Protein 7EV1 (pdb70)

Solvent-accessible surface area: 21921 Å² total; per-residue (Å²): 92,113,26,119,86,40,73,35,59,20,103,0,42,77,122,46,103,84,94,24,75,64,9,156,34,52,123,96,3,59,22,18,72,28,62,44,55,32,62,118,24,8,53,21,88,142,107,0,53,0,78,22,63,107,30,4,60,41,55,115,82,56,46,4,70,1,60,0,3,1,28,29,87,129,46,104,76,58,42,35,85,15,74,0,33,0,110,10,80,16,46,23,68,34,152,2,67,21,112,87,98,80,16,124,13,60,5,164,58,102,20,182,62,44,132,62,53,23,129,0,67,6,61,21,127,2,34,103,96,35,42,16,7,68,25,32,6,30,28,82,71,2,93,57,58,90,85,20,41,43,11,2,33,6,58,10,159,65,0,7,0,6,0,15,145,57,0,12,106,87,4,35,37,98,158,38,77,43,7,38,0,44,0,25,0,50,0,32,16,3,31,40,94,103,32,56,72,48,77,6,32,0,37,0,81,4,48,167,100,86,19,90,77,48,67,44,62,22,64,1,48,89,130,42,98,141,84,24,77,93,8,171,37,59,123,96,3,74,18,14,79,27,62,44,51,34,49,127,10,6,51,23,61,169,104,0,53,0,57,20,75,107,26,4,57,45,53,115,83,54,46,3,72,1,57,0,5,0,30,28,86,127,45,104,83,59,35,36,81,16,72,0,33,0,70,10,37,3,58,27,65,31,149,0,69,19,111,88,101,80,17,121,20,57,7,160,50,109,31,199,66,42,147,55,58,21,127,0,73,11,75,21,129,2,24,106,63,5,12,16,9,65,33,22,12,25,27,88,75,0,99,51,72,66,136,131,47,34,14,1,74,8,74,24,150,72,0,9,0,7,1,17,160,47,0,15,111,78,4,41,38,99,145,42,76,47,7,42,0,44,0,8,0,61,0,12,20,10,30,86,87,103,31,60,59,46,76,6,33,0,43,0,88,6,54,162

Foldseek 3Di:
DADEEEEDEEEAPDFDDDWGDADAADPQFQFKDKDFQLVQFWDADGGGTIGGGGGDDCLVPQKTWMFMFTAGPVRHTPHDRYTYIYGHDWDQPWAWDWPDQEAEFEDEQLFDAPDFRDATDTFTSTDCVAQSGQKFKFWPDKPPDDPNDAQWGADRRTRGIGGHPVVNVDDDCVVPFKMKTKMKMKGSNPDPPPIHMDIHIYMYGYDD/DADEEEEAEEEFPDADDDFDDFDAADPQFQFKDKDFQCVQFWDADRRGTIGGGGGDDCLVPQKTWMWMFTAGPVRDGPGDRYTYIYGYDWDLPWAKDKPDQEAEEEDEALGDFPDFGDATDIFTSTDCVALSTQKFKFFPDKPPDDPPDAQWGADGRTRGITGDPVVNVDDDCVVPFKMKTKMKMWGSNPDPPSIHMDIHIYMYGYHD

Radius of gyration: 30.28 Å; Cα contacts (8 Å, |Δi|>4): 1070; chains: 2; bounding box: 78×46×78 Å

Secondary structure (DSSP, 8-state):
-----EEEEEESS----S-SEE----TT--EEEEEES-TTTEEE-TTSEEEE-S---TTT-SEEEEEEEEE-TTS-EEEEEEEEEEEEE--S-S--EES-SEEEEEEETTPPTT---EE--EE--S-TTSGGG--EEEEEEEES-STT---EEE-TTT-EEEE-HHHHHH--TTT--EEEEEEEEESGGG-STT--EEEEEEEEEEE-/-----EEEEEESSS---S-SEE----TT--EEEEEES-TTTEEE-TTSEEEE-S---TTT-SEEEEEEEEE-TTS-EEEEEEEEEEEEE--S----EES-SEEEEEEETTPPTT---EE--EE-SS-TTSGGG--EEEEEEEES-BTTB-SEEE-TTT-EEEE-HHHHHH--TTT--EEEEEEEEESGGG-STT--EEEEEEEEEEE-

Structure (mmCIF, N/CA/C/O backbone):
data_7EV1
#
_entry.id   7EV1
#
_cell.length_a   48.900
_cell.length_b   79.680
_cell.length_c   62.490
_cell.angle_alpha   90.000
_cell.angle_beta   99.020
_cell.angle_gamma   90.000
#
_symmetry.space_group_name_H-M   'P 1 21 1'
#
loop_
_entity.id
_entity.type
_entity.pdbx_description
1 polymer Cadherin-17
2 non-polymer 'CALCIUM ION'
3 non-polymer 'ACETATE ION'
4 non-polymer 'SODIUM ION'
5 water water
#
loop_
_atom_site.group_PDB
_atom_site.id
_atom_site.type_symbol
_atom_site.label_atom_id
_atom_site.label_alt_id
_atom_site.label_comp_id
_atom_site.label_asym_id
_atom_site.label_entity_id
_atom_site.label_seq_id
_atom_site.pdbx_PDB_ins_code
_atom_site.Cartn_x
_atom_site.Cartn_y
_atom_site.Cartn_z
_atom_site.occupancy
_atom_site.B_iso_or_equiv
_atom_site.auth_seq_id
_atom_site.auth_comp_id
_atom_site.auth_asym_id
_atom_site.auth_atom_id
_atom_site.pdbx_PDB_model_num
ATOM 1 N N . GLY A 1 1 ? 160.174 4.030 279.408 1.00 35.53 29 GLY A N 1
ATOM 2 C CA . GLY A 1 1 ? 160.964 5.192 278.932 1.00 35.15 29 GLY A CA 1
ATOM 3 C C . GLY A 1 1 ? 160.360 6.490 279.450 1.00 31.86 29 GLY A C 1
ATOM 4 O O . GLY A 1 1 ? 159.443 6.448 280.264 1.00 31.99 29 GLY A O 1
ATOM 5 N N . PRO A 1 2 ? 160.823 7.672 278.981 1.00 32.10 30 PRO A N 1
ATOM 6 C CA . PRO A 1 2 ? 160.285 8.942 279.462 1.00 30.79 30 PRO A CA 1
ATOM 7 C C . PRO A 1 2 ? 158.754 9.018 279.336 1.00 25.36 30 PRO A C 1
ATOM 8 O O . PRO A 1 2 ? 158.167 8.507 278.405 1.00 24.71 30 PRO A O 1
ATOM 12 N N . LEU A 1 3 ? 158.124 9.656 280.314 1.00 21.27 31 LEU A N 1
ATOM 13 C CA . LEU A 1 3 ? 156.675 9.948 280.277 1.00 19.46 31 LEU A CA 1
ATOM 14 C C . LEU A 1 3 ? 156.404 10.875 279.092 1.00 19.17 31 LEU A C 1
ATOM 15 O O . LEU A 1 3 ? 157.096 11.897 278.965 1.00 19.71 31 LEU A O 1
ATOM 20 N N . LYS A 1 4 ? 155.440 10.524 278.244 1.00 19.37 32 LYS A N 1
ATOM 21 C CA . LYS A 1 4 ? 155.120 11.270 277.001 1.00 22.03 32 LYS A CA 1
ATOM 22 C C . LYS A 1 4 ? 153.623 11.184 276.747 1.00 19.67 32 LYS A C 1
ATOM 23 O O . LYS A 1 4 ? 152.952 10.313 277.310 1.00 20.61 32 LYS A O 1
ATOM 29 N N . PRO A 1 5 ? 153.068 12.093 275.915 1.00 20.52 33 PRO A N 1
ATOM 30 C CA . PRO A 1 5 ? 151.668 12.012 275.498 1.00 19.23 33 PRO A CA 1
ATOM 31 C C . PRO A 1 5 ? 151.347 10.635 274.910 1.00 18.58 33 PRO A C 1
ATOM 32 O O . PRO A 1 5 ? 152.150 10.087 274.174 1.00 19.11 33 PRO A O 1
ATOM 36 N N . MET A 1 6 ? 150.172 10.103 275.257 1.00 16.90 34 MET A N 1
ATOM 37 C CA . MET A 1 6 ? 149.692 8.795 274.745 1.00 16.50 34 MET A CA 1
ATOM 38 C C . MET A 1 6 ? 148.199 8.905 274.476 1.00 15.76 34 MET A C 1
ATOM 39 O O . MET A 1 6 ? 147.497 9.716 275.167 1.00 15.72 34 MET A O 1
ATOM 44 N N . THR A 1 7 ? 147.749 8.136 273.487 1.00 15.44 35 THR A N 1
ATOM 45 C CA . THR A 1 7 ? 146.321 7.988 273.152 1.00 15.79 35 THR A CA 1
ATOM 46 C C . THR A 1 7 ? 145.948 6.515 273.255 1.00 14.31 35 THR A C 1
ATOM 47 O O . THR A 1 7 ? 146.708 5.647 272.759 1.00 16.69 35 THR A O 1
ATOM 51 N N . PHE A 1 8 ? 144.833 6.241 273.915 1.00 14.30 36 PHE A N 1
ATOM 52 C CA . PHE A 1 8 ? 144.239 4.889 273.983 1.00 14.07 36 PHE A CA 1
ATOM 53 C C . PHE A 1 8 ? 142.818 4.977 273.441 1.00 14.43 36 PHE A C 1
ATOM 54 O O . PHE A 1 8 ? 142.122 5.947 273.754 1.00 14.91 36 PHE A O 1
ATOM 62 N N . SER A 1 9 ? 142.427 3.993 272.640 1.00 14.93 37 SER A N 1
ATOM 63 C CA . SER A 1 9 ? 141.052 3.867 272.108 1.00 15.23 37 SER A CA 1
ATOM 64 C C . SER A 1 9 ? 140.371 2.686 272.796 1.00 13.22 37 SER A C 1
ATOM 65 O O . SER A 1 9 ? 140.902 1.584 272.781 1.00 16.17 37 SER A O 1
ATOM 68 N N . ILE A 1 10 ? 139.245 2.946 273.433 1.00 11.85 38 ILE A N 1
ATOM 69 C CA . ILE A 1 10 ? 138.511 1.963 274.278 1.00 11.31 38 ILE A CA 1
ATOM 70 C C . ILE A 1 10 ? 137.040 1.959 273.868 1.00 10.63 38 ILE A C 1
ATOM 71 O O . ILE A 1 10 ? 136.416 3.012 273.880 1.00 10.82 38 ILE A O 1
ATOM 76 N N . TYR A 1 11 ? 136.489 0.794 273.543 1.00 10.80 39 TYR A N 1
ATOM 77 C CA . TYR A 1 11 ? 135.047 0.702 273.238 1.00 11.52 39 TYR A CA 1
ATOM 78 C C . TYR A 1 11 ? 134.229 1.083 274.465 1.00 10.36 39 TYR A C 1
ATOM 79 O O . TYR A 1 11 ? 134.507 0.648 275.606 1.00 10.93 39 TYR A O 1
ATOM 88 N N . GLU A 1 12 ? 133.157 1.839 274.236 1.00 9.95 40 GLU A N 1
ATOM 89 C CA . GLU A 1 12 ? 132.095 2.052 275.240 1.00 9.92 40 GLU A CA 1
ATOM 90 C C . GLU A 1 12 ? 131.266 0.770 275.441 1.00 9.77 40 GLU A C 1
ATOM 91 O O . GLU A 1 12 ? 131.374 -0.179 274.604 1.00 11.04 40 GLU A O 1
ATOM 97 N N . GLY A 1 13 ? 130.429 0.769 276.474 1.00 10.96 41 GLY A N 1
ATOM 98 C CA . GLY A 1 13 ? 129.380 -0.227 276.731 1.00 12.61 41 GLY A CA 1
ATOM 99 C C . GLY A 1 13 ? 129.915 -1.572 277.166 1.00 13.67 41 GLY A C 1
ATOM 100 O O . GLY A 1 13 ? 129.138 -2.549 277.126 1.00 16.53 41 GLY A O 1
ATOM 101 N N . GLN A 1 14 ? 131.192 -1.645 277.519 1.00 14.07 42 GLN A N 1
ATOM 102 C CA A GLN A 1 14 ? 131.886 -2.883 277.957 0.50 14.99 42 GLN A CA 1
ATOM 103 C CA B GLN A 1 14 ? 131.841 -2.897 277.979 0.50 14.87 42 GLN A CA 1
ATOM 104 C C . GLN A 1 14 ? 132.428 -2.652 279.367 1.00 14.56 42 GLN A C 1
ATOM 105 O O . GLN A 1 14 ? 133.251 -1.742 279.521 1.00 15.01 42 GLN A O 1
ATOM 116 N N . GLU A 1 15 ? 132.024 -3.468 280.329 1.00 13.50 43 GLU A N 1
ATOM 117 C CA . GLU A 1 15 ? 132.668 -3.404 281.667 1.00 13.71 43 GLU A CA 1
ATOM 118 C C . GLU A 1 15 ? 134.120 -3.835 281.493 1.00 12.05 43 GLU A C 1
ATOM 119 O O . GLU A 1 15 ? 134.433 -4.682 280.675 1.00 13.14 43 GLU A O 1
ATOM 125 N N . PRO A 1 16 ? 135.060 -3.194 282.212 1.00 11.37 44 PRO A N 1
ATOM 126 C CA . PRO A 1 16 ? 136.483 -3.424 281.983 1.00 10.34 44 PRO A CA 1
ATOM 127 C C . PRO A 1 16 ? 136.916 -4.875 282.224 1.00 10.23 44 PRO A C 1
ATOM 128 O O . PRO A 1 16 ? 136.546 -5.461 283.252 1.00 10.81 44 PRO A O 1
ATOM 132 N N . SER A 1 17 ? 137.736 -5.384 281.303 1.00 10.56 45 SER A N 1
ATOM 133 C CA . SER A 1 17 ? 138.286 -6.750 281.378 1.00 11.08 45 SER A CA 1
ATOM 134 C C . SER A 1 17 ? 139.808 -6.738 281.258 1.00 11.18 45 SER A C 1
ATOM 135 O O . SER A 1 17 ? 140.413 -7.806 281.479 1.00 12.84 45 SER A O 1
ATOM 138 N N . GLN A 1 18 ? 140.408 -5.594 280.908 1.00 11.40 46 GLN A N 1
ATOM 139 C CA . GLN A 1 18 ? 141.875 -5.449 280.750 1.00 13.25 46 GLN A CA 1
ATOM 140 C C . GLN A 1 18 ? 142.281 -4.070 281.265 1.00 12.31 46 GLN A C 1
ATOM 141 O O . GLN A 1 18 ? 141.456 -3.147 281.291 1.00 11.92 46 GLN A O 1
ATOM 147 N N . ILE A 1 19 ? 143.525 -3.962 281.691 1.00 12.42 47 ILE A N 1
ATOM 148 C CA . ILE A 1 19 ? 144.074 -2.660 282.137 1.00 12.12 47 ILE A CA 1
ATOM 149 C C . ILE A 1 19 ? 144.228 -1.761 280.904 1.00 12.76 47 ILE A C 1
ATOM 150 O O . ILE A 1 19 ? 144.114 -2.235 279.762 1.00 13.65 47 ILE A O 1
ATOM 155 N N . ILE A 1 20 ? 144.541 -0.501 281.127 1.00 11.99 48 ILE A N 1
ATOM 156 C CA . ILE A 1 20 ? 144.890 0.419 280.020 1.00 12.01 48 ILE A CA 1
ATOM 157 C C . ILE A 1 20 ? 146.393 0.394 279.784 1.00 12.62 48 ILE A C 1
ATOM 158 O O . ILE A 1 20 ? 146.828 0.142 278.661 1.00 14.74 48 ILE A O 1
ATOM 163 N N . PHE A 1 21 ? 147.179 0.709 280.811 1.00 12.95 49 PHE A N 1
ATOM 164 C CA . PHE A 1 21 ? 148.644 0.765 280.644 1.00 13.99 49 PHE A CA 1
ATOM 165 C C . PHE A 1 21 ? 149.335 0.662 281.996 1.00 13.19 49 PHE A C 1
ATOM 166 O O . PHE A 1 21 ? 148.832 1.258 282.926 1.00 14.28 49 PHE A O 1
ATOM 174 N N . GLN A 1 22 ? 150.474 -0.027 282.062 1.00 13.61 50 GLN A N 1
ATOM 175 C CA . GLN A 1 22 ? 151.350 0.016 283.253 1.00 14.02 50 GLN A CA 1
ATOM 176 C C . GLN A 1 22 ? 152.497 1.000 283.001 1.00 15.00 50 GLN A C 1
ATOM 177 O O . GLN A 1 22 ? 153.423 0.683 282.226 1.00 16.93 50 GLN A O 1
ATOM 183 N N . PHE A 1 23 ? 152.414 2.176 283.613 1.00 14.88 51 PHE A N 1
ATOM 184 C CA . PHE A 1 23 ? 153.539 3.139 283.661 1.00 16.14 51 PHE A CA 1
ATOM 185 C C . PHE A 1 23 ? 154.581 2.573 284.631 1.00 16.40 51 PHE A C 1
ATOM 186 O O . PHE A 1 23 ? 154.203 1.928 285.643 1.00 17.39 51 PHE A O 1
ATOM 194 N N . LYS A 1 24 ? 155.857 2.812 284.345 1.00 16.85 52 LYS A N 1
ATOM 195 C CA . LYS A 1 24 ? 156.978 2.366 285.208 1.00 18.24 52 LYS A CA 1
ATOM 196 C C . LYS A 1 24 ? 157.726 3.622 285.645 1.00 17.75 52 LYS A C 1
ATOM 197 O O . LYS A 1 24 ? 158.170 4.366 284.775 1.00 18.35 52 LYS A O 1
ATOM 203 N N . ALA A 1 25 ? 157.802 3.873 286.949 1.00 19.88 53 ALA A N 1
ATOM 204 C CA . ALA A 1 25 ? 158.496 5.058 287.498 1.00 20.39 53 ALA A CA 1
ATOM 205 C C . ALA A 1 25 ? 159.977 5.034 287.088 1.00 22.49 53 ALA A C 1
ATOM 206 O O . ALA A 1 25 ? 160.628 4.021 287.325 1.00 24.27 53 ALA A O 1
ATOM 208 N N . ASN A 1 26 ? 160.463 6.113 286.466 1.00 23.17 54 ASN A N 1
ATOM 209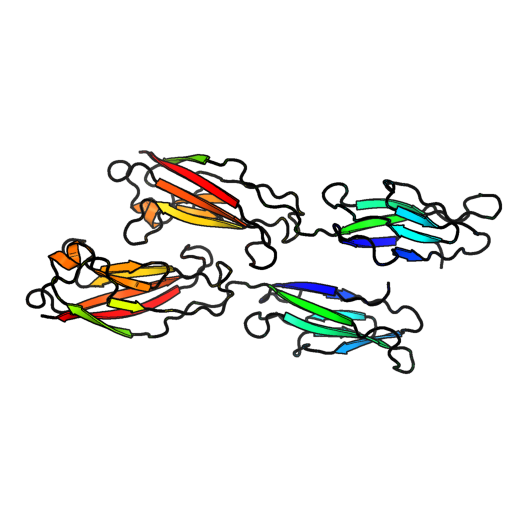 C CA . ASN A 1 26 ? 161.898 6.385 286.165 1.00 24.17 54 ASN A CA 1
ATOM 210 C C . ASN A 1 26 ? 162.531 7.094 287.368 1.00 24.00 54 ASN A C 1
ATOM 211 O O . ASN A 1 26 ? 162.207 8.248 287.626 1.00 22.67 54 ASN A O 1
ATOM 216 N N . PRO A 1 27 ? 163.421 6.457 288.170 1.00 25.40 55 PRO A N 1
ATOM 217 C CA . PRO A 1 27 ? 163.964 7.105 289.365 1.00 24.27 55 PRO A CA 1
ATOM 218 C C . PRO A 1 27 ? 164.533 8.460 288.964 1.00 21.67 55 PRO A C 1
ATOM 219 O O . PRO A 1 27 ? 165.144 8.569 287.915 1.00 25.02 55 PRO A O 1
ATOM 223 N N . PRO A 1 28 ? 164.367 9.547 289.742 1.00 19.08 56 PRO A N 1
ATOM 224 C CA . PRO A 1 28 ? 163.843 9.502 291.109 1.00 18.52 56 PRO A CA 1
ATOM 225 C C . PRO A 1 28 ? 162.314 9.552 291.266 1.00 16.59 56 PRO A C 1
ATOM 226 O O . PRO A 1 28 ? 161.822 9.706 292.360 1.00 15.97 56 PRO A O 1
ATOM 230 N N . ALA A 1 29 ? 161.567 9.378 290.179 1.00 16.68 57 ALA A N 1
ATOM 231 C CA . ALA A 1 29 ? 160.110 9.197 290.295 1.00 17.05 57 ALA A CA 1
ATOM 232 C C . ALA A 1 29 ? 159.832 7.922 291.073 1.00 15.14 57 ALA A C 1
ATOM 233 O O . ALA A 1 29 ? 160.570 6.933 290.854 1.00 18.34 57 ALA A O 1
ATOM 235 N N . VAL A 1 30 ? 158.821 7.945 291.938 1.00 14.96 58 VAL A N 1
ATOM 236 C CA . VAL A 1 30 ? 158.361 6.735 292.684 1.00 15.87 58 VAL A CA 1
ATOM 237 C C . VAL A 1 30 ? 156.859 6.519 292.508 1.00 14.65 58 VAL A C 1
ATOM 238 O O . VAL A 1 30 ? 156.444 5.346 292.591 1.00 16.80 58 VAL A O 1
ATOM 242 N N . THR A 1 31 ? 156.065 7.568 292.286 1.00 12.91 59 THR A N 1
ATOM 243 C CA . THR A 1 31 ? 154.591 7.410 292.182 1.00 12.97 59 THR A CA 1
ATOM 244 C C . THR A 1 31 ? 154.046 8.236 291.021 1.00 12.24 59 THR A C 1
ATOM 245 O O . THR A 1 31 ? 154.797 9.025 290.416 1.00 12.28 59 THR A O 1
ATOM 249 N N . PHE A 1 32 ? 152.775 8.008 290.711 1.00 11.43 60 PHE A N 1
ATOM 250 C CA . PHE A 1 32 ? 152.087 8.725 289.614 1.00 10.67 60 PHE A CA 1
ATOM 251 C C . PHE A 1 32 ? 150.816 9.374 290.142 1.00 11.81 60 PHE A C 1
ATOM 252 O O . PHE A 1 32 ? 150.171 8.879 291.103 1.00 12.23 60 PHE A O 1
ATOM 260 N N . GLU A 1 33 ? 150.435 10.453 289.473 1.00 11.53 61 GLU A N 1
ATOM 261 C CA A GLU A 1 33 ? 149.203 11.231 289.745 0.50 11.74 61 GLU A CA 1
ATOM 262 C CA B GLU A 1 33 ? 149.158 11.150 289.761 0.50 11.21 61 GLU A CA 1
ATOM 263 C C . GLU A 1 33 ? 148.405 11.341 288.445 1.00 11.77 61 GLU A C 1
ATOM 264 O O . GLU A 1 33 ? 149.019 11.777 287.465 1.00 12.08 61 GLU A O 1
ATOM 275 N N . LEU A 1 34 ? 147.131 10.954 288.474 1.00 10.96 62 LEU A N 1
ATOM 276 C CA . LEU A 1 34 ? 146.211 11.077 287.327 1.00 11.35 62 LEU A CA 1
ATOM 277 C C . LEU A 1 34 ? 145.239 12.221 287.622 1.00 10.82 62 LEU A C 1
ATOM 278 O O . LEU A 1 34 ? 144.609 12.218 288.683 1.00 12.79 62 LEU A O 1
ATOM 283 N N . THR A 1 35 ? 145.083 13.157 286.677 1.00 10.88 63 THR A N 1
ATOM 284 C CA . THR A 1 35 ? 144.103 14.269 286.787 1.00 11.54 63 THR A CA 1
ATOM 285 C C . THR A 1 35 ? 143.321 14.375 285.485 1.00 11.44 63 THR A C 1
ATOM 286 O O . THR A 1 35 ? 143.630 13.638 284.531 1.00 12.31 63 THR A O 1
ATOM 290 N N . GLY A 1 36 ? 142.340 15.260 285.491 1.00 12.10 64 GLY A N 1
ATOM 291 C CA . GLY A 1 36 ? 141.558 15.618 284.304 1.00 11.98 64 GLY A CA 1
ATOM 292 C C . GLY A 1 36 ? 140.180 14.993 284.357 1.00 11.84 64 GLY A C 1
ATOM 293 O O . GLY A 1 36 ? 139.594 14.900 285.438 1.00 12.11 64 GLY A O 1
ATOM 294 N N . GLU A 1 37 ? 139.688 14.559 283.189 1.00 11.85 65 GLU A N 1
ATOM 295 C CA . GLU A 1 37 ? 138.286 14.121 283.020 1.00 13.02 65 GLU A CA 1
ATOM 296 C C . GLU A 1 37 ? 138.164 12.666 283.468 1.00 12.22 65 GLU A C 1
ATOM 297 O O . GLU A 1 37 ? 137.735 11.813 282.662 1.00 11.87 65 GLU A O 1
ATOM 303 N N . THR A 1 38 ? 138.546 12.388 284.706 1.00 11.54 66 THR A N 1
ATOM 304 C CA . THR A 1 38 ? 138.622 11.009 285.232 1.00 12.81 66 THR A CA 1
ATOM 305 C C . THR A 1 38 ? 137.209 10.494 285.531 1.00 12.56 66 THR A C 1
ATOM 306 O O . THR A 1 38 ? 137.005 9.266 285.415 1.00 12.96 66 THR A O 1
ATOM 310 N N . ASP A 1 39 ? 136.284 11.374 285.919 1.00 14.11 67 ASP A N 1
ATOM 311 C CA . ASP A 1 39 ? 134.828 11.094 286.033 1.00 13.51 67 ASP A CA 1
ATOM 312 C C . ASP A 1 39 ? 134.514 9.937 287.005 1.00 14.09 67 ASP A C 1
ATOM 313 O O . ASP A 1 39 ? 133.449 9.319 286.863 1.00 15.26 67 ASP A O 1
ATOM 318 N N . ASN A 1 40 ? 135.370 9.678 287.997 1.00 14.02 68 ASN A N 1
ATOM 319 C CA . ASN A 1 40 ? 135.227 8.539 288.945 1.00 15.75 68 ASN A CA 1
ATOM 320 C C . ASN A 1 40 ? 135.312 7.216 288.170 1.00 15.25 68 ASN A C 1
ATOM 321 O O . ASN A 1 40 ? 134.820 6.198 288.687 1.00 16.60 68 ASN A O 1
ATOM 326 N N . ILE A 1 41 ? 135.900 7.231 286.972 1.00 13.17 69 ILE A N 1
ATOM 327 C CA . ILE A 1 41 ? 136.031 6.027 286.095 1.00 11.40 69 ILE A CA 1
ATOM 328 C C . ILE A 1 41 ? 137.510 5.650 285.966 1.00 10.77 69 ILE A C 1
ATOM 329 O O . ILE A 1 41 ? 137.833 4.463 286.120 1.00 10.99 69 ILE A O 1
ATOM 334 N N . PHE A 1 42 ? 138.382 6.608 285.626 1.00 10.17 70 PHE A N 1
ATOM 335 C CA . PHE A 1 42 ? 139.813 6.344 285.351 1.00 9.95 70 PHE A CA 1
ATOM 336 C C . PHE A 1 42 ? 140.596 6.503 286.648 1.00 9.73 70 PHE A C 1
ATOM 337 O O . PHE A 1 42 ? 140.361 7.463 287.406 1.00 10.91 70 PHE A O 1
ATOM 345 N N . VAL A 1 43 ? 141.469 5.530 286.890 1.00 9.54 71 VAL A N 1
ATOM 346 C CA . VAL A 1 43 ? 142.288 5.452 288.127 1.00 10.73 71 VAL A CA 1
ATOM 347 C C . VAL A 1 43 ? 143.711 5.108 287.721 1.00 9.92 71 VAL A C 1
ATOM 348 O O . VAL A 1 43 ? 143.914 4.264 286.836 1.00 10.51 71 VAL A O 1
ATOM 352 N N . ILE A 1 44 ? 144.696 5.750 288.359 1.00 10.09 72 ILE A N 1
ATOM 353 C CA . ILE A 1 44 ? 146.079 5.228 288.305 1.00 10.20 72 ILE A CA 1
ATOM 354 C C . ILE A 1 44 ? 146.477 4.771 289.702 1.00 9.97 72 ILE A C 1
ATOM 355 O O . ILE A 1 44 ? 146.366 5.534 290.658 1.00 10.78 72 ILE A O 1
ATOM 360 N N . GLU A 1 45 ? 146.941 3.545 289.802 1.00 10.82 73 GLU A N 1
ATOM 361 C CA . GLU A 1 45 ? 147.466 3.022 291.081 1.00 11.15 73 GLU A CA 1
ATOM 362 C C . GLU A 1 45 ? 148.773 3.774 291.365 1.00 11.22 73 GLU A C 1
ATOM 363 O O . GLU A 1 45 ? 149.408 4.226 290.410 1.00 11.38 73 GLU A O 1
ATOM 369 N N . ARG A 1 46 ? 149.169 3.872 292.640 1.00 11.86 74 ARG A N 1
ATOM 370 C CA . ARG A 1 46 ? 150.378 4.623 293.112 1.00 13.30 74 ARG A CA 1
ATOM 371 C C . ARG A 1 46 ? 151.571 4.341 292.180 1.00 13.39 74 ARG A C 1
ATOM 372 O O . ARG A 1 46 ? 152.288 5.280 291.839 1.00 14.11 74 ARG A O 1
ATOM 380 N N . GLU A 1 47 ? 151.825 3.081 291.812 1.00 13.40 75 GLU A N 1
ATOM 381 C CA . GLU A 1 47 ? 153.053 2.681 291.071 1.00 13.90 75 GLU A CA 1
ATOM 382 C C . GLU A 1 47 ? 152.798 2.533 289.562 1.00 12.89 75 GLU A C 1
ATOM 383 O O . GLU A 1 47 ? 153.696 2.012 288.869 1.00 15.31 75 GLU A O 1
ATOM 389 N N . GLY A 1 48 ? 151.697 3.095 289.040 1.00 13.15 76 GLY A N 1
ATOM 390 C CA . GLY A 1 48 ? 151.581 3.385 287.598 1.00 12.68 76 GLY A CA 1
ATOM 391 C C . GLY A 1 48 ? 150.558 2.565 286.833 1.00 12.83 76 GLY A C 1
ATOM 392 O O . GLY A 1 48 ? 150.476 2.774 285.604 1.00 13.93 76 GLY A O 1
ATOM 393 N N . LEU A 1 49 ? 149.770 1.713 287.484 1.00 11.22 77 LEU A N 1
ATOM 394 C CA . LEU A 1 49 ? 148.763 0.907 286.750 1.00 11.28 77 LEU A CA 1
ATOM 395 C C . LEU A 1 49 ? 147.545 1.783 286.427 1.00 11.05 77 LEU A C 1
ATOM 396 O O . LEU A 1 49 ? 146.786 2.108 287.370 1.00 10.54 77 LEU A O 1
ATOM 401 N N . LEU A 1 50 ? 147.366 2.130 285.154 1.00 11.47 78 LEU A N 1
ATOM 402 C CA . LEU A 1 50 ? 146.207 2.933 284.680 1.00 12.15 78 LEU A CA 1
ATOM 403 C C . LEU A 1 50 ? 145.100 1.996 284.212 1.00 10.78 78 LEU A C 1
ATOM 404 O O . LEU A 1 50 ? 145.354 1.107 283.375 1.00 11.77 78 LEU A O 1
ATOM 409 N N . TYR A 1 51 ? 143.921 2.187 284.767 1.00 9.69 79 TYR A N 1
ATOM 410 C CA . TYR A 1 51 ? 142.750 1.341 284.455 1.00 10.42 79 TYR A CA 1
ATOM 411 C C . TYR A 1 51 ? 141.463 2.167 284.497 1.00 10.43 79 TYR A C 1
ATOM 412 O O . TYR A 1 51 ? 141.434 3.327 284.977 1.00 10.54 79 TYR A O 1
ATOM 421 N N . TYR A 1 52 ? 140.384 1.550 284.033 1.00 10.24 80 TYR A N 1
ATOM 422 C CA . TYR A 1 52 ? 139.025 2.132 284.122 1.00 10.17 80 TYR A CA 1
ATOM 423 C C . TYR A 1 52 ? 138.168 1.161 284.921 1.00 9.73 80 TYR A C 1
ATOM 424 O O . TYR A 1 52 ? 138.419 -0.064 284.861 1.00 10.22 80 TYR A O 1
ATOM 433 N N . ASN A 1 53 ? 137.202 1.679 285.668 1.00 9.58 81 ASN A N 1
ATOM 434 C CA . ASN A 1 53 ? 136.511 0.870 286.702 1.00 10.56 81 ASN A CA 1
ATOM 435 C C . ASN A 1 53 ? 135.075 0.512 286.300 1.00 10.93 81 ASN A C 1
ATOM 436 O O . ASN A 1 53 ? 134.396 -0.174 287.090 1.00 10.95 81 ASN A O 1
ATOM 441 N N . ARG A 1 54 ? 134.611 0.944 285.126 1.00 10.70 82 ARG A N 1
ATOM 442 C CA . ARG A 1 54 ? 133.209 0.712 284.702 1.00 10.85 82 ARG A CA 1
ATOM 443 C C . ARG A 1 54 ? 133.071 1.070 283.235 1.00 10.66 82 ARG A C 1
ATOM 444 O O . ARG A 1 54 ? 133.946 1.713 282.674 1.00 10.69 82 ARG A O 1
ATOM 452 N N . ALA A 1 55 ? 131.997 0.593 282.625 1.00 11.18 83 ALA A N 1
ATOM 453 C CA . ALA A 1 55 ? 131.748 0.816 281.188 1.00 11.60 83 ALA A CA 1
ATOM 454 C C . ALA A 1 55 ? 131.792 2.308 280.854 1.00 10.72 83 ALA A C 1
ATOM 455 O O . ALA A 1 55 ? 131.229 3.120 281.599 1.00 11.60 83 ALA A O 1
ATOM 457 N N . LEU A 1 56 ? 132.421 2.637 279.746 1.00 10.33 84 LEU A N 1
ATOM 458 C CA . LEU A 1 56 ? 132.405 4.016 279.196 1.00 9.97 84 LEU A CA 1
ATOM 459 C C . LEU A 1 56 ? 131.095 4.240 278.432 1.00 11.21 84 LEU A C 1
ATOM 460 O O . LEU A 1 56 ? 130.375 3.272 278.116 1.00 11.69 84 LEU A O 1
ATOM 465 N N . ASP A 1 57 ? 130.807 5.501 278.143 1.00 11.91 85 ASP A N 1
ATOM 466 C CA . ASP A 1 57 ? 129.607 5.874 277.358 1.00 11.49 85 ASP A CA 1
ATOM 467 C C . ASP A 1 57 ? 129.977 7.015 276.415 1.00 10.88 85 ASP A C 1
ATOM 468 O O . ASP A 1 57 ? 130.131 8.147 276.879 1.00 10.44 85 ASP A O 1
ATOM 473 N N . ARG A 1 58 ? 130.171 6.729 275.126 1.00 10.21 86 ARG A N 1
ATOM 474 C CA . ARG A 1 58 ? 130.550 7.771 274.141 1.00 10.83 86 ARG A CA 1
ATOM 475 C C . ARG A 1 58 ? 129.506 8.891 274.138 1.00 11.04 86 ARG A C 1
ATOM 476 O O . ARG A 1 58 ? 129.875 10.015 273.849 1.00 11.88 86 ARG A O 1
ATOM 484 N N . GLU A 1 59 ? 128.247 8.554 274.384 1.00 11.23 87 GLU A N 1
ATOM 485 C CA . GLU A 1 59 ? 127.133 9.535 274.332 1.00 11.12 87 GLU A CA 1
ATOM 486 C C . GLU A 1 59 ? 127.136 10.421 275.597 1.00 13.03 87 GLU A C 1
ATOM 487 O O . GLU A 1 59 ? 126.440 11.458 275.586 1.00 14.71 87 GLU A O 1
ATOM 493 N N . THR A 1 60 ? 127.916 10.085 276.627 1.00 11.56 88 THR A N 1
ATOM 494 C CA . THR A 1 60 ? 128.117 10.985 277.799 1.00 12.49 88 THR A CA 1
ATOM 495 C C . THR A 1 60 ? 129.399 11.788 277.606 1.00 13.54 88 THR A C 1
ATOM 496 O O . THR A 1 60 ? 129.373 13.011 277.793 1.00 15.64 88 THR A O 1
ATOM 500 N N . ARG A 1 61 ? 130.492 11.101 277.293 1.00 12.36 89 ARG A N 1
ATOM 501 C CA . ARG A 1 61 ? 131.789 11.738 276.992 1.00 12.40 89 ARG A CA 1
ATOM 502 C C . ARG A 1 61 ? 132.502 10.916 275.927 1.00 13.24 89 ARG A C 1
ATOM 503 O O . ARG A 1 61 ? 132.733 9.708 276.149 1.00 14.22 89 ARG A O 1
ATOM 511 N N . SER A 1 62 ? 132.814 11.541 274.785 1.00 12.39 90 SER A N 1
ATOM 512 C CA . SER A 1 62 ? 133.398 10.842 273.621 1.00 13.03 90 SER A CA 1
ATOM 513 C C . SER A 1 62 ? 134.924 10.816 273.679 1.00 12.48 90 SER A C 1
ATOM 514 O O . SER A 1 62 ? 135.517 9.931 273.065 1.00 13.39 90 SER A O 1
ATOM 517 N N . THR A 1 63 ? 135.534 11.742 274.415 1.00 11.57 91 THR A N 1
ATOM 518 C CA . THR A 1 63 ? 136.999 11.752 274.669 1.00 13.33 91 THR A CA 1
ATOM 519 C C . THR A 1 63 ? 137.217 12.138 276.128 1.00 12.81 91 THR A C 1
ATOM 520 O O . THR A 1 63 ? 136.648 13.140 276.542 1.00 13.25 91 THR A O 1
ATOM 524 N N . HIS A 1 64 ? 137.987 11.343 276.881 1.00 12.04 92 HIS A N 1
ATOM 525 C CA . HIS A 1 64 ? 138.452 11.744 278.229 1.00 10.95 92 HIS A CA 1
ATOM 526 C C . HIS A 1 64 ? 139.849 12.319 278.092 1.00 11.16 92 HIS A C 1
ATOM 527 O O . HIS A 1 64 ? 140.784 11.593 277.687 1.00 11.87 92 HIS A O 1
ATOM 534 N N . ASN A 1 65 ? 139.963 13.583 278.445 1.00 11.68 93 ASN A N 1
ATOM 535 C CA . ASN A 1 65 ? 141.265 14.278 278.444 1.00 11.76 93 ASN A CA 1
ATOM 536 C C . ASN A 1 65 ? 141.857 14.188 279.843 1.00 11.37 93 ASN A C 1
ATOM 537 O O . ASN A 1 65 ? 141.355 14.869 280.742 1.00 12.25 93 ASN A O 1
ATOM 542 N N . LEU A 1 66 ? 142.828 13.294 280.004 1.00 10.14 94 LEU A N 1
ATOM 543 C CA . LEU A 1 66 ? 143.506 13.025 281.293 1.00 11.38 94 LEU A CA 1
ATOM 544 C C . LEU A 1 66 ? 144.932 13.580 281.239 1.00 12.00 94 LEU A C 1
ATOM 545 O O . LEU A 1 66 ? 145.465 13.899 280.161 1.00 12.06 94 LEU A O 1
ATOM 550 N N . GLN A 1 67 ? 145.572 13.605 282.405 1.00 11.55 95 GLN A N 1
ATOM 551 C CA . GLN A 1 67 ? 147.002 13.967 282.513 1.00 12.06 95 GLN A CA 1
ATOM 552 C C . GLN A 1 67 ? 147.634 13.014 283.523 1.00 11.00 95 GLN A C 1
ATOM 553 O O . GLN A 1 67 ? 146.981 12.691 284.528 1.00 12.21 95 GLN A O 1
ATOM 559 N N . VAL A 1 68 ? 148.877 12.616 283.259 1.00 11.18 96 VAL A N 1
ATOM 560 C CA . VAL A 1 68 ? 149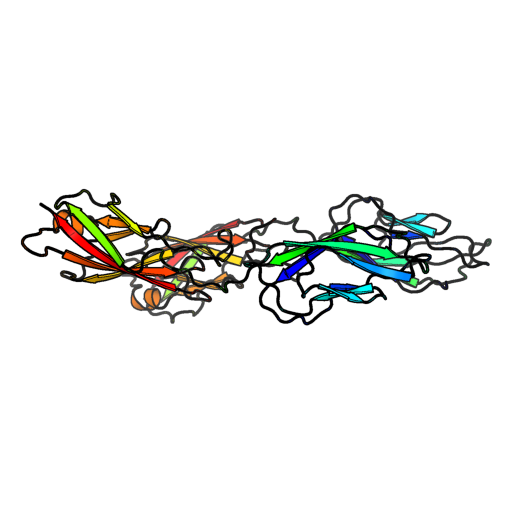.673 11.791 284.201 1.00 12.00 96 VAL A CA 1
ATOM 561 C C . VAL A 1 68 ? 150.970 12.547 284.509 1.00 11.98 96 VAL A C 1
ATOM 562 O O . VAL A 1 68 ? 151.603 13.069 283.576 1.00 12.96 96 VAL A O 1
ATOM 566 N N . ALA A 1 69 ? 151.344 12.575 285.785 1.00 11.54 97 ALA A N 1
ATOM 567 C CA . ALA A 1 69 ? 152.609 13.149 286.290 1.00 11.50 97 ALA A CA 1
ATOM 568 C C . ALA A 1 69 ? 153.312 12.078 287.130 1.00 11.13 97 ALA A C 1
ATOM 569 O O . ALA A 1 69 ? 152.590 11.283 287.787 1.00 11.46 97 ALA A O 1
ATOM 571 N N . ALA A 1 70 ? 154.647 12.073 287.102 1.00 11.06 98 ALA A N 1
ATOM 572 C CA . ALA A 1 70 ? 155.507 11.199 287.924 1.00 11.72 98 ALA A CA 1
ATOM 573 C C . ALA A 1 70 ? 156.096 12.051 289.054 1.00 11.84 98 ALA A C 1
ATOM 574 O O . ALA A 1 70 ? 156.570 13.185 288.785 1.00 11.57 98 ALA A O 1
ATOM 576 N N . LEU A 1 71 ? 155.976 11.562 290.285 1.00 11.71 99 LEU A N 1
ATOM 577 C CA . LEU A 1 71 ? 156.375 12.301 291.510 1.00 11.13 99 LEU A CA 1
ATOM 578 C C . LEU A 1 71 ? 157.495 11.546 292.227 1.00 12.33 99 LEU A C 1
ATOM 579 O O . LEU A 1 71 ? 157.458 10.322 292.303 1.00 13.04 99 LEU A O 1
ATOM 584 N N . ASP A 1 72 ? 158.410 12.300 292.827 1.00 12.58 100 ASP A N 1
ATOM 585 C CA . ASP A 1 72 ? 159.490 11.740 293.675 1.00 13.73 100 ASP A CA 1
ATOM 586 C C . ASP A 1 72 ? 158.969 11.447 295.085 1.00 14.11 100 ASP A C 1
ATOM 587 O O . ASP A 1 72 ? 157.793 11.662 295.377 1.00 12.82 100 ASP A O 1
ATOM 592 N N . ALA A 1 73 ? 159.866 10.939 295.941 1.00 16.41 101 ALA A N 1
ATOM 593 C CA . ALA A 1 73 ? 159.528 10.473 297.300 1.00 18.30 101 ALA A CA 1
ATOM 594 C C . ALA A 1 73 ? 159.020 11.638 298.155 1.00 19.45 101 ALA A C 1
ATOM 595 O O . ALA A 1 73 ? 158.370 11.354 299.181 1.00 20.94 101 ALA A O 1
ATOM 597 N N . ASN A 1 74 ? 159.309 12.882 297.757 1.00 18.00 102 ASN A N 1
ATOM 598 C CA . ASN A 1 74 ? 158.873 14.101 298.500 1.00 18.95 102 ASN A CA 1
ATOM 599 C C . ASN A 1 74 ? 157.593 14.684 297.887 1.00 16.64 102 ASN A C 1
ATOM 600 O O . ASN A 1 74 ? 157.142 15.749 298.344 1.00 18.22 102 ASN A O 1
ATOM 605 N N . GLY A 1 75 ? 156.979 13.988 296.926 1.00 16.50 103 GLY A N 1
ATOM 606 C CA . GLY A 1 75 ? 155.716 14.437 296.320 1.00 17.91 103 GLY A CA 1
ATOM 607 C C . GLY A 1 75 ? 155.918 15.544 295.292 1.00 15.87 103 GLY A C 1
ATOM 608 O O . GLY A 1 75 ? 154.934 16.245 294.981 1.00 16.70 103 GLY A O 1
ATOM 609 N N . ILE A 1 76 ? 157.140 15.706 294.773 1.00 11.72 104 ILE A N 1
ATOM 610 C CA . ILE A 1 76 ? 157.479 16.749 293.774 1.00 12.09 104 ILE A CA 1
ATOM 611 C C . ILE A 1 76 ? 157.347 16.123 292.377 1.00 11.58 104 ILE A C 1
ATOM 612 O O . ILE A 1 76 ? 157.932 15.066 292.104 1.00 12.19 104 ILE A O 1
ATOM 617 N N . ILE A 1 77 ? 156.670 16.811 291.473 1.00 12.15 105 ILE A N 1
ATOM 618 C CA . ILE A 1 77 ? 156.593 16.333 290.064 1.00 12.22 105 ILE A CA 1
ATOM 619 C C . ILE A 1 77 ? 157.996 16.396 289.453 1.00 12.73 105 ILE A C 1
ATOM 620 O O . ILE A 1 77 ? 158.631 17.476 289.452 1.00 13.41 105 ILE A O 1
ATOM 625 N N . VAL A 1 78 ? 158.454 15.281 288.907 1.00 12.84 106 VAL A N 1
ATOM 626 C CA . VAL A 1 78 ? 159.777 15.182 288.224 1.00 12.89 106 VAL A CA 1
ATOM 627 C C . VAL A 1 78 ? 159.599 14.849 286.742 1.00 14.16 106 VAL A C 1
ATOM 628 O O . VAL A 1 78 ? 160.558 15.034 286.024 1.00 18.01 106 VAL A O 1
ATOM 632 N N . GLU A 1 79 ? 158.437 14.334 286.310 1.00 14.03 107 GLU A N 1
ATOM 633 C CA . GLU A 1 79 ? 158.107 14.223 284.864 1.00 15.19 107 GLU A CA 1
ATOM 634 C C . GLU A 1 79 ? 156.632 14.562 284.651 1.00 14.14 107 GLU A C 1
ATOM 635 O O . GLU A 1 79 ? 155.802 14.227 285.501 1.00 12.29 107 GLU A O 1
ATOM 641 N N . GLY A 1 80 ? 156.329 15.150 283.496 1.00 15.36 108 GLY A N 1
ATOM 642 C CA . GLY A 1 80 ? 154.978 15.595 283.153 1.00 16.05 108 GLY A CA 1
ATOM 643 C C . GLY A 1 80 ? 154.581 16.816 283.962 1.00 14.75 108 GLY A C 1
ATOM 644 O O . GLY A 1 80 ? 155.436 17.555 284.470 1.00 17.85 108 GLY A O 1
ATOM 645 N N . PRO A 1 81 ? 153.275 17.082 284.106 1.00 13.91 109 PRO A N 1
ATOM 646 C CA . PRO A 1 81 ? 152.225 16.209 283.591 1.00 14.22 109 PRO A CA 1
ATOM 647 C C . PRO A 1 81 ? 152.218 16.159 282.056 1.00 14.86 109 PRO A C 1
ATOM 648 O O . PRO A 1 81 ? 152.629 17.123 281.396 1.00 16.03 109 PRO A O 1
ATOM 652 N N . VAL A 1 82 ? 151.803 15.016 281.511 1.00 12.70 110 VAL A N 1
ATOM 653 C CA . VAL A 1 82 ? 151.592 14.837 280.054 1.00 14.04 110 VAL A CA 1
ATOM 654 C C . VAL A 1 82 ? 150.140 14.473 279.808 1.00 13.35 110 VAL A C 1
ATOM 655 O O . VAL A 1 82 ? 149.509 13.799 280.617 1.00 13.45 110 VAL A O 1
ATOM 659 N N . PRO A 1 83 ? 149.591 14.894 278.649 1.00 13.40 111 PRO A N 1
ATOM 660 C CA . PRO A 1 83 ? 148.239 14.509 278.262 1.00 12.95 111 PRO A CA 1
ATOM 661 C C . PRO A 1 83 ? 148.107 13.039 277.828 1.00 12.64 111 PRO A C 1
ATOM 662 O O . PRO A 1 83 ? 148.839 12.567 276.975 1.00 14.01 111 PRO A O 1
ATOM 666 N N . ILE A 1 84 ? 147.146 12.365 278.454 1.00 11.94 112 ILE A N 1
ATOM 667 C CA . ILE A 1 84 ? 146.706 10.996 278.104 1.00 12.38 112 ILE A CA 1
ATOM 668 C C . ILE A 1 84 ? 145.296 11.140 277.558 1.00 12.53 112 ILE A C 1
ATOM 669 O O . ILE A 1 84 ? 144.403 11.563 278.284 1.00 13.21 112 ILE A O 1
ATOM 674 N N . THR A 1 85 ? 145.128 10.825 276.283 1.00 12.60 113 THR A N 1
ATOM 675 C CA . THR A 1 85 ? 143.835 10.972 275.581 1.00 13.51 113 THR A CA 1
ATOM 676 C C . THR A 1 85 ? 143.151 9.612 275.535 1.00 12.29 113 THR A C 1
ATOM 677 O O . THR A 1 85 ? 143.753 8.672 274.996 1.00 13.29 113 THR A O 1
ATOM 681 N N . ILE A 1 86 ? 141.941 9.526 276.076 1.00 11.43 114 ILE A N 1
ATOM 682 C CA . ILE A 1 86 ? 141.092 8.319 275.906 1.00 11.59 114 ILE A CA 1
ATOM 683 C C . ILE A 1 86 ? 140.024 8.609 274.857 1.00 11.77 114 ILE A C 1
ATOM 684 O O . ILE A 1 86 ? 139.098 9.388 275.160 1.00 12.68 114 ILE A O 1
ATOM 689 N N . LYS A 1 87 ? 140.157 7.979 273.685 1.00 12.07 115 LYS A N 1
ATOM 690 C CA . LYS A 1 87 ? 139.125 8.023 272.618 1.00 12.44 115 LYS A CA 1
ATOM 691 C C . LYS A 1 87 ? 138.108 6.921 272.891 1.00 12.17 115 LYS A C 1
ATOM 692 O O . LYS A 1 87 ? 138.511 5.747 273.004 1.00 13.34 115 LYS A O 1
ATOM 698 N N . VAL A 1 88 ? 136.849 7.287 273.082 1.00 10.69 116 VAL A N 1
ATOM 699 C CA . VAL A 1 88 ? 135.774 6.320 273.410 1.00 10.68 116 VAL A CA 1
ATOM 700 C C . VAL A 1 88 ? 135.147 5.848 272.098 1.00 10.97 116 VAL A C 1
ATOM 701 O O . VAL A 1 88 ? 134.470 6.642 271.411 1.00 12.45 116 VAL A O 1
ATOM 705 N N . LYS A 1 89 ? 135.423 4.612 271.718 1.00 11.04 117 LYS A N 1
ATOM 706 C CA . LYS A 1 89 ? 134.953 4.076 270.425 1.00 10.76 117 LYS A CA 1
ATOM 707 C C . LYS A 1 89 ? 133.470 3.721 270.543 1.00 10.30 117 LYS A C 1
ATOM 708 O O . LYS A 1 89 ? 133.024 3.067 271.521 1.00 11.01 117 LYS A O 1
ATOM 714 N N . ASP A 1 90 ? 132.727 4.089 269.500 1.00 11.20 118 ASP A N 1
ATOM 715 C CA . ASP A 1 90 ? 131.256 3.930 269.490 1.00 11.37 118 ASP A CA 1
ATOM 716 C C . ASP A 1 90 ? 130.836 2.466 269.298 1.00 9.81 118 ASP A C 1
ATOM 717 O O . ASP A 1 90 ? 131.463 1.722 268.494 1.00 11.74 118 ASP A O 1
ATOM 722 N N . ILE A 1 91 ? 129.729 2.121 269.939 1.00 9.75 119 ILE A N 1
ATOM 723 C CA . ILE A 1 91 ? 128.925 0.928 269.588 1.00 10.43 119 ILE A CA 1
ATOM 724 C C . ILE A 1 91 ? 127.512 1.383 269.256 1.00 10.44 119 ILE A C 1
ATOM 725 O O . ILE A 1 91 ? 127.103 2.495 269.636 1.00 9.23 119 ILE A O 1
ATOM 730 N N . ASN A 1 92 ? 126.774 0.482 268.622 1.00 9.66 120 ASN A N 1
ATOM 731 C CA . ASN A 1 92 ? 125.382 0.776 268.209 1.00 9.82 120 ASN A CA 1
ATOM 732 C C . ASN A 1 92 ? 124.442 0.498 269.378 1.00 9.91 120 ASN A C 1
ATOM 733 O O . ASN A 1 92 ? 123.831 -0.593 269.425 1.00 11.65 120 ASN A O 1
ATOM 738 N N . ASP A 1 93 ? 124.344 1.437 270.316 1.00 9.49 121 ASP A N 1
ATOM 739 C CA . ASP A 1 93 ? 123.488 1.267 271.510 1.00 11.36 121 ASP A CA 1
ATOM 740 C C . ASP A 1 93 ? 122.385 2.312 271.514 1.00 11.28 121 ASP A C 1
ATOM 741 O O . ASP A 1 93 ? 121.725 2.444 272.545 1.00 12.18 121 ASP A O 1
ATOM 746 N N . ASN A 1 94 ? 122.145 2.996 270.392 1.00 10.40 122 ASN A N 1
ATOM 747 C CA . ASN A 1 94 ? 121.005 3.941 270.312 1.00 11.49 122 ASN A CA 1
ATOM 748 C C . ASN A 1 94 ? 120.170 3.648 269.066 1.00 10.74 122 ASN A C 1
ATOM 749 O O . ASN A 1 94 ? 120.727 3.481 268.019 1.00 11.29 122 ASN A O 1
ATOM 754 N N . ARG A 1 95 ? 118.854 3.599 269.230 1.00 12.51 123 ARG A N 1
ATOM 755 C CA . ARG A 1 95 ? 117.934 3.348 268.100 1.00 12.25 123 ARG A CA 1
ATOM 756 C C . ARG A 1 95 ? 117.664 4.663 267.387 1.00 10.66 123 ARG A C 1
ATOM 757 O O . ARG A 1 95 ? 117.513 5.708 268.015 1.00 11.11 123 ARG A O 1
ATOM 765 N N . PRO A 1 96 ? 117.503 4.628 266.054 1.00 10.00 124 PRO A N 1
ATOM 766 C CA . PRO A 1 96 ? 117.021 5.800 265.331 1.00 9.82 124 PRO A CA 1
ATOM 767 C C . PRO A 1 96 ? 115.547 6.068 265.669 1.00 10.77 124 PRO A C 1
ATOM 768 O O . PRO A 1 96 ? 114.778 5.138 265.857 1.00 11.67 124 PRO A O 1
ATOM 772 N N . THR A 1 97 ? 115.188 7.347 265.749 1.00 10.22 125 THR A N 1
ATOM 773 C CA A THR A 1 97 ? 113.842 7.826 266.160 0.60 11.59 125 THR A CA 1
ATOM 774 C CA B THR A 1 97 ? 113.811 7.773 266.123 0.40 11.55 125 THR A CA 1
ATOM 775 C C . THR A 1 97 ? 113.357 8.877 265.164 1.00 10.49 125 THR A C 1
ATOM 776 O O . THR A 1 97 ? 113.990 9.934 265.088 1.00 10.47 125 THR A O 1
ATOM 783 N N . PHE A 1 98 ? 112.320 8.580 264.398 1.00 9.13 126 PHE A N 1
ATOM 784 C CA . PHE A 1 98 ? 111.672 9.637 263.597 1.00 8.93 126 PHE A CA 1
ATOM 785 C C . PHE A 1 98 ? 111.199 10.753 264.528 1.00 9.70 126 PHE A C 1
ATOM 786 O O . PHE A 1 98 ? 110.655 10.490 265.601 1.00 10.56 126 PHE A O 1
ATOM 794 N N . LEU A 1 99 ? 111.332 11.986 264.054 1.00 9.56 127 LEU A N 1
ATOM 795 C CA . LEU A 1 99 ? 110.999 13.168 264.880 1.00 10.52 127 LEU A CA 1
ATOM 796 C C . LEU A 1 99 ? 109.503 13.461 264.832 1.00 10.67 127 LEU A C 1
ATOM 797 O O . LEU A 1 99 ? 109.025 14.131 265.746 1.00 11.53 127 LEU A O 1
ATOM 802 N N . GLN A 1 100 ? 108.772 12.877 263.870 1.00 10.98 128 GLN A N 1
ATOM 803 C CA . GLN A 1 100 ? 107.288 12.910 263.891 1.00 10.43 128 GLN A CA 1
ATOM 804 C C . GLN A 1 100 ? 106.785 11.498 263.619 1.00 10.62 128 GLN A C 1
ATOM 805 O O . GLN A 1 100 ? 107.429 10.804 262.803 1.00 12.02 128 GLN A O 1
ATOM 811 N N . SER A 1 101 ? 105.686 11.110 264.266 1.00 12.13 129 SER A N 1
ATOM 812 C CA . SER A 1 101 ? 105.026 9.814 263.984 1.00 12.57 129 SER A CA 1
ATOM 813 C C . SER A 1 101 ? 104.084 9.946 262.788 1.00 12.20 129 SER A C 1
ATOM 814 O O . SER A 1 101 ? 103.669 8.908 262.229 1.00 12.38 129 SER A O 1
ATOM 817 N N . LYS A 1 102 ? 103.722 11.176 262.427 1.00 12.44 130 LYS A N 1
ATOM 818 C CA . LYS A 1 102 ? 102.877 11.470 261.256 1.00 12.56 130 LYS A CA 1
ATOM 819 C C . LYS A 1 102 ? 103.370 12.758 260.604 1.00 11.21 130 LYS A C 1
ATOM 820 O O . LYS A 1 102 ? 103.537 13.770 261.333 1.00 11.22 130 LYS A O 1
ATOM 826 N N . TYR A 1 103 ? 103.568 12.730 259.299 1.00 10.19 131 TYR A N 1
ATOM 827 C CA . TYR A 1 103 ? 103.923 13.912 258.478 1.00 9.91 131 TYR A CA 1
ATOM 828 C C . TYR A 1 103 ? 102.749 14.207 257.552 1.00 10.66 131 TYR A C 1
ATOM 829 O O . TYR A 1 103 ? 102.147 13.249 257.010 1.00 11.10 131 TYR A O 1
ATOM 838 N N . GLU A 1 104 ? 102.398 15.478 257.417 1.00 10.54 132 GLU A N 1
ATOM 839 C CA . GLU A 1 104 ? 101.395 15.974 256.433 1.00 12.25 132 GLU A CA 1
ATOM 840 C C . GLU A 1 104 ? 102.116 16.804 255.384 1.00 12.88 132 GLU A C 1
ATOM 841 O O . GLU A 1 104 ? 102.734 17.812 255.763 1.00 16.07 132 GLU A O 1
ATOM 847 N N . GLY A 1 105 ? 102.083 16.361 254.135 1.00 14.82 133 GLY A N 1
ATOM 848 C CA . GLY A 1 105 ? 102.782 16.983 252.998 1.00 16.04 133 GLY A CA 1
ATOM 849 C C . GLY A 1 105 ? 101.815 17.220 251.855 1.00 14.02 133 GLY A C 1
ATOM 850 O O . GLY A 1 105 ? 100.667 16.759 251.904 1.00 12.56 133 GLY A O 1
ATOM 851 N N . SER A 1 106 ? 102.259 17.966 250.859 1.00 14.89 134 SER A N 1
ATOM 852 C CA . SER A 1 106 ? 101.482 18.171 249.623 1.00 15.24 134 SER A CA 1
ATOM 853 C C . SER A 1 106 ? 102.469 18.307 248.483 1.00 14.07 134 SER A C 1
ATOM 854 O O . SER A 1 106 ? 103.630 18.683 248.695 1.00 13.73 134 SER A O 1
ATOM 857 N N . VAL A 1 107 ? 101.989 17.956 247.301 1.00 14.21 135 VAL A N 1
ATOM 858 C CA . VAL A 1 107 ? 102.806 18.026 246.071 1.00 13.88 135 VAL A CA 1
ATOM 859 C C . VAL A 1 107 ? 101.908 18.528 244.948 1.00 14.85 135 VAL A C 1
ATOM 860 O O . VAL A 1 107 ? 100.767 18.064 244.841 1.00 14.33 135 VAL A O 1
ATOM 864 N N . ARG A 1 108 ? 102.476 19.390 244.123 1.00 18.39 136 ARG A N 1
ATOM 865 C CA . ARG A 1 108 ? 101.793 19.924 242.931 1.00 20.88 136 ARG A CA 1
ATOM 866 C C . ARG A 1 108 ? 101.862 18.865 241.832 1.00 20.94 136 ARG A C 1
ATOM 867 O O . ARG A 1 108 ? 102.918 18.212 241.643 1.00 20.84 136 ARG A O 1
ATOM 875 N N . GLN A 1 109 ? 100.724 18.681 241.170 1.00 23.21 137 GLN A N 1
ATOM 876 C CA . GLN A 1 109 ? 100.625 17.978 239.878 1.00 28.02 137 GLN A CA 1
ATOM 877 C C . GLN A 1 109 ? 101.801 18.478 239.022 1.00 26.41 137 GLN A C 1
ATOM 878 O O . GLN A 1 109 ? 102.036 19.708 238.981 1.00 30.77 137 GLN A O 1
ATOM 884 N N . ASN A 1 110 ? 102.558 17.557 238.435 1.00 26.10 138 ASN A N 1
ATOM 885 C CA . ASN A 1 110 ? 103.661 17.821 237.470 1.00 27.82 138 ASN A CA 1
ATOM 886 C C . ASN A 1 110 ? 104.949 18.268 238.167 1.00 25.66 138 ASN A C 1
ATOM 887 O O . ASN A 1 110 ? 105.894 18.646 237.443 1.00 23.93 138 ASN A O 1
ATOM 892 N N . SER A 1 111 ? 105.047 18.184 239.496 1.00 22.74 139 SER A N 1
ATOM 893 C CA . SER A 1 111 ? 106.341 18.363 240.208 1.00 20.09 139 SER A CA 1
ATOM 894 C C . SER A 1 111 ? 107.402 17.529 239.475 1.00 19.29 139 SER A C 1
ATOM 895 O O . SER A 1 111 ? 107.133 16.369 239.135 1.00 20.85 139 SER A O 1
ATOM 898 N N . ARG A 1 112 ? 108.565 18.106 239.209 1.00 19.19 140 ARG A N 1
ATOM 899 C CA . ARG A 1 112 ? 109.631 17.452 238.427 1.00 20.08 140 ARG A CA 1
ATOM 900 C C . ARG A 1 112 ? 110.079 16.196 239.174 1.00 17.44 140 ARG A C 1
ATOM 901 O O . ARG A 1 112 ? 110.246 16.212 240.395 1.00 19.02 140 ARG A O 1
ATOM 909 N N . PRO A 1 113 ? 110.300 15.075 238.463 1.00 15.82 141 PRO A N 1
ATOM 910 C CA . PRO A 1 113 ? 110.858 13.886 239.094 1.00 15.81 141 PRO A CA 1
ATOM 911 C C . PRO A 1 113 ? 112.138 14.206 239.877 1.00 17.77 141 PRO A C 1
ATOM 912 O O . PRO A 1 113 ? 113.013 14.862 239.365 1.00 17.94 141 PRO A O 1
ATOM 916 N N . GLY A 1 114 ? 112.227 13.683 241.095 1.00 16.00 142 GLY A N 1
ATOM 917 C CA . GLY A 1 114 ? 113.439 13.773 241.932 1.00 16.18 142 GLY A CA 1
ATOM 918 C C . GLY A 1 114 ? 113.537 15.087 242.686 1.00 14.26 142 GLY A C 1
ATOM 919 O O . GLY A 1 114 ? 114.470 15.208 243.484 1.00 16.51 142 GLY A O 1
ATOM 920 N N . LYS A 1 115 ? 112.617 16.031 242.477 1.00 12.81 143 LYS A N 1
ATOM 921 C CA . LYS A 1 115 ? 112.631 17.334 243.198 1.00 14.69 143 LYS A CA 1
ATOM 922 C C . LYS A 1 115 ? 111.979 17.145 244.561 1.00 13.29 143 LYS A C 1
ATOM 923 O O . LYS A 1 115 ? 110.787 16.831 244.663 1.00 13.83 143 LYS A O 1
ATOM 929 N N . PRO A 1 116 ? 112.728 17.290 245.674 1.00 12.72 144 PRO A N 1
ATOM 930 C CA . PRO A 1 116 ? 112.132 17.047 246.977 1.00 13.17 144 PRO A CA 1
ATOM 931 C C . PRO A 1 116 ? 110.999 18.023 247.263 1.00 12.10 144 PRO A C 1
ATOM 932 O O . PRO A 1 116 ? 111.118 19.196 246.938 1.00 13.69 144 PRO A O 1
ATOM 936 N N . PHE A 1 117 ? 109.932 17.545 247.887 1.00 11.19 145 PHE A N 1
ATOM 937 C CA . PHE A 1 117 ? 108.856 18.420 248.399 1.00 12.18 145 PHE A CA 1
ATOM 938 C C . PHE A 1 117 ? 108.621 18.204 249.900 1.00 10.76 145 PHE A C 1
ATOM 939 O O . PHE A 1 117 ? 107.844 18.932 250.488 1.00 10.62 145 PHE A O 1
ATOM 947 N N . LEU A 1 118 ? 109.281 17.215 250.515 1.00 10.19 146 LEU A N 1
ATOM 948 C CA A LEU A 1 118 ? 109.071 16.877 251.948 0.60 11.27 146 LEU A CA 1
ATOM 949 C CA B LEU A 1 118 ? 109.072 16.866 251.936 0.40 10.80 146 LEU A CA 1
ATOM 950 C C . LEU A 1 118 ? 110.314 16.131 252.427 1.00 10.63 146 LEU A C 1
ATOM 951 O O . LEU A 1 118 ? 110.821 15.293 251.667 1.00 11.73 146 LEU A O 1
ATOM 960 N N . TYR A 1 119 ? 110.774 16.456 253.633 1.00 9.71 147 TYR A N 1
ATOM 961 C CA . TYR A 1 119 ? 111.829 15.667 254.324 1.00 9.73 147 TYR A CA 1
ATOM 962 C C . TYR A 1 119 ? 111.200 14.988 255.538 1.00 11.09 147 TYR A C 1
ATOM 963 O O . TYR A 1 119 ? 110.589 15.644 256.399 1.00 11.98 147 TYR A O 1
ATOM 972 N N . VAL A 1 120 ? 111.414 13.683 255.655 1.00 9.54 148 VAL A N 1
ATOM 973 C CA . VAL A 1 120 ? 111.226 13.010 256.962 1.00 10.48 148 VAL A CA 1
ATOM 974 C C . VAL A 1 120 ? 112.630 12.968 257.571 1.00 9.95 148 VAL A C 1
ATOM 975 O O . VAL A 1 120 ? 113.615 13.043 256.814 1.00 11.13 148 VAL A O 1
ATOM 979 N N . ASN A 1 121 ? 112.706 12.852 258.884 1.00 10.24 149 ASN A N 1
ATOM 980 C CA . ASN A 1 121 ? 114.004 12.887 259.581 1.00 11.13 149 ASN A CA 1
ATOM 981 C C . ASN A 1 121 ? 113.907 12.033 260.832 1.00 10.15 149 ASN A C 1
ATOM 982 O O . ASN A 1 121 ? 112.922 12.119 261.555 1.00 9.83 149 ASN A O 1
ATOM 987 N N . ALA A 1 122 ? 114.974 11.266 261.067 1.00 10.81 150 ALA A N 1
ATOM 988 C CA . ALA A 1 122 ? 115.201 10.535 262.322 1.00 9.85 150 ALA A CA 1
ATOM 989 C C . ALA A 1 122 ? 116.536 11.002 262.890 1.00 10.09 150 ALA A C 1
ATOM 990 O O . ALA A 1 122 ? 117.435 11.406 262.127 1.00 12.20 150 ALA A O 1
ATOM 992 N N . THR A 1 123 ? 116.614 10.952 264.205 1.00 11.22 151 THR A N 1
ATOM 993 C CA . THR A 1 123 ? 117.886 11.175 264.925 1.00 10.26 151 THR A CA 1
ATOM 994 C C . THR A 1 123 ? 118.375 9.839 265.491 1.00 10.31 151 THR A C 1
ATOM 995 O O . THR A 1 123 ? 117.545 8.933 265.753 1.00 10.36 151 THR A O 1
ATOM 999 N N . ASP A 1 124 ? 119.684 9.761 265.653 1.00 9.17 152 ASP A N 1
ATOM 1000 C CA . ASP A 1 124 ? 120.363 8.579 266.213 1.00 8.80 152 ASP A CA 1
ATOM 1001 C C . ASP A 1 124 ? 121.541 9.115 267.016 1.00 9.30 152 ASP A C 1
ATOM 1002 O O . ASP A 1 124 ? 122.431 9.708 266.402 1.00 9.79 152 ASP A O 1
ATOM 1007 N N . LEU A 1 125 ? 121.555 8.843 268.320 1.00 10.14 153 LEU A N 1
ATOM 1008 C CA . LEU A 1 125 ? 122.577 9.458 269.204 1.00 10.77 153 LEU A CA 1
ATOM 1009 C C . LEU A 1 125 ? 123.959 8.827 269.012 1.00 9.91 153 LEU A C 1
ATOM 1010 O O . LEU A 1 125 ? 124.932 9.370 269.534 1.00 10.68 153 LEU A O 1
ATOM 1015 N N . ASP A 1 126 ? 124.076 7.739 268.273 1.00 8.61 154 ASP A N 1
ATOM 1016 C CA . ASP A 1 126 ? 125.399 7.137 267.972 1.00 9.33 154 ASP A CA 1
ATOM 1017 C C . ASP A 1 126 ? 126.203 8.039 267.028 1.00 9.63 154 ASP A C 1
ATOM 1018 O O . ASP A 1 126 ? 125.677 9.049 266.497 1.00 11.62 154 ASP A O 1
ATOM 1023 N N . ASP A 1 127 ? 127.452 7.683 266.773 1.00 10.12 155 ASP A N 1
ATOM 1024 C CA . ASP A 1 127 ? 128.382 8.543 265.999 1.00 12.38 155 ASP A CA 1
ATOM 1025 C C . ASP A 1 127 ? 128.021 8.476 264.519 1.00 13.33 155 ASP A C 1
ATOM 1026 O O . ASP A 1 127 ? 128.093 7.406 263.915 1.00 12.31 155 ASP A O 1
ATOM 1031 N N . PRO A 1 128 ? 127.600 9.599 263.888 1.00 14.47 156 PRO A N 1
ATOM 1032 C CA . PRO A 1 128 ? 127.179 9.569 262.486 1.00 14.58 156 PRO A CA 1
ATOM 1033 C C . PRO A 1 128 ? 128.354 9.378 261.512 1.00 16.35 156 PRO A C 1
ATOM 1034 O O . PRO A 1 128 ? 128.112 9.103 260.335 1.00 19.03 156 PRO A O 1
ATOM 1038 N N . ALA A 1 129 ? 129.593 9.445 262.017 1.00 15.85 157 ALA A N 1
ATOM 1039 C CA . ALA A 1 129 ? 130.817 9.151 261.242 1.00 18.68 157 ALA A CA 1
ATOM 1040 C C . ALA A 1 129 ? 131.094 7.647 261.239 1.00 17.77 157 ALA A C 1
ATOM 1041 O O . ALA A 1 129 ? 132.101 7.236 260.631 1.00 20.54 157 ALA A O 1
ATOM 1043 N N . THR A 1 130 ? 130.248 6.863 261.910 1.00 14.57 158 THR A N 1
ATOM 1044 C CA . THR A 1 130 ? 130.340 5.377 261.952 1.00 12.90 158 THR A CA 1
ATOM 1045 C C . THR A 1 130 ? 129.029 4.786 261.459 1.00 12.33 158 THR A C 1
ATOM 1046 O O . THR A 1 130 ? 127.995 5.463 261.451 1.00 11.46 158 THR A O 1
ATOM 1050 N N . PRO A 1 131 ? 128.994 3.486 261.095 1.00 11.03 159 PRO A N 1
ATOM 1051 C CA . PRO A 1 131 ? 127.720 2.855 260.739 1.00 10.82 159 PRO A CA 1
ATOM 1052 C C . PRO A 1 131 ? 126.634 2.998 261.806 1.00 10.32 159 PRO A C 1
ATOM 1053 O O . PRO A 1 131 ? 125.469 3.076 261.483 1.00 10.99 159 PRO A O 1
ATOM 1057 N N . ASN A 1 132 ? 127.034 3.038 263.075 1.00 9.90 160 ASN A N 1
ATOM 1058 C CA . ASN A 1 132 ? 126.094 2.996 264.219 1.00 9.50 160 ASN A CA 1
ATOM 1059 C C . ASN A 1 132 ? 125.112 4.177 264.161 1.00 9.20 160 ASN A C 1
ATOM 1060 O O . ASN A 1 132 ? 124.008 4.029 264.636 1.00 9.90 160 ASN A O 1
ATOM 1065 N N . GLY A 1 133 ? 125.543 5.323 263.654 1.00 10.84 161 GLY A N 1
ATOM 1066 C CA . GLY A 1 133 ? 124.695 6.523 263.538 1.00 10.95 161 GLY A CA 1
ATOM 1067 C C . GLY A 1 133 ? 124.426 6.914 262.092 1.00 11.02 161 GLY A C 1
ATOM 1068 O O . GLY A 1 133 ? 123.958 8.020 261.895 1.00 11.67 161 GLY A O 1
ATOM 1069 N N . GLN A 1 134 ? 124.692 6.025 261.131 1.00 10.60 162 GLN A N 1
ATOM 1070 C CA . GLN A 1 134 ? 124.488 6.269 259.678 1.00 10.31 162 GLN A CA 1
ATOM 1071 C C . GLN A 1 134 ? 123.131 5.684 259.259 1.00 9.93 162 GLN A C 1
ATOM 1072 O O . GLN A 1 134 ? 122.933 4.471 259.354 1.00 10.04 162 GLN A O 1
ATOM 1078 N N . LEU A 1 135 ? 122.207 6.553 258.845 1.00 9.41 163 LEU A N 1
ATOM 1079 C CA . LEU A 1 135 ? 120.784 6.181 258.650 1.00 9.33 163 LEU A CA 1
ATOM 1080 C C . LEU A 1 135 ? 120.489 5.919 257.176 1.00 9.46 163 LEU A C 1
ATOM 1081 O O . LEU A 1 135 ? 121.097 6.530 256.294 1.00 10.59 163 LEU A O 1
ATOM 1086 N N . TYR A 1 136 ? 119.583 4.987 256.965 1.00 9.17 164 TYR A N 1
ATOM 1087 C CA . TYR A 1 136 ? 119.118 4.559 255.625 1.00 8.77 164 TYR A CA 1
ATOM 1088 C C . TYR A 1 136 ? 117.590 4.556 255.643 1.00 8.14 164 TYR A C 1
ATOM 1089 O O . TYR A 1 136 ? 116.974 3.795 256.407 1.00 9.46 164 TYR A O 1
ATOM 1098 N N . TYR A 1 137 ? 117.002 5.444 254.839 1.00 7.86 165 TYR A N 1
ATOM 1099 C CA . TYR A 1 137 ? 115.535 5.648 254.745 1.00 8.30 165 TYR A CA 1
ATOM 1100 C C . TYR A 1 137 ? 114.981 4.891 253.537 1.00 8.36 165 TYR A C 1
ATOM 1101 O O . TYR A 1 137 ? 115.624 4.874 252.503 1.00 8.95 165 TYR A O 1
ATOM 1110 N N . GLN A 1 138 ? 113.803 4.301 253.680 1.00 8.65 166 GLN A N 1
ATOM 1111 C CA . GLN A 1 138 ? 113.182 3.536 252.559 1.00 9.85 166 GLN A CA 1
ATOM 1112 C C . GLN A 1 138 ? 111.661 3.662 252.634 1.00 8.81 166 GLN A C 1
ATOM 1113 O O . GLN A 1 138 ? 111.091 3.741 253.736 1.00 9.77 166 GLN A O 1
ATOM 1119 N N . ILE A 1 139 ? 111.003 3.620 251.477 1.00 8.80 167 ILE A N 1
ATOM 1120 C CA . ILE A 1 139 ? 109.524 3.503 251.452 1.00 8.96 167 ILE A CA 1
ATOM 1121 C C . ILE A 1 139 ? 109.165 2.029 251.617 1.00 9.36 167 ILE A C 1
ATOM 1122 O O . ILE A 1 139 ? 109.621 1.219 250.777 1.00 11.31 167 ILE A O 1
ATOM 1127 N N . VAL A 1 140 ? 108.389 1.715 252.646 1.00 8.95 168 VAL A N 1
ATOM 1128 C CA . VAL A 1 140 ? 107.882 0.347 252.926 1.00 10.49 168 VAL A CA 1
ATOM 1129 C C . VAL A 1 140 ? 106.650 0.107 252.042 1.00 10.62 168 VAL A C 1
ATOM 1130 O O . VAL A 1 140 ? 106.596 -0.913 251.379 1.00 12.28 168 VAL A O 1
ATOM 1134 N N . ILE A 1 141 ? 105.720 1.058 251.998 1.00 10.37 169 ILE A N 1
ATOM 1135 C CA . ILE A 1 141 ? 104.486 0.894 251.181 1.00 11.46 169 ILE A CA 1
ATOM 1136 C C . ILE A 1 141 ? 104.008 2.269 250.730 1.00 9.85 169 ILE A C 1
ATOM 1137 O O . ILE A 1 141 ? 104.170 3.264 251.450 1.00 9.97 169 ILE A O 1
ATOM 1142 N N . GLN A 1 142 ? 103.411 2.286 249.545 1.00 10.05 170 GLN A N 1
ATOM 1143 C CA . GLN A 1 142 ? 102.603 3.397 249.009 1.00 9.57 170 GLN A CA 1
ATOM 1144 C C . GLN A 1 142 ? 101.165 2.903 248.875 1.00 8.70 170 GLN A C 1
ATOM 1145 O O . GLN A 1 142 ? 100.944 1.860 248.227 1.00 9.38 170 GLN A O 1
ATOM 1151 N N . LEU A 1 143 ? 100.215 3.646 249.399 1.00 9.14 171 LEU A N 1
ATOM 1152 C CA . LEU A 1 143 ? 98.775 3.349 249.205 1.00 10.57 171 LEU A CA 1
ATOM 1153 C C . LEU A 1 143 ? 98.015 4.609 248.816 1.00 10.37 171 LEU A C 1
ATOM 1154 O O . LEU A 1 143 ? 98.192 5.668 249.415 1.00 10.99 171 LEU A O 1
ATOM 1159 N N . PRO A 1 144 ? 97.117 4.545 247.818 1.00 10.19 172 PRO A N 1
ATOM 1160 C CA . PRO A 1 144 ? 96.974 3.380 246.941 1.00 10.23 172 PRO A CA 1
ATOM 1161 C C . PRO A 1 144 ? 98.164 3.207 245.986 1.00 10.05 172 PRO A C 1
ATOM 1162 O O . PRO A 1 144 ? 98.982 4.110 245.862 1.00 10.10 172 PRO A O 1
ATOM 1166 N N . MET A 1 145 ? 98.225 2.062 245.292 1.00 11.17 173 MET A N 1
ATOM 1167 C CA . MET A 1 145 ? 99.241 1.823 244.242 1.00 12.29 173 MET A CA 1
ATOM 1168 C C . MET A 1 145 ? 98.547 1.070 243.108 1.00 13.20 173 MET A C 1
ATOM 1169 O O . MET A 1 145 ? 97.884 0.072 243.408 1.00 17.02 173 MET A O 1
ATOM 1174 N N . ILE A 1 146 ? 98.760 1.537 241.884 1.00 13.91 174 ILE A N 1
ATOM 1175 C CA . ILE A 1 146 ? 98.177 0.969 240.638 1.00 15.53 174 ILE A CA 1
ATOM 1176 C C . ILE A 1 146 ? 99.259 0.198 239.893 1.00 13.39 174 ILE A C 1
ATOM 1177 O O . ILE A 1 146 ? 100.272 0.799 239.567 1.00 14.23 174 ILE A O 1
ATOM 1182 N N A ASN A 1 147 ? 99.023 -1.093 239.638 0.50 14.69 175 ASN A N 1
ATOM 1183 N N B ASN A 1 147 ? 99.015 -1.086 239.596 0.50 14.78 175 ASN A N 1
ATOM 1184 C CA A ASN A 1 147 ? 99.877 -1.924 238.748 0.50 14.42 175 ASN A CA 1
ATOM 1185 C CA B ASN A 1 147 ? 99.881 -1.930 238.723 0.50 14.25 175 ASN A CA 1
ATOM 1186 C C A ASN A 1 147 ? 101.339 -1.841 239.195 0.50 11.88 175 ASN A C 1
ATOM 1187 C C B ASN A 1 147 ? 101.340 -1.841 239.190 0.50 11.69 175 ASN A C 1
ATOM 1188 O O A ASN A 1 147 ? 102.225 -1.817 238.341 0.50 11.71 175 ASN A O 1
ATOM 1189 O O B ASN A 1 147 ? 102.233 -1.823 238.343 0.50 11.54 175 ASN A O 1
ATOM 1198 N N . ASN A 1 148 ? 101.553 -1.791 240.507 1.00 10.45 176 ASN A N 1
ATOM 1199 C CA . ASN A 1 148 ? 102.898 -1.803 241.129 1.00 10.83 176 ASN A CA 1
ATOM 1200 C C . ASN A 1 148 ? 103.734 -0.587 240.721 1.00 9.84 176 ASN A C 1
ATOM 1201 O O . ASN A 1 148 ? 104.924 -0.651 240.897 1.00 10.49 176 ASN A O 1
ATOM 1206 N N . VAL A 1 149 ? 103.142 0.494 240.228 1.00 10.06 177 VAL A N 1
ATOM 1207 C CA . VAL A 1 149 ? 103.936 1.667 239.809 1.00 10.76 177 VAL A CA 1
ATOM 1208 C C . VAL A 1 149 ? 104.127 2.591 241.014 1.00 10.42 177 VAL A C 1
ATOM 1209 O O . VAL A 1 149 ? 103.155 3.132 241.552 1.00 11.72 177 VAL A O 1
ATOM 1213 N N . MET A 1 150 ? 105.377 2.775 241.406 1.00 11.03 178 MET A N 1
ATOM 1214 C CA . MET A 1 150 ? 105.672 3.741 242.487 1.00 11.46 178 MET A CA 1
ATOM 1215 C C . MET A 1 150 ? 105.566 5.157 241.933 1.00 9.95 178 MET A C 1
ATOM 1216 O O . MET A 1 150 ? 106.181 5.453 240.923 1.00 10.46 178 MET A O 1
ATOM 1221 N N . TYR A 1 151 ? 104.840 5.997 242.650 1.00 9.41 179 TYR A N 1
ATOM 1222 C CA . TYR A 1 151 ? 104.706 7.433 242.293 1.00 9.11 179 TYR A CA 1
ATOM 1223 C C . TYR A 1 151 ? 105.636 8.319 243.134 1.00 9.53 179 TYR A C 1
ATOM 1224 O O . TYR A 1 151 ? 105.812 9.494 242.775 1.00 9.70 179 TYR A O 1
ATOM 1233 N N . PHE A 1 152 ? 106.247 7.752 244.176 1.00 8.70 180 PHE A N 1
ATOM 1234 C CA . PHE A 1 152 ? 107.132 8.479 245.108 1.00 9.40 180 PHE A CA 1
ATOM 1235 C C . PHE A 1 152 ? 108.423 7.703 245.290 1.00 10.00 180 PHE A C 1
ATOM 1236 O O . PHE A 1 152 ? 108.426 6.476 245.183 1.00 9.97 180 PHE A O 1
ATOM 1244 N N . GLN A 1 153 ? 109.481 8.438 245.612 1.00 9.79 181 GLN A N 1
ATOM 1245 C CA . GLN A 1 153 ? 110.785 7.853 245.964 1.00 9.75 181 GLN A CA 1
ATOM 1246 C C . GLN A 1 153 ? 111.360 8.683 247.118 1.00 9.84 181 GLN A C 1
ATOM 1247 O O . GLN A 1 153 ? 110.886 9.781 247.398 1.00 10.30 181 GLN A O 1
ATOM 1253 N N . ILE A 1 154 ? 112.330 8.103 247.795 1.00 9.86 182 ILE A N 1
ATOM 1254 C CA . ILE A 1 154 ? 113.009 8.765 248.933 1.00 9.16 182 ILE A CA 1
ATOM 1255 C C . ILE A 1 154 ? 114.508 8.679 248.702 1.00 8.61 182 ILE A C 1
ATOM 1256 O O . ILE A 1 154 ? 115.029 7.607 248.287 1.00 10.19 182 ILE A O 1
ATOM 1261 N N . ASN A 1 155 ? 115.211 9.775 248.985 1.00 9.40 183 ASN A N 1
ATOM 1262 C CA . ASN A 1 155 ? 116.684 9.765 249.026 1.00 10.55 183 ASN A CA 1
ATOM 1263 C C . ASN A 1 155 ? 117.060 8.950 250.263 1.00 9.22 183 ASN A C 1
ATOM 1264 O O . ASN A 1 155 ? 116.683 9.339 251.363 1.00 9.75 183 ASN A O 1
ATOM 1269 N N . ASN A 1 156 ? 117.724 7.816 250.081 1.00 9.27 184 ASN A N 1
ATOM 1270 C CA . ASN A 1 156 ? 117.945 6.862 251.190 1.00 9.90 184 ASN A CA 1
ATOM 1271 C C . ASN A 1 156 ? 118.870 7.476 252.243 1.00 9.94 184 ASN A C 1
ATOM 1272 O O . ASN A 1 156 ? 118.853 6.997 253.359 1.00 10.86 184 ASN A O 1
ATOM 1277 N N . LYS A 1 157 ? 119.684 8.454 251.882 1.00 10.12 185 LYS A N 1
ATOM 1278 C CA . LYS A 1 157 ? 120.630 9.075 252.829 1.00 11.65 185 LYS A CA 1
ATOM 1279 C C . LYS A 1 157 ? 119.980 10.249 253.540 1.00 11.61 185 LYS A C 1
ATOM 1280 O O . LYS A 1 157 ? 120.293 10.456 254.702 1.00 13.00 185 LYS A O 1
ATOM 1286 N N . THR A 1 158 ? 119.165 11.046 252.860 1.00 10.69 186 THR A N 1
ATOM 1287 C CA . THR A 1 158 ? 118.743 12.376 253.377 1.00 11.66 186 THR A CA 1
ATOM 1288 C C . THR A 1 158 ? 117.292 12.378 253.864 1.00 10.59 186 THR A C 1
ATOM 1289 O O . THR A 1 158 ? 116.923 13.328 254.574 1.00 12.42 186 THR A O 1
ATOM 1293 N N . GLY A 1 159 ? 116.442 11.440 253.422 1.00 9.99 187 GLY A N 1
ATOM 1294 C CA . GLY A 1 159 ? 115.014 11.464 253.817 1.00 9.27 187 GLY A CA 1
ATOM 1295 C C . GLY A 1 159 ? 114.156 12.347 252.908 1.00 8.69 187 GLY A C 1
ATOM 1296 O O . GLY A 1 159 ? 112.974 12.588 253.247 1.00 9.40 187 GLY A O 1
ATOM 1297 N N . ALA A 1 160 ? 114.730 12.858 251.833 1.00 9.13 188 ALA A N 1
ATOM 1298 C CA . ALA A 1 160 ? 113.992 13.713 250.869 1.00 9.79 188 ALA A CA 1
ATOM 1299 C C . ALA A 1 160 ? 112.999 12.874 250.050 1.00 9.42 188 ALA A C 1
ATOM 1300 O O . ALA A 1 160 ? 113.446 11.965 249.367 1.00 9.17 188 ALA A O 1
ATOM 1302 N N . ILE A 1 161 ? 111.710 13.213 250.114 1.00 8.53 189 ILE A N 1
ATOM 1303 C CA . ILE A 1 161 ? 110.680 12.524 249.292 1.00 8.93 189 ILE A CA 1
ATOM 1304 C C . ILE A 1 161 ? 110.404 13.382 248.053 1.00 9.27 189 ILE A C 1
ATOM 1305 O O . ILE A 1 161 ? 110.259 14.618 248.157 1.00 9.51 189 ILE A O 1
ATOM 1310 N N . SER A 1 162 ? 110.350 12.722 246.907 1.00 8.56 190 SER A N 1
ATOM 1311 C CA . SER A 1 162 ? 110.085 13.369 245.611 1.00 8.88 190 SER A CA 1
ATOM 1312 C C . SER A 1 162 ? 109.174 12.452 244.802 1.00 9.37 190 SER A C 1
ATOM 1313 O O . SER A 1 162 ? 108.959 11.277 245.188 1.00 9.69 190 SER A O 1
ATOM 1316 N N . LEU A 1 163 ? 108.628 12.994 243.722 1.00 8.90 191 LEU A N 1
ATOM 1317 C CA . LEU A 1 163 ? 107.920 12.151 242.731 1.00 8.72 191 LEU A CA 1
ATOM 1318 C C . LEU A 1 163 ? 108.933 11.350 241.917 1.00 8.96 191 LEU A C 1
ATOM 1319 O O . LEU A 1 163 ? 110.020 11.817 241.623 1.00 9.92 191 LEU A O 1
ATOM 1324 N N . THR A 1 164 ? 108.514 10.171 241.495 1.00 9.66 192 THR A N 1
ATOM 1325 C CA . THR A 1 164 ? 109.181 9.409 240.428 1.00 9.23 192 THR A CA 1
ATOM 1326 C C . THR A 1 164 ? 108.765 9.987 239.074 1.00 9.54 192 THR A C 1
ATOM 1327 O O . THR A 1 164 ? 107.800 10.790 238.999 1.00 10.59 192 THR A O 1
ATOM 1331 N N . ARG A 1 165 ? 109.459 9.542 238.034 1.00 10.50 193 ARG A N 1
ATOM 1332 C CA . ARG A 1 165 ? 109.071 9.832 236.639 1.00 11.31 193 ARG A CA 1
ATOM 1333 C C . ARG A 1 165 ? 107.573 9.593 236.449 1.00 11.33 193 ARG A C 1
ATOM 1334 O O . ARG A 1 165 ? 106.868 10.482 235.917 1.00 12.02 193 ARG A O 1
ATOM 1342 N N . GLU A 1 166 ? 107.102 8.424 236.840 1.00 10.67 194 GLU A N 1
ATOM 1343 C CA . GLU A 1 166 ? 105.704 8.016 236.610 1.00 11.77 194 GLU A CA 1
ATOM 1344 C C . GLU A 1 166 ? 104.742 8.799 237.504 1.00 11.79 194 GLU A C 1
ATOM 1345 O O . GLU A 1 166 ? 103.662 9.113 237.036 1.00 12.57 194 GLU A O 1
ATOM 1351 N N . GLY A 1 167 ? 105.114 9.104 238.749 1.00 11.27 195 GLY A N 1
ATOM 1352 C CA . GLY A 1 167 ? 104.283 9.955 239.603 1.00 11.23 195 GLY A CA 1
ATOM 1353 C C . GLY A 1 167 ? 104.074 11.315 238.964 1.00 11.95 195 GLY A C 1
ATOM 1354 O O . GLY A 1 167 ? 102.929 11.814 238.991 1.00 13.25 195 GLY A O 1
ATOM 1355 N N . SER A 1 168 ? 105.153 11.939 238.480 1.00 11.54 196 SER A N 1
ATOM 1356 C CA . SER A 1 168 ? 105.079 13.247 237.786 1.00 13.13 196 SER A CA 1
ATOM 1357 C C . SER A 1 168 ? 104.084 13.145 236.619 1.00 14.71 196 SER A C 1
ATOM 1358 O O . SER A 1 168 ? 103.308 14.094 236.380 1.00 14.96 196 SER A O 1
ATOM 1361 N N . GLN A 1 169 ? 104.100 12.026 235.905 1.00 13.56 197 GLN A N 1
ATOM 1362 C CA . GLN A 1 169 ? 103.256 11.857 234.692 1.00 15.06 197 GLN A CA 1
ATOM 1363 C C . GLN A 1 169 ? 101.805 11.618 235.098 1.00 15.12 197 GLN A C 1
ATOM 1364 O O . GLN A 1 169 ? 100.936 12.085 234.337 1.00 18.22 197 GLN A O 1
ATOM 1370 N N . GLU A 1 170 ? 101.530 10.935 236.216 1.00 15.34 198 GLU A N 1
ATOM 1371 C CA . GLU A 1 170 ? 100.184 10.333 236.495 1.00 17.08 198 GLU A CA 1
ATOM 1372 C C . GLU A 1 170 ? 99.402 11.039 237.614 1.00 18.12 198 GLU A C 1
ATOM 1373 O O . GLU A 1 170 ? 98.151 10.942 237.609 1.00 22.63 198 GLU A O 1
ATOM 1379 N N . LEU A 1 171 ? 100.061 11.683 238.578 1.00 17.46 199 LEU A N 1
ATOM 1380 C CA . LEU A 1 171 ? 99.346 12.275 239.734 1.00 18.57 199 LEU A CA 1
ATOM 1381 C C . LEU A 1 171 ? 98.360 13.326 239.212 1.00 20.66 199 LEU A C 1
ATOM 1382 O O . LEU A 1 171 ? 98.726 14.155 238.342 1.00 21.84 199 LEU A O 1
ATOM 1387 N N . ASN A 1 172 ? 97.146 13.297 239.743 1.00 21.82 200 ASN A N 1
ATOM 1388 C CA . ASN A 1 172 ? 96.032 14.140 239.257 1.00 25.78 200 ASN A CA 1
ATOM 1389 C C . ASN A 1 172 ? 95.048 14.212 240.405 1.00 25.96 200 ASN A C 1
ATOM 1390 O O . ASN A 1 172 ? 94.498 13.183 240.781 1.00 29.34 200 ASN A O 1
ATOM 1395 N N . PRO A 1 173 ? 94.824 15.397 241.007 1.00 26.98 201 PRO A N 1
ATOM 1396 C CA . PRO A 1 173 ? 93.938 15.484 242.162 1.00 28.92 201 PRO A CA 1
ATOM 1397 C C . PRO A 1 173 ? 92.513 14.987 241.855 1.00 31.74 201 PRO A C 1
ATOM 1398 O O . PRO A 1 173 ? 91.852 14.527 242.780 1.00 33.68 201 PRO A O 1
ATOM 1402 N N . ALA A 1 174 ? 92.074 15.067 240.592 1.00 31.91 202 ALA A N 1
ATOM 1403 C CA . ALA A 1 174 ? 90.712 14.662 240.165 1.00 32.82 202 ALA A CA 1
ATOM 1404 C C . ALA A 1 174 ? 90.528 13.150 240.357 1.00 36.23 202 ALA A C 1
ATOM 1405 O O . ALA A 1 174 ? 89.403 12.727 240.673 1.00 43.65 202 ALA A O 1
ATOM 1407 N N . LYS A 1 175 ? 91.599 12.376 240.174 1.00 31.49 203 LYS A N 1
ATOM 1408 C CA . LYS A 1 175 ? 91.568 10.888 240.133 1.00 33.46 203 LYS A CA 1
ATOM 1409 C C . LYS A 1 175 ? 91.852 10.331 241.529 1.00 33.26 203 LYS A C 1
ATOM 1410 O O . LYS A 1 175 ? 91.230 9.344 241.933 1.00 38.73 203 LYS A O 1
ATOM 1416 N N . ASN A 1 176 ? 92.786 10.949 242.234 1.00 27.90 204 ASN A N 1
ATOM 1417 C CA . ASN A 1 176 ? 93.303 10.419 243.514 1.00 29.13 204 ASN A CA 1
ATOM 1418 C C . ASN A 1 176 ? 94.002 11.564 244.226 1.00 22.77 204 ASN A C 1
ATOM 1419 O O . ASN A 1 176 ? 95.121 11.921 243.872 1.00 23.69 204 ASN A O 1
ATOM 1424 N N . PRO A 1 177 ? 93.329 12.230 245.182 1.00 23.39 205 PRO A N 1
ATOM 1425 C CA . PRO A 1 177 ? 93.886 13.421 245.791 1.00 22.84 205 PRO A CA 1
ATOM 1426 C C . PRO A 1 177 ? 94.868 13.134 246.931 1.00 19.45 205 PRO A C 1
ATOM 1427 O O . PRO A 1 177 ? 95.528 14.065 247.303 1.00 21.59 205 PRO A O 1
ATOM 1431 N N . SER A 1 178 ? 94.957 11.918 247.480 1.00 16.83 206 SER A N 1
ATOM 1432 C CA A SER A 1 178 ? 95.813 11.666 248.673 0.60 16.45 206 SER A CA 1
ATOM 1433 C CA B SER A 1 178 ? 95.876 11.697 248.620 0.40 15.49 206 SER A CA 1
ATOM 1434 C C . SER A 1 178 ? 96.513 10.305 248.589 1.00 15.18 206 SER A C 1
ATOM 1435 O O . SER A 1 178 ? 95.886 9.316 248.143 1.00 14.65 206 SER A O 1
ATOM 1440 N N . TYR A 1 179 ? 97.762 10.266 249.027 1.00 11.82 207 TYR A N 1
ATOM 1441 C CA . TYR A 1 179 ? 98.570 9.037 249.140 1.00 11.00 207 TYR A CA 1
ATOM 1442 C C . TYR A 1 179 ? 99.112 8.940 250.552 1.00 11.19 207 TYR A C 1
ATOM 1443 O O . TYR A 1 179 ? 99.416 9.969 251.177 1.00 13.61 207 TYR A O 1
ATOM 1452 N N . ASN A 1 180 ? 99.225 7.714 251.036 1.00 10.45 208 ASN A N 1
ATOM 1453 C CA . ASN A 1 180 ? 99.920 7.395 252.292 1.00 10.93 208 ASN A CA 1
ATOM 1454 C C . ASN A 1 180 ? 101.222 6.664 251.950 1.00 10.03 208 ASN A C 1
ATOM 1455 O O . ASN A 1 180 ? 101.218 5.737 251.111 1.00 10.67 208 ASN A O 1
ATOM 1460 N N . LEU A 1 181 ? 102.326 7.071 252.571 1.00 9.34 209 LEU A N 1
ATOM 1461 C CA . LEU A 1 181 ? 103.576 6.298 252.559 1.00 9.25 209 LEU A CA 1
ATOM 1462 C C . LEU A 1 181 ? 103.871 5.864 253.986 1.00 8.83 209 LEU A C 1
ATOM 1463 O O . LEU A 1 181 ? 103.762 6.689 254.893 1.00 10.71 209 LEU A O 1
ATOM 1468 N N . VAL A 1 182 ? 104.286 4.624 254.156 1.00 8.29 210 VAL A N 1
ATOM 1469 C CA . VAL A 1 182 ? 104.999 4.215 255.397 1.00 9.14 210 VAL A CA 1
ATOM 1470 C C . VAL A 1 182 ? 106.486 4.188 255.072 1.00 8.70 210 VAL A C 1
ATOM 1471 O O . VAL A 1 182 ? 106.874 3.587 254.074 1.00 9.29 210 VAL A O 1
ATOM 1475 N N . ILE A 1 183 ? 107.269 4.918 255.877 1.00 8.63 211 ILE A N 1
ATOM 1476 C CA . ILE A 1 183 ? 108.728 5.085 255.665 1.00 9.09 211 ILE A CA 1
ATOM 1477 C C . ILE A 1 183 ? 109.415 4.344 256.809 1.00 8.59 211 ILE A C 1
ATOM 1478 O O . ILE A 1 183 ? 109.012 4.570 257.971 1.00 8.83 211 ILE A O 1
ATOM 1483 N N . SER A 1 184 ? 110.457 3.596 256.481 1.00 8.28 212 SER A N 1
ATOM 1484 C CA . SER A 1 184 ? 111.365 3.028 257.496 1.00 8.84 212 SER A CA 1
ATOM 1485 C C . SER A 1 184 ? 112.673 3.825 257.517 1.00 9.22 212 SER A C 1
ATOM 1486 O O . SER A 1 184 ? 113.082 4.411 256.510 1.00 8.28 212 SER A O 1
ATOM 1489 N N . VAL A 1 185 ? 113.329 3.773 258.670 1.00 9.22 213 VAL A N 1
ATOM 1490 C CA . VAL A 1 185 ? 114.738 4.185 258.788 1.00 9.55 213 VAL A CA 1
ATOM 1491 C C . VAL A 1 185 ? 115.453 3.072 259.545 1.00 9.62 213 VAL A C 1
ATOM 1492 O O . VAL A 1 185 ? 114.858 2.476 260.438 1.00 10.65 213 VAL A O 1
ATOM 1496 N N . LYS A 1 186 ? 116.681 2.814 259.157 1.00 9.96 214 LYS A N 1
ATOM 1497 C CA . LYS A 1 186 ? 117.534 1.922 259.952 1.00 11.06 214 LYS A CA 1
ATOM 1498 C C . LYS A 1 186 ? 118.927 2.510 260.044 1.00 10.46 214 LYS A C 1
ATOM 1499 O O . LYS A 1 186 ? 119.343 3.268 259.182 1.00 10.54 214 LYS A O 1
ATOM 1505 N N . ASP A 1 187 ? 119.642 2.112 261.091 1.00 9.80 215 ASP A N 1
ATOM 1506 C CA . ASP A 1 187 ? 121.058 2.502 261.220 1.00 9.86 215 ASP A CA 1
ATOM 1507 C C . ASP A 1 187 ? 121.915 1.394 260.613 1.00 10.06 215 ASP A C 1
ATOM 1508 O O . ASP A 1 187 ? 121.392 0.552 259.869 1.00 10.44 215 ASP A O 1
ATOM 1513 N N . MET A 1 188 ? 123.227 1.451 260.838 1.00 10.34 216 MET A N 1
ATOM 1514 C CA . MET A 1 188 ? 124.237 0.560 260.198 1.00 11.19 216 MET A CA 1
ATOM 1515 C C . MET A 1 188 ? 124.254 0.778 258.680 1.00 12.04 216 MET A C 1
ATOM 1516 O O . MET A 1 188 ? 124.665 -0.119 257.942 1.00 13.30 216 MET A O 1
ATOM 1521 N N . GLY A 1 189 ? 123.844 1.964 258.223 1.00 13.13 217 GLY A N 1
ATOM 1522 C CA . GLY A 1 189 ? 123.932 2.347 256.808 1.00 13.03 217 GLY A CA 1
ATOM 1523 C C . GLY A 1 189 ? 123.095 1.430 255.950 1.00 15.19 217 GLY A C 1
ATOM 1524 O O . GLY A 1 189 ? 123.440 1.251 254.798 1.00 20.80 217 GLY A O 1
ATOM 1525 N N . GLY A 1 190 ? 122.074 0.826 256.541 1.00 15.38 218 GLY A N 1
ATOM 1526 C CA . GLY A 1 190 ? 121.205 -0.124 255.841 1.00 20.21 218 GLY A CA 1
ATOM 1527 C C . GLY A 1 190 ? 121.727 -1.548 255.800 1.00 20.57 218 GLY A C 1
ATOM 1528 O O . GLY A 1 190 ? 120.988 -2.382 255.256 1.00 27.14 218 GLY A O 1
ATOM 1529 N N . GLN A 1 191 ? 122.920 -1.846 256.332 1.00 16.40 219 GLN A N 1
ATOM 1530 C CA . GLN A 1 191 ? 123.427 -3.238 256.459 1.00 16.55 219 GLN A CA 1
ATOM 1531 C C . GLN A 1 191 ? 122.524 -3.964 257.464 1.00 17.85 219 GLN A C 1
ATOM 1532 O O . GLN A 1 191 ? 121.905 -3.290 258.295 1.00 19.92 219 GLN A O 1
ATOM 1538 N N . SER A 1 192 ? 122.496 -5.297 257.463 1.00 20.44 220 SER A N 1
ATOM 1539 C CA A SER A 1 192 ? 121.527 -6.121 258.235 0.60 22.56 220 SER A CA 1
ATOM 1540 C CA B SER A 1 192 ? 121.469 -6.001 258.280 0.40 21.26 220 SER A CA 1
ATOM 1541 C C . SER A 1 192 ? 121.951 -6.249 259.714 1.00 21.13 220 SER A C 1
ATOM 1542 O O . SER A 1 192 ? 121.129 -6.035 260.645 1.00 25.01 220 SER A O 1
ATOM 1547 N N . GLU A 1 193 ? 123.208 -6.600 259.940 1.00 17.89 221 GLU A N 1
ATOM 1548 C CA . GLU A 1 193 ? 123.613 -7.087 261.283 1.00 16.87 221 GLU A CA 1
ATOM 1549 C C . GLU A 1 193 ? 123.604 -5.932 262.295 1.00 15.29 221 GLU A C 1
ATOM 1550 O O . GLU A 1 193 ? 124.122 -4.845 261.969 1.00 15.07 221 GLU A O 1
ATOM 1556 N N . ASN A 1 194 ? 123.046 -6.181 263.482 1.00 15.22 222 ASN A N 1
ATOM 1557 C CA . ASN A 1 194 ? 123.151 -5.285 264.667 1.00 16.40 222 ASN A CA 1
ATOM 1558 C C . ASN A 1 194 ? 122.467 -3.943 264.399 1.00 14.51 222 ASN A C 1
ATOM 1559 O O . ASN A 1 194 ? 122.865 -2.935 265.035 1.00 18.71 222 ASN A O 1
ATOM 1564 N N . SER A 1 195 ? 121.477 -3.918 263.511 1.00 13.36 223 SER A N 1
ATOM 1565 C CA . SER A 1 195 ? 120.750 -2.682 263.128 1.00 13.70 223 SER A CA 1
ATOM 1566 C C . SER A 1 195 ? 119.458 -2.548 263.934 1.00 12.49 223 SER A C 1
ATOM 1567 O O . SER A 1 195 ? 118.874 -3.568 264.357 1.00 15.52 223 SER A O 1
ATOM 1570 N N . PHE A 1 196 ? 119.036 -1.297 264.127 1.00 11.34 224 PHE A N 1
ATOM 1571 C CA . PHE A 1 196 ? 117.745 -0.906 264.735 1.00 11.80 224 PHE A CA 1
ATOM 1572 C C . PHE A 1 196 ? 116.961 -0.086 263.714 1.00 11.23 224 PHE A C 1
ATOM 1573 O O . PHE A 1 196 ? 117.578 0.592 262.867 1.00 11.21 224 PHE A O 1
ATOM 1581 N N . SER A 1 197 ? 115.636 -0.148 263.807 1.00 12.00 225 SER A N 1
ATOM 1582 C CA A SER A 1 197 ? 114.747 0.519 262.828 0.50 11.67 225 SER A CA 1
ATOM 1583 C CA B SER A 1 197 ? 114.727 0.492 262.822 0.50 11.99 225 SER A CA 1
ATOM 1584 C C . SER A 1 197 ? 113.654 1.321 263.537 1.00 12.15 225 SER A C 1
ATOM 1585 O O . SER A 1 197 ? 113.333 1.038 264.680 1.00 13.56 225 SER A O 1
ATOM 1590 N N . ASP A 1 198 ? 113.070 2.261 262.810 1.00 10.54 226 ASP A N 1
ATOM 1591 C CA . ASP A 1 198 ? 111.814 2.944 263.195 1.00 10.14 226 ASP A CA 1
ATOM 1592 C C . ASP A 1 198 ? 110.981 3.150 261.924 1.00 8.77 226 ASP A C 1
ATOM 1593 O O . ASP A 1 198 ? 111.492 2.973 260.805 1.00 10.02 226 ASP A O 1
ATOM 1598 N N . THR A 1 199 ? 109.710 3.458 262.099 1.00 9.75 227 THR A N 1
ATOM 1599 C CA . THR A 1 199 ? 108.795 3.773 260.970 1.00 10.53 227 THR A CA 1
ATOM 1600 C C . THR A 1 199 ? 108.036 5.052 261.280 1.00 9.86 227 THR A C 1
ATOM 1601 O O . THR A 1 199 ? 107.927 5.442 262.439 1.00 10.95 227 THR A O 1
ATOM 1605 N N . THR A 1 200 ? 107.559 5.703 260.236 1.00 9.33 228 THR A N 1
ATOM 1606 C CA . THR A 1 200 ? 106.628 6.836 260.350 1.00 9.63 228 THR A CA 1
ATOM 1607 C C . THR A 1 200 ? 105.634 6.782 259.188 1.00 9.45 228 THR A C 1
ATOM 1608 O O . THR A 1 200 ? 105.829 5.991 258.251 1.00 9.94 228 THR A O 1
ATOM 1612 N N . SER A 1 201 ? 104.580 7.586 259.305 1.00 9.50 229 SER A N 1
ATOM 1613 C CA . SER A 1 201 ? 103.470 7.648 258.329 1.00 9.65 229 SER A CA 1
ATOM 1614 C C . SER A 1 201 ? 103.446 9.031 257.687 1.00 9.62 229 SER A C 1
ATOM 1615 O O . SER A 1 201 ? 103.596 10.031 258.412 1.00 10.21 229 SER A O 1
ATOM 1618 N N . VAL A 1 202 ? 103.325 9.071 256.371 1.00 9.14 230 VAL A N 1
ATOM 1619 C CA . VAL A 1 202 ? 103.316 10.343 255.603 1.00 9.41 230 VAL A CA 1
ATOM 1620 C C . VAL A 1 202 ? 102.030 10.373 254.799 1.00 8.12 230 VAL A C 1
ATOM 1621 O O . VAL A 1 202 ? 101.830 9.478 253.979 1.00 9.12 230 VAL A O 1
ATOM 1625 N N . ASP A 1 203 ? 101.197 11.387 254.982 1.00 9.78 231 ASP A N 1
ATOM 1626 C CA . ASP A 1 203 ? 100.059 11.618 254.067 1.00 10.42 231 ASP A CA 1
ATOM 1627 C C . ASP A 1 203 ? 100.419 12.761 253.133 1.00 10.12 231 ASP A C 1
ATOM 1628 O O . ASP A 1 203 ? 100.857 13.828 253.610 1.00 10.74 231 ASP A O 1
ATOM 1633 N N . ILE A 1 204 ? 100.195 12.562 251.851 1.00 10.42 232 ILE A N 1
ATOM 1634 C CA . ILE A 1 204 ? 100.552 13.565 250.817 1.00 11.22 232 ILE A CA 1
ATOM 1635 C C . ILE A 1 204 ? 99.289 13.921 250.036 1.00 12.94 232 ILE A C 1
ATOM 1636 O O . ILE A 1 204 ? 98.709 13.028 249.437 1.00 13.70 232 ILE A O 1
ATOM 1641 N N . ILE A 1 205 ? 98.864 15.177 250.087 1.00 12.36 233 ILE A N 1
ATOM 1642 C CA . ILE A 1 205 ? 97.761 15.695 249.236 1.00 14.77 233 ILE A CA 1
ATOM 1643 C C . ILE A 1 205 ? 98.356 16.085 247.881 1.00 14.84 233 ILE A C 1
ATOM 1644 O O . ILE A 1 205 ? 99.428 16.719 247.839 1.00 14.69 233 ILE A O 1
ATOM 1649 N N . VAL A 1 206 ? 97.687 15.718 246.791 1.00 14.52 234 VAL A N 1
ATOM 1650 C CA . VAL A 1 206 ? 98.038 16.194 245.430 1.00 16.29 234 VAL A CA 1
ATOM 1651 C C . VAL A 1 206 ? 97.204 17.444 245.141 1.00 16.36 234 VAL A C 1
ATOM 1652 O O . VAL A 1 206 ? 95.972 17.400 245.304 1.00 18.54 234 VAL A O 1
ATOM 1656 N N . THR A 1 207 ? 97.873 18.537 244.792 1.00 18.91 235 THR A N 1
ATOM 1657 C CA . THR A 1 207 ? 97.213 19.829 244.463 1.00 20.62 235 THR A CA 1
ATOM 1658 C C . THR A 1 207 ? 97.395 20.181 242.980 1.00 25.36 235 THR A C 1
ATOM 1659 O O . THR A 1 207 ? 98.260 19.570 242.308 1.00 24.08 235 THR A O 1
ATOM 1663 N N . GLU A 1 208 ? 96.632 21.169 242.507 1.00 29.23 236 GLU A N 1
ATOM 1664 C CA . GLU A 1 208 ? 96.797 21.766 241.151 1.00 37.55 236 GLU A CA 1
ATOM 1665 C C . GLU A 1 208 ? 98.236 22.267 241.005 1.00 42.60 236 GLU A C 1
ATOM 1666 O O . GLU A 1 208 ? 98.834 22.743 241.975 1.00 39.46 236 GLU A O 1
ATOM 1673 N N . GLY B 1 1 ? 149.283 -2.693 273.112 1.00 43.42 29 GLY B N 1
ATOM 1674 C CA . GLY B 1 1 ? 148.979 -3.571 274.264 1.00 37.50 29 GLY B CA 1
ATOM 1675 C C . GLY B 1 1 ? 149.081 -5.036 273.861 1.00 33.12 29 GLY B C 1
ATOM 1676 O O . GLY B 1 1 ? 149.553 -5.337 272.768 1.00 33.51 29 GLY B O 1
ATOM 1677 N N . PRO B 1 2 ? 148.633 -5.981 274.713 1.00 34.43 30 PRO B N 1
ATOM 1678 C CA . PRO B 1 2 ? 148.637 -7.396 274.352 1.00 32.92 30 PRO B CA 1
ATOM 1679 C C . PRO B 1 2 ? 147.749 -7.689 273.131 1.00 27.97 30 PRO B C 1
ATOM 1680 O O . PRO B 1 2 ? 146.748 -7.017 272.941 1.00 27.04 30 PRO B O 1
ATOM 1684 N N . LEU B 1 3 ? 148.136 -8.684 272.332 1.00 23.26 31 LEU B N 1
ATOM 1685 C CA . LEU B 1 3 ? 147.291 -9.224 271.244 1.00 20.40 31 LEU B CA 1
ATOM 1686 C C . LEU B 1 3 ? 145.978 -9.688 271.841 1.00 20.05 31 LEU B C 1
ATOM 1687 O O . LEU B 1 3 ? 146.026 -10.461 272.784 1.00 21.49 31 LEU B O 1
ATOM 1692 N N . LYS B 1 4 ? 144.861 -9.266 271.246 1.00 21.18 32 LYS B N 1
ATOM 1693 C CA . LYS B 1 4 ? 143.495 -9.703 271.634 1.00 20.69 32 LYS B CA 1
ATOM 1694 C C . LYS B 1 4 ? 142.682 -9.837 270.355 1.00 18.02 32 LYS B C 1
ATOM 1695 O O . LYS B 1 4 ? 143.053 -9.276 269.320 1.00 18.70 32 LYS B O 1
ATOM 1701 N N . PRO B 1 5 ? 141.554 -10.573 270.408 1.00 19.38 33 PRO B N 1
ATOM 1702 C CA . PRO B 1 5 ? 140.646 -10.649 269.269 1.00 18.19 33 PRO B CA 1
ATOM 1703 C C . PRO B 1 5 ? 140.229 -9.239 268.812 1.00 19.06 33 PRO B C 1
ATOM 1704 O O . PRO B 1 5 ? 140.000 -8.376 269.639 1.00 18.61 33 PRO B O 1
ATOM 1708 N N . MET B 1 6 ? 140.171 -9.010 267.497 1.00 17.06 34 MET B N 1
ATOM 1709 C CA . MET B 1 6 ? 139.687 -7.718 266.942 1.00 17.00 34 MET B CA 1
ATOM 1710 C C . MET 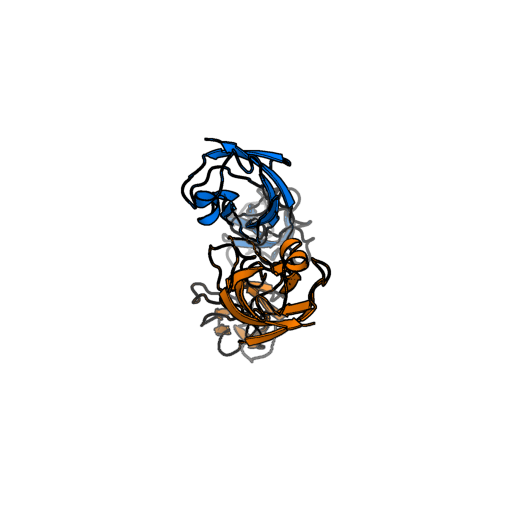B 1 6 ? 138.814 -8.035 265.739 1.00 15.38 34 MET B C 1
ATOM 1711 O O . MET B 1 6 ? 139.058 -9.050 265.067 1.00 15.32 34 MET B O 1
ATOM 1716 N N . THR B 1 7 ? 137.817 -7.194 265.530 1.00 15.01 35 THR B N 1
ATOM 1717 C CA . THR B 1 7 ? 136.927 -7.237 264.355 1.00 14.18 35 THR B CA 1
ATOM 1718 C C . THR B 1 7 ? 137.053 -5.926 263.592 1.00 12.89 35 THR B C 1
ATOM 1719 O O . THR B 1 7 ? 137.042 -4.855 264.222 1.00 15.62 35 THR B O 1
ATOM 1723 N N . PHE B 1 8 ? 137.153 -6.024 262.275 1.00 11.82 36 PHE B N 1
ATOM 1724 C CA . PHE B 1 8 ? 137.145 -4.875 261.342 1.00 11.99 36 PHE B CA 1
ATOM 1725 C C . PHE B 1 8 ? 136.039 -5.124 260.326 1.00 11.62 36 PHE B C 1
ATOM 1726 O O . PHE B 1 8 ? 135.908 -6.250 259.858 1.00 13.22 36 PHE B O 1
ATOM 1734 N N . SER B 1 9 ? 135.264 -4.099 260.008 1.00 12.77 37 SER B N 1
ATOM 1735 C CA . SER B 1 9 ? 134.240 -4.156 258.944 1.00 12.83 37 SER B CA 1
ATOM 1736 C C . SER B 1 9 ? 134.720 -3.287 257.789 1.00 11.86 37 SER B C 1
ATOM 1737 O O . SER B 1 9 ? 135.037 -2.106 258.004 1.00 15.19 37 SER B O 1
ATOM 1740 N N . ILE B 1 10 ? 134.797 -3.878 256.609 1.00 10.43 38 ILE B N 1
ATOM 1741 C CA . ILE B 1 10 ? 135.384 -3.228 255.414 1.00 10.65 38 ILE B CA 1
ATOM 1742 C C . ILE B 1 10 ? 134.402 -3.427 254.259 1.00 10.93 38 ILE B C 1
ATOM 1743 O O . ILE B 1 10 ? 134.005 -4.594 253.993 1.00 10.32 38 ILE B O 1
ATOM 1748 N N . TYR B 1 11 ? 134.088 -2.365 253.536 1.00 11.03 39 TYR B N 1
ATOM 1749 C CA . TYR B 1 11 ? 133.258 -2.515 252.316 1.00 10.82 39 TYR B CA 1
ATOM 1750 C C . TYR B 1 11 ? 133.992 -3.298 251.244 1.00 10.82 39 TYR B C 1
ATOM 1751 O O . TYR B 1 11 ? 135.166 -3.074 250.993 1.00 12.06 39 TYR B O 1
ATOM 1760 N N . GLU B 1 12 ? 133.246 -4.166 250.575 1.00 10.11 40 GLU B N 1
ATOM 1761 C CA . GLU B 1 12 ? 133.705 -4.798 249.308 1.00 11.51 40 GLU B CA 1
ATOM 1762 C C . GLU B 1 12 ? 133.774 -3.752 248.185 1.00 11.14 40 GLU B C 1
ATOM 1763 O O . GLU B 1 12 ? 133.178 -2.652 248.311 1.00 12.33 40 GLU B O 1
ATOM 1769 N N . GLY B 1 13 ? 134.452 -4.117 247.100 1.00 11.46 41 GLY B N 1
ATOM 1770 C CA . GLY B 1 13 ? 134.407 -3.407 245.808 1.00 13.51 41 GLY B CA 1
ATOM 1771 C C . GLY B 1 13 ? 135.108 -2.071 245.825 1.00 15.59 41 GLY B C 1
ATOM 1772 O O . GLY B 1 13 ? 134.843 -1.272 244.911 1.00 19.97 41 GLY B O 1
ATOM 1773 N N . GLN B 1 14 ? 135.960 -1.798 246.822 1.00 15.85 42 GLN B N 1
ATOM 1774 C CA . GLN B 1 14 ? 136.749 -0.539 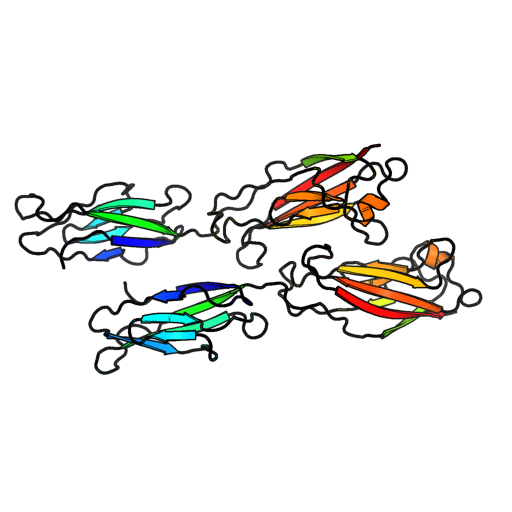246.835 1.00 17.97 42 GLN B CA 1
ATOM 1775 C C . GLN B 1 14 ? 138.235 -0.875 246.923 1.00 17.69 42 GLN B C 1
ATOM 1776 O O . GLN B 1 14 ? 138.623 -1.787 247.717 1.00 17.53 42 GLN B O 1
ATOM 1782 N N . GLU B 1 15 ? 139.026 -0.139 246.144 1.00 17.69 43 GLU B N 1
ATOM 1783 C CA . GLU B 1 15 ? 140.499 -0.284 246.164 1.00 19.39 43 GLU B CA 1
ATOM 1784 C C . GLU B 1 15 ? 140.960 0.192 247.536 1.00 15.36 43 GLU B C 1
ATOM 1785 O O . GLU B 1 15 ? 140.474 1.197 248.088 1.00 15.31 43 GLU B O 1
ATOM 1791 N N . PRO B 1 16 ? 141.845 -0.576 248.204 1.00 14.38 44 PRO B N 1
ATOM 1792 C CA . PRO B 1 16 ? 142.324 -0.174 249.518 1.00 13.47 44 PRO B CA 1
ATOM 1793 C C . PRO B 1 16 ? 143.037 1.182 249.483 1.00 12.65 44 PRO B C 1
ATOM 1794 O O . PRO B 1 16 ? 143.835 1.411 248.579 1.00 14.23 44 PRO B O 1
ATOM 1798 N N . SER B 1 17 ? 142.721 2.022 250.470 1.00 13.22 45 SER B N 1
ATOM 1799 C CA . SER B 1 17 ? 143.224 3.412 250.611 1.00 14.66 45 SER B CA 1
ATOM 1800 C C . SER B 1 17 ? 143.853 3.655 251.978 1.00 14.63 45 SER B C 1
ATOM 1801 O O . SER B 1 17 ? 144.519 4.707 252.157 1.00 17.39 45 SER B O 1
ATOM 1804 N N . GLN B 1 18 ? 143.718 2.714 252.904 1.00 15.46 46 GLN B N 1
ATOM 1805 C CA . GLN B 1 18 ? 144.275 2.820 254.273 1.00 16.50 46 GLN B CA 1
ATOM 1806 C C . GLN B 1 18 ? 144.660 1.415 254.736 1.00 16.65 46 GLN B C 1
ATOM 1807 O O . GLN B 1 18 ? 144.056 0.426 254.247 1.00 15.28 46 GLN B O 1
ATOM 1813 N N . ILE B 1 19 ? 145.651 1.319 255.614 1.00 15.79 47 ILE B N 1
ATOM 1814 C CA . ILE B 1 19 ? 146.000 0.024 256.262 1.00 16.30 47 ILE B CA 1
ATOM 1815 C C . ILE B 1 19 ? 144.825 -0.388 257.161 1.00 14.53 47 ILE B C 1
ATOM 1816 O O . ILE B 1 19 ? 143.934 0.435 257.401 1.00 17.18 47 ILE B O 1
ATOM 1821 N N . ILE B 1 20 ? 144.846 -1.611 257.694 1.00 13.18 48 ILE B N 1
ATOM 1822 C CA . ILE B 1 20 ? 143.825 -2.106 258.655 1.00 12.81 48 ILE B CA 1
ATOM 1823 C C . ILE B 1 20 ? 144.292 -1.808 260.078 1.00 13.50 48 ILE B C 1
ATOM 1824 O O . ILE B 1 20 ? 143.535 -1.212 260.852 1.00 13.71 48 ILE B O 1
ATOM 1829 N N . PHE B 1 21 ? 145.503 -2.221 260.431 1.00 12.90 49 PHE B N 1
ATOM 1830 C CA . PHE B 1 21 ? 145.991 -2.052 261.820 1.00 13.86 49 PHE B CA 1
ATOM 1831 C C . PHE B 1 21 ? 147.510 -2.218 261.858 1.00 13.80 49 PHE B C 1
ATOM 1832 O O . PHE B 1 21 ? 148.053 -3.032 261.104 1.00 14.00 49 PHE B O 1
ATOM 1840 N N . GLN B 1 22 ? 148.185 -1.420 262.684 1.00 14.50 50 GLN B N 1
ATOM 1841 C CA . GLN B 1 22 ? 149.627 -1.644 262.935 1.00 16.35 50 GLN B CA 1
ATOM 1842 C C . GLN B 1 22 ? 149.792 -2.291 264.305 1.00 17.88 50 GLN B C 1
ATOM 1843 O O . GLN B 1 22 ? 149.510 -1.658 265.335 1.00 20.66 50 GLN B O 1
ATOM 1849 N N . PHE B 1 23 ? 150.239 -3.538 264.299 1.00 15.78 51 PHE B N 1
ATOM 1850 C CA . PHE B 1 23 ? 150.596 -4.275 265.530 1.00 17.91 51 PHE B CA 1
ATOM 1851 C C . PHE B 1 23 ? 151.982 -3.774 265.944 1.00 18.92 51 PHE B C 1
ATOM 1852 O O . PHE B 1 23 ? 152.860 -3.597 265.076 1.00 21.38 51 PHE B O 1
ATOM 1860 N N . LYS B 1 24 ? 152.161 -3.526 267.233 1.00 22.10 52 LYS B N 1
ATOM 1861 C CA . LYS B 1 24 ? 153.470 -3.115 267.805 1.00 24.30 52 LYS B CA 1
ATOM 1862 C C . LYS B 1 24 ? 153.964 -4.253 268.695 1.00 21.04 52 LYS B C 1
ATOM 1863 O O . LYS B 1 24 ? 153.208 -4.692 269.607 1.00 22.67 52 LYS B O 1
ATOM 1869 N N . ALA B 1 25 ? 155.170 -4.744 268.400 1.00 22.79 53 ALA B N 1
ATOM 1870 C CA . ALA B 1 25 ? 155.801 -5.860 269.143 1.00 24.41 53 ALA B CA 1
ATOM 1871 C C . ALA B 1 25 ? 156.165 -5.378 270.552 1.00 31.58 53 ALA B C 1
ATOM 1872 O O . ALA B 1 25 ? 156.877 -4.366 270.647 1.00 34.74 53 ALA B O 1
ATOM 1874 N N . ASN B 1 26 ? 155.641 -6.039 271.586 1.00 35.77 54 ASN B N 1
ATOM 1875 C CA . ASN B 1 26 ? 156.117 -5.880 272.990 1.00 37.80 54 ASN B CA 1
ATOM 1876 C C . ASN B 1 26 ? 157.165 -6.960 273.253 1.00 36.51 54 ASN B C 1
ATOM 1877 O O . ASN B 1 26 ? 156.871 -8.149 273.161 1.00 34.25 54 ASN B O 1
ATOM 1882 N N . PRO B 1 27 ? 158.434 -6.585 273.524 1.00 36.76 55 PRO B N 1
ATOM 1883 C CA . PRO B 1 27 ? 159.450 -7.559 273.921 1.00 33.54 55 PRO B CA 1
ATOM 1884 C C . PRO B 1 27 ? 158.914 -8.607 274.897 1.00 29.57 55 PRO B C 1
ATOM 1885 O O . PRO B 1 27 ? 158.218 -8.288 275.864 1.00 29.84 55 PRO B O 1
ATOM 1889 N N . PRO B 1 28 ? 159.239 -9.902 274.699 1.00 26.65 56 PRO B N 1
ATOM 1890 C CA . PRO B 1 28 ? 160.222 -10.331 273.695 1.00 24.95 56 PRO B CA 1
ATOM 1891 C C . PRO B 1 28 ? 159.725 -10.614 272.268 1.00 23.13 56 PRO B C 1
ATOM 1892 O O . PRO B 1 28 ? 160.491 -11.109 271.467 1.00 22.45 56 PRO B O 1
ATOM 1896 N N . ALA B 1 29 ? 158.481 -10.252 271.940 1.00 24.47 57 ALA B N 1
ATOM 1897 C CA . ALA B 1 29 ? 157.990 -10.315 270.545 1.00 23.55 57 ALA B CA 1
ATOM 1898 C C . ALA B 1 29 ? 158.832 -9.368 269.680 1.00 21.30 57 ALA B C 1
ATOM 1899 O O . ALA B 1 29 ? 159.170 -8.268 270.183 1.00 22.83 57 ALA B O 1
ATOM 1901 N N . VAL B 1 30 ? 159.201 -9.793 268.465 1.00 21.67 58 VAL B N 1
ATOM 1902 C CA . VAL B 1 30 ? 159.919 -8.944 267.469 1.00 24.07 58 VAL B CA 1
ATOM 1903 C C . VAL B 1 30 ? 159.128 -8.868 266.159 1.00 23.18 58 VAL B C 1
ATOM 1904 O O . VAL B 1 30 ? 159.183 -7.812 265.563 1.00 23.51 58 VAL B O 1
ATOM 1908 N N . THR B 1 31 ? 158.424 -9.921 265.732 1.00 19.99 59 THR B N 1
ATOM 1909 C CA . THR B 1 31 ? 157.665 -9.944 264.453 1.00 20.10 59 THR B CA 1
ATOM 1910 C C . THR B 1 31 ? 156.278 -10.568 264.661 1.00 17.72 59 THR B C 1
ATOM 1911 O O . THR B 1 31 ? 155.952 -11.110 265.744 1.00 17.61 59 THR B O 1
ATOM 1915 N N . PHE B 1 32 ? 15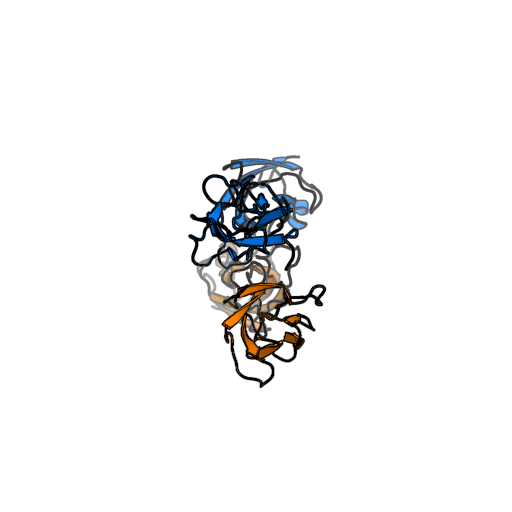5.449 -10.430 263.644 1.00 19.06 60 PHE B N 1
ATOM 1916 C CA . PHE B 1 32 ? 154.074 -10.972 263.608 1.00 17.91 60 PHE B CA 1
ATOM 1917 C C . PHE B 1 32 ? 153.942 -11.880 262.392 1.00 18.06 60 PHE B C 1
ATOM 1918 O O . PHE B 1 32 ? 154.648 -11.705 261.359 1.00 21.33 60 PHE B O 1
ATOM 1926 N N . GLU B 1 33 ? 153.067 -12.861 262.548 1.00 15.85 61 GLU B N 1
ATOM 1927 C CA . GLU B 1 33 ? 152.692 -13.827 261.494 1.00 14.79 61 GLU B CA 1
ATOM 1928 C C . GLU B 1 33 ? 151.169 -13.809 261.363 1.00 13.28 61 GLU B C 1
ATOM 1929 O O . GLU B 1 33 ? 150.454 -13.900 262.380 1.00 13.64 61 GLU B O 1
ATOM 1935 N N . LEU B 1 34 ? 150.717 -13.745 260.116 1.00 13.46 62 LEU B N 1
ATOM 1936 C CA . LEU B 1 34 ? 149.297 -13.772 259.735 1.00 12.88 62 LEU B CA 1
ATOM 1937 C C . LEU B 1 34 ? 148.990 -15.148 259.157 1.00 12.56 62 LEU B C 1
ATOM 1938 O O . LEU B 1 34 ? 149.713 -15.564 258.255 1.00 13.43 62 LEU B O 1
ATOM 1943 N N . THR B 1 35 ? 147.909 -15.765 259.613 1.00 10.97 63 THR B N 1
ATOM 1944 C CA . THR B 1 35 ? 147.400 -17.019 259.034 1.00 11.05 63 THR B CA 1
ATOM 1945 C C . THR B 1 35 ? 145.903 -16.875 258.745 1.00 11.81 63 THR B C 1
ATOM 1946 O O . THR B 1 35 ? 145.286 -15.840 259.128 1.00 11.12 63 THR B O 1
ATOM 1950 N N . GLY B 1 36 ? 145.330 -17.903 258.136 1.00 11.29 64 GLY B N 1
ATOM 1951 C CA . GLY B 1 36 ? 143.872 -18.015 257.964 1.00 11.83 64 GLY B CA 1
ATOM 1952 C C . GLY B 1 36 ? 143.452 -17.714 256.537 1.00 11.12 64 GLY B C 1
ATOM 1953 O O . GLY B 1 36 ? 144.246 -17.964 255.581 1.00 12.27 64 GLY B O 1
ATOM 1954 N N . GLU B 1 37 ? 142.260 -17.125 256.410 1.00 10.66 65 GLU B N 1
ATOM 1955 C CA . GLU B 1 37 ? 141.586 -16.885 255.104 1.00 11.16 65 GLU B CA 1
ATOM 1956 C C . GLU B 1 37 ? 142.136 -15.608 254.463 1.00 10.53 65 GLU B C 1
ATOM 1957 O O . GLU B 1 37 ? 141.351 -14.681 254.160 1.00 11.23 65 GLU B O 1
ATOM 1963 N N . THR B 1 38 ? 143.445 -15.578 254.231 1.00 11.53 66 THR B N 1
ATOM 1964 C CA . THR B 1 38 ? 144.167 -14.413 253.680 1.00 11.95 66 THR B CA 1
ATOM 1965 C C . THR B 1 38 ? 143.884 -14.243 252.182 1.00 12.00 66 THR B C 1
ATOM 1966 O O . THR B 1 38 ? 143.907 -13.088 251.717 1.00 11.38 66 THR B O 1
ATOM 1970 N N . ASP B 1 39 ? 143.648 -15.334 251.450 1.00 12.93 67 ASP B N 1
ATOM 1971 C CA . ASP B 1 39 ? 143.095 -15.317 250.066 1.00 13.22 67 ASP B CA 1
ATOM 1972 C C . ASP B 1 39 ? 143.898 -14.456 249.066 1.00 13.86 67 ASP B C 1
ATOM 1973 O O . ASP B 1 39 ? 143.256 -13.921 248.139 1.00 14.30 67 ASP B O 1
ATOM 1978 N N . ASN B 1 40 ? 145.229 -14.341 249.154 1.00 14.42 68 ASN B N 1
ATOM 1979 C CA . ASN B 1 40 ? 146.014 -13.456 248.248 1.00 15.19 68 ASN B CA 1
ATOM 1980 C C . ASN B 1 40 ? 145.410 -12.047 248.335 1.00 16.74 68 ASN B C 1
ATOM 1981 O O . ASN B 1 40 ? 145.390 -11.351 247.295 1.00 16.99 68 ASN B O 1
ATOM 1986 N N . ILE B 1 41 ? 144.962 -11.644 249.536 1.00 12.57 69 ILE B N 1
ATOM 1987 C CA . ILE B 1 41 ? 144.436 -10.275 249.828 1.00 11.68 69 ILE B CA 1
ATOM 1988 C C . ILE B 1 41 ? 145.139 -9.676 251.050 1.00 10.96 69 ILE B C 1
ATOM 1989 O O . ILE B 1 41 ? 145.688 -8.552 250.922 1.00 11.91 69 ILE B O 1
ATOM 1994 N N . PHE B 1 42 ? 145.086 -10.370 252.190 1.00 11.44 70 PHE B N 1
ATOM 1995 C CA . PHE B 1 42 ? 145.525 -9.838 253.500 1.00 11.35 70 PHE B CA 1
ATOM 1996 C C . PHE B 1 42 ? 146.973 -10.233 253.754 1.00 12.98 70 PHE B C 1
ATOM 1997 O O . PHE B 1 42 ? 147.349 -11.394 253.489 1.00 14.18 70 PHE B O 1
ATOM 2005 N N . VAL B 1 43 ? 147.747 -9.250 254.188 1.00 13.28 71 VAL B N 1
ATOM 2006 C CA . VAL B 1 43 ? 149.216 -9.357 254.403 1.00 14.34 71 VAL B CA 1
ATOM 2007 C C . VAL B 1 43 ? 149.562 -8.649 255.714 1.00 12.92 71 VAL B C 1
ATOM 2008 O O . VAL B 1 43 ? 148.967 -7.585 256.026 1.00 12.86 71 VAL B O 1
ATOM 2012 N N . ILE B 1 44 ? 150.540 -9.182 256.448 1.00 13.01 72 ILE B N 1
ATOM 2013 C CA . ILE B 1 44 ? 151.173 -8.418 2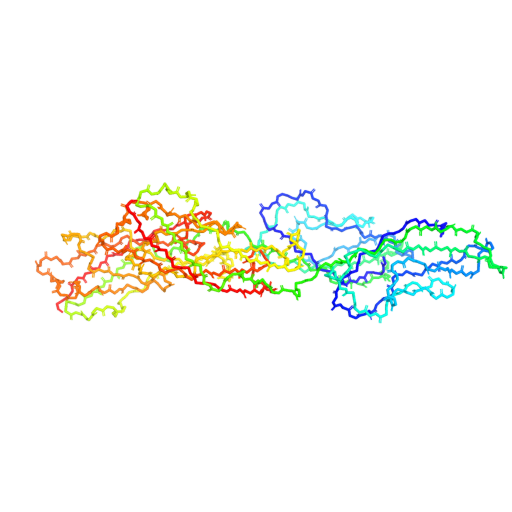57.558 1.00 15.67 72 ILE B CA 1
ATOM 2014 C C . ILE B 1 44 ? 152.663 -8.264 257.224 1.00 20.38 72 ILE B C 1
ATOM 2015 O O . ILE B 1 44 ? 153.316 -9.224 256.820 1.00 18.85 72 ILE B O 1
ATOM 2020 N N . GLU B 1 45 ? 153.179 -7.059 257.371 1.00 25.95 73 GLU B N 1
ATOM 2021 C CA . GLU B 1 45 ? 154.660 -6.859 257.404 1.00 30.17 73 GLU B CA 1
ATOM 2022 C C . GLU B 1 45 ? 155.191 -7.472 258.714 1.00 33.67 73 GLU B C 1
ATOM 2023 O O . GLU B 1 45 ? 154.459 -7.464 259.724 1.00 30.81 73 GLU B O 1
ATOM 2029 N N . ARG B 1 46 ? 156.391 -8.061 258.684 1.00 34.57 74 ARG B N 1
ATOM 2030 C CA . ARG B 1 46 ? 157.070 -8.596 259.896 1.00 33.95 74 ARG B CA 1
ATOM 2031 C C . ARG B 1 46 ? 156.797 -7.648 261.079 1.00 31.78 74 ARG B C 1
ATOM 2032 O O . ARG B 1 46 ? 156.268 -8.084 262.093 1.00 30.89 74 ARG B O 1
ATOM 2040 N N . GLU B 1 47 ? 157.165 -6.377 260.901 1.00 35.81 75 GLU B N 1
ATOM 2041 C CA . GLU B 1 47 ? 157.043 -5.220 261.836 1.00 35.95 75 GLU B CA 1
ATOM 2042 C C . GLU B 1 47 ? 155.648 -5.047 262.458 1.00 30.27 75 GLU B C 1
ATOM 2043 O O . GLU B 1 47 ? 155.579 -4.497 263.592 1.00 36.54 75 GLU B O 1
ATOM 2049 N N . GLY B 1 48 ? 154.575 -5.397 261.733 1.00 19.14 76 GLY B N 1
ATOM 2050 C CA . GLY B 1 48 ? 153.215 -5.406 262.304 1.00 16.25 76 GLY B CA 1
ATOM 2051 C C . GLY B 1 48 ? 152.147 -4.757 261.412 1.00 14.67 76 GLY B C 1
ATOM 2052 O O . GLY B 1 48 ? 151.003 -4.664 261.868 1.00 14.95 76 GLY B O 1
ATOM 2053 N N . LEU B 1 49 ? 152.470 -4.363 260.183 1.00 14.00 77 LEU B N 1
ATOM 2054 C CA . LEU B 1 49 ? 151.532 -3.575 259.344 1.00 15.30 77 LEU B CA 1
ATOM 2055 C C . LEU B 1 49 ? 150.555 -4.550 258.693 1.00 12.88 77 LEU B C 1
ATOM 2056 O O . LEU B 1 49 ? 150.952 -5.175 257.695 1.00 16.34 77 LEU B O 1
ATOM 2061 N N . LEU B 1 50 ? 149.319 -4.643 259.195 1.00 11.98 78 LEU B N 1
ATOM 2062 C CA . LEU B 1 50 ? 148.246 -5.480 258.573 1.00 11.79 78 LEU B CA 1
ATOM 2063 C C . LEU B 1 50 ? 147.484 -4.638 257.547 1.00 11.82 78 LEU B C 1
ATOM 2064 O O . LEU B 1 50 ? 146.951 -3.574 257.905 1.00 11.97 78 LEU B O 1
ATOM 2069 N N . TYR B 1 51 ? 147.401 -5.116 256.317 1.00 10.88 79 TYR B N 1
ATOM 2070 C CA . TYR B 1 51 ? 146.688 -4.383 255.246 1.00 12.17 79 TYR B CA 1
ATOM 2071 C C . TYR B 1 51 ? 146.033 -5.383 254.300 1.00 12.05 79 TYR B C 1
ATOM 2072 O O . TYR B 1 51 ? 146.323 -6.584 254.336 1.00 12.07 79 TYR B O 1
ATOM 2081 N N . TYR B 1 52 ? 145.175 -4.860 253.431 1.00 12.43 80 TYR B N 1
ATOM 2082 C CA . TYR B 1 52 ? 144.615 -5.612 252.282 1.00 11.91 80 TYR B CA 1
ATOM 2083 C C . TYR B 1 52 ? 145.076 -4.942 250.999 1.00 12.23 80 TYR B C 1
ATOM 2084 O O . TYR B 1 52 ? 145.209 -3.726 250.955 1.00 14.43 80 TYR B O 1
ATOM 2093 N N . ASN B 1 53 ? 145.389 -5.750 249.993 1.00 12.99 81 ASN B N 1
ATOM 2094 C CA . ASN B 1 53 ? 146.125 -5.252 248.801 1.00 14.71 81 ASN B CA 1
ATOM 2095 C C . ASN B 1 53 ? 145.231 -5.270 247.549 1.00 15.54 81 ASN B C 1
ATOM 2096 O O . ASN B 1 53 ? 145.724 -4.836 246.504 1.00 15.94 81 ASN B O 1
ATOM 2101 N N . ARG B 1 54 ? 143.962 -5.691 247.643 1.00 13.80 82 ARG B N 1
ATOM 2102 C CA . ARG B 1 54 ? 143.010 -5.627 246.501 1.00 14.74 82 ARG B CA 1
ATOM 2103 C C . ARG B 1 54 ? 141.597 -5.624 247.069 1.00 14.53 82 ARG B C 1
ATOM 2104 O O . ARG B 1 54 ? 141.410 -5.966 248.249 1.00 13.24 82 ARG B O 1
ATOM 2112 N N . ALA B 1 55 ? 140.639 -5.172 246.265 1.00 15.36 83 ALA B N 1
ATOM 2113 C CA . ALA B 1 55 ? 139.239 -5.052 246.703 1.00 14.24 83 ALA B CA 1
ATOM 2114 C C . ALA B 1 55 ? 138.726 -6.397 247.235 1.00 12.40 83 ALA B C 1
ATOM 2115 O O . ALA B 1 55 ? 139.029 -7.468 246.653 1.00 13.62 83 ALA B O 1
ATOM 2117 N N . LEU B 1 56 ? 137.903 -6.321 248.274 1.00 10.89 84 LEU B N 1
ATOM 2118 C CA . LEU B 1 56 ? 137.187 -7.499 248.836 1.00 10.70 84 LEU B CA 1
ATOM 2119 C C . LEU B 1 56 ? 135.952 -7.798 247.980 1.00 10.47 84 LEU B C 1
ATOM 2120 O O . LEU B 1 56 ? 135.491 -6.923 247.195 1.00 11.17 84 LEU B O 1
ATOM 2125 N N . ASP B 1 57 ? 135.381 -8.977 248.175 1.00 10.96 85 ASP B N 1
ATOM 2126 C CA . ASP B 1 57 ? 134.174 -9.392 247.427 1.00 10.57 85 ASP B CA 1
ATOM 2127 C C . ASP B 1 57 ? 133.335 -10.240 248.370 1.00 10.01 85 ASP B C 1
ATOM 2128 O O . ASP B 1 57 ? 133.670 -11.423 248.591 1.00 11.75 85 ASP B O 1
ATOM 2133 N N . ARG B 1 58 ? 132.259 -9.660 248.894 1.00 10.47 86 ARG B N 1
ATOM 2134 C CA . ARG B 1 58 ? 131.391 -10.343 249.873 1.00 10.00 86 ARG B CA 1
ATOM 2135 C C . ARG B 1 58 ? 130.801 -11.631 249.272 1.00 10.42 86 ARG B C 1
ATOM 2136 O O . ARG B 1 58 ? 130.573 -12.567 250.011 1.00 11.71 86 ARG B O 1
ATOM 2144 N N . GLU B 1 59 ? 130.561 -11.660 247.963 1.00 10.57 87 GLU B N 1
ATOM 2145 C CA . GLU B 1 59 ? 129.946 -12.803 247.257 1.00 11.19 87 GLU B CA 1
ATOM 2146 C C . GLU B 1 59 ? 130.955 -13.924 247.055 1.00 12.55 87 GLU B C 1
ATOM 2147 O O . GLU B 1 59 ? 130.504 -15.025 246.731 1.00 15.09 87 GLU B O 1
ATOM 2153 N N . THR B 1 60 ? 132.254 -13.689 247.269 1.00 12.60 88 THR B N 1
ATOM 2154 C CA . THR B 1 60 ? 133.284 -14.768 247.280 1.00 13.93 88 THR B CA 1
ATOM 2155 C C . THR B 1 60 ? 133.540 -15.199 248.727 1.00 14.18 88 THR B C 1
ATOM 2156 O O . THR B 1 60 ? 133.550 -16.393 249.018 1.00 16.24 88 THR B O 1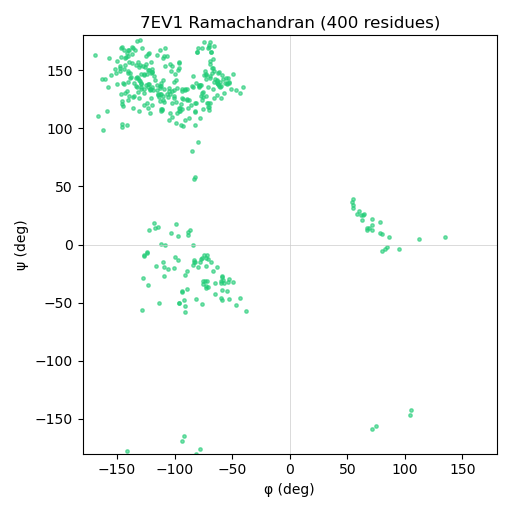
ATOM 2160 N N . ARG B 1 61 ? 133.783 -14.234 249.607 1.00 12.90 89 ARG B N 1
ATOM 2161 C CA . ARG B 1 61 ? 133.910 -14.516 251.044 1.00 14.37 89 ARG B CA 1
ATOM 2162 C C . ARG B 1 61 ? 133.339 -13.340 251.832 1.00 11.80 89 ARG B C 1
ATOM 2163 O O . ARG B 1 61 ? 133.800 -12.217 251.620 1.00 12.75 89 ARG B O 1
ATOM 2171 N N . SER B 1 62 ? 132.373 -13.603 252.701 1.00 12.27 90 SER B N 1
ATOM 2172 C CA . SER B 1 62 ? 131.616 -12.560 253.428 1.00 12.87 90 SER B CA 1
ATOM 2173 C C . SER B 1 62 ? 132.284 -12.228 254.769 1.00 11.78 90 SER B C 1
ATOM 2174 O O . SER B 1 62 ? 132.082 -11.124 255.266 1.00 12.31 90 SER B O 1
ATOM 2177 N N . THR B 1 63 ? 133.040 -13.160 255.358 1.00 11.10 91 THR B N 1
ATOM 2178 C CA . THR B 1 63 ? 133.878 -12.942 256.557 1.00 12.07 91 THR B CA 1
ATOM 2179 C C . THR B 1 63 ? 135.233 -13.612 256.319 1.00 12.09 91 THR B C 1
ATOM 2180 O O . THR B 1 63 ? 135.252 -14.776 255.957 1.00 14.36 91 THR B O 1
ATOM 2184 N N . HIS B 1 64 ? 136.336 -12.891 256.491 1.00 10.90 92 HIS B N 1
ATOM 2185 C CA . HIS B 1 64 ? 137.676 -13.512 256.514 1.00 10.96 92 HIS B CA 1
ATOM 2186 C C . HIS B 1 64 ? 138.070 -13.772 257.969 1.00 10.50 92 HIS B C 1
ATOM 2187 O O . HIS B 1 64 ? 138.154 -12.813 258.773 1.00 10.55 92 HIS B O 1
ATOM 2194 N N . ASN B 1 65 ? 138.261 -15.034 258.305 1.00 11.27 93 ASN B N 1
ATOM 2195 C CA . ASN B 1 65 ? 138.745 -15.470 259.633 1.00 11.34 93 ASN B CA 1
ATOM 2196 C C . ASN B 1 65 ? 140.264 -15.578 259.544 1.00 10.87 93 ASN B C 1
ATOM 2197 O O . ASN B 1 65 ? 140.764 -16.509 258.896 1.00 12.54 93 ASN B O 1
ATOM 2202 N N . LEU B 1 66 ? 140.945 -14.567 260.081 1.00 11.33 94 LEU B N 1
ATOM 2203 C CA . LEU B 1 66 ? 142.419 -14.489 260.116 1.00 11.54 94 LEU B CA 1
ATOM 2204 C C . LEU B 1 66 ? 142.890 -14.745 261.549 1.00 11.49 94 LEU B C 1
ATOM 2205 O O . LEU B 1 66 ? 142.090 -14.639 262.477 1.00 11.16 94 LEU B O 1
ATOM 2210 N N . GLN B 1 67 ? 144.165 -15.069 261.699 1.00 12.26 95 GLN B N 1
ATOM 2211 C CA . GLN B 1 67 ? 144.799 -15.118 263.039 1.00 12.31 95 GLN B CA 1
ATOM 2212 C C . GLN B 1 67 ? 146.134 -14.386 262.976 1.00 11.12 95 GLN B C 1
ATOM 2213 O O . GLN B 1 67 ? 146.807 -14.445 261.947 1.00 11.52 95 GLN B O 1
ATOM 2219 N N . VAL B 1 68 ? 146.465 -13.687 264.065 1.00 12.67 96 VAL B N 1
ATOM 2220 C CA . VAL B 1 68 ? 147.779 -12.994 264.183 1.00 12.11 96 VAL B CA 1
ATOM 2221 C C . VAL B 1 68 ? 148.495 -13.548 265.417 1.00 13.44 96 VAL B C 1
ATOM 2222 O O . VAL B 1 68 ? 147.860 -13.690 266.468 1.00 13.71 96 VAL B O 1
ATOM 2226 N N . ALA B 1 69 ? 149.776 -13.862 265.254 1.00 14.26 97 ALA B N 1
ATOM 2227 C CA . ALA B 1 69 ? 150.638 -14.347 266.358 1.00 13.94 97 ALA B CA 1
ATOM 2228 C C . ALA B 1 69 ? 151.855 -13.428 266.445 1.00 13.59 97 ALA B C 1
ATOM 2229 O O . ALA B 1 69 ? 152.337 -12.968 265.393 1.00 13.59 97 ALA B O 1
ATOM 2231 N N . ALA B 1 70 ? 152.370 -13.209 267.654 1.00 15.25 98 ALA B N 1
ATOM 2232 C CA . ALA B 1 70 ? 153.637 -12.470 267.883 1.00 15.55 98 ALA B CA 1
ATOM 2233 C C . ALA B 1 70 ? 154.757 -13.476 268.139 1.00 15.91 98 ALA B C 1
ATOM 2234 O O . ALA B 1 70 ? 154.522 -14.405 268.950 1.00 17.00 98 ALA B O 1
ATOM 2236 N N . LEU B 1 71 ? 155.859 -13.346 267.391 1.00 16.39 99 LEU B N 1
ATOM 2237 C CA . LEU B 1 71 ? 157.002 -14.292 267.414 1.00 18.61 99 LEU B CA 1
ATOM 2238 C C . LEU B 1 71 ? 158.206 -13.582 268.029 1.00 22.55 99 LEU B C 1
ATOM 2239 O O . LEU B 1 71 ? 158.483 -12.427 267.650 1.00 20.39 99 LEU B O 1
ATOM 2244 N N . ASP B 1 72 ? 158.956 -14.283 268.875 1.00 22.76 100 ASP B N 1
ATOM 2245 C CA . ASP B 1 72 ? 160.254 -13.766 269.386 1.00 21.31 100 ASP B CA 1
ATOM 2246 C C . ASP B 1 72 ? 161.342 -13.931 268.317 1.00 21.98 100 ASP B C 1
ATOM 2247 O O . ASP B 1 72 ? 161.031 -14.317 267.172 1.00 23.78 100 ASP B O 1
ATOM 2252 N N . ALA B 1 73 ? 162.591 -13.583 268.656 1.00 24.05 101 ALA B N 1
ATOM 2253 C CA . ALA B 1 73 ? 163.709 -13.584 267.690 1.00 26.22 101 ALA B CA 1
ATOM 2254 C C . ALA B 1 73 ? 164.047 -15.018 267.269 1.00 27.10 101 ALA B C 1
ATOM 2255 O O . ALA B 1 73 ? 164.717 -15.169 266.245 1.00 30.24 101 ALA B O 1
ATOM 2257 N N . ASN B 1 74 ? 163.559 -16.027 267.997 1.00 30.92 102 ASN B N 1
ATOM 2258 C CA . ASN B 1 74 ? 163.786 -17.465 267.689 1.00 30.45 102 ASN B CA 1
ATOM 2259 C C . ASN B 1 74 ? 162.542 -18.093 267.051 1.00 30.87 102 ASN B C 1
ATOM 2260 O O . ASN B 1 74 ? 162.521 -19.335 266.903 1.00 37.74 102 ASN B O 1
ATOM 2265 N N . GLY B 1 75 ? 161.554 -17.280 266.681 1.00 29.96 103 GLY B N 1
ATOM 2266 C CA . GLY B 1 75 ? 160.325 -17.741 265.995 1.00 25.49 103 GLY B CA 1
ATOM 2267 C C . GLY B 1 75 ? 159.410 -18.524 266.914 1.00 23.02 103 GLY B C 1
ATOM 2268 O O . GLY B 1 75 ? 158.604 -19.305 266.402 1.00 29.90 103 GLY B O 1
ATOM 2269 N N . ILE B 1 76 ? 159.524 -18.344 268.229 1.00 24.70 104 ILE B N 1
ATOM 2270 C CA . ILE B 1 76 ? 158.589 -18.935 269.227 1.00 22.82 104 ILE B CA 1
ATOM 2271 C C . ILE B 1 76 ? 157.422 -17.964 269.312 1.00 25.36 104 ILE B C 1
ATOM 2272 O O . ILE B 1 76 ? 157.685 -16.769 269.342 1.00 23.19 104 ILE B O 1
ATOM 2277 N N . ILE B 1 77 ? 156.197 -18.486 269.327 1.00 22.67 105 ILE B N 1
ATOM 2278 C CA . ILE B 1 77 ? 154.968 -17.699 269.581 1.00 21.31 105 ILE B CA 1
ATOM 2279 C C . ILE B 1 77 ? 154.988 -17.323 271.066 1.00 25.11 105 ILE B C 1
ATOM 2280 O O . ILE B 1 77 ? 155.043 -18.246 271.934 1.00 24.85 105 ILE B O 1
ATOM 2285 N N . VAL B 1 78 ? 155.022 -16.027 271.344 1.00 20.92 106 VAL B N 1
ATOM 2286 C CA . VAL B 1 78 ? 155.025 -15.484 272.727 1.00 22.92 106 VAL B CA 1
ATOM 2287 C C . VAL B 1 78 ? 153.697 -14.797 272.993 1.00 22.88 106 VAL B C 1
ATOM 2288 O O . VAL B 1 78 ? 153.394 -14.561 274.166 1.00 24.91 106 VAL B O 1
ATOM 2292 N N . GLU B 1 79 ? 152.926 -14.515 271.932 1.00 21.86 107 GLU B N 1
ATOM 2293 C CA . GLU B 1 79 ? 151.579 -13.955 272.078 1.00 22.02 107 GLU B CA 1
ATOM 2294 C C . GLU B 1 79 ? 150.679 -14.529 270.987 1.00 19.11 107 GLU B C 1
ATOM 2295 O O . GLU B 1 79 ? 151.147 -14.691 269.839 1.00 19.17 107 GLU B O 1
ATOM 2301 N N . GLY B 1 80 ? 149.451 -14.854 271.369 1.00 19.06 108 GLY B N 1
ATOM 2302 C CA . GLY B 1 80 ? 148.453 -15.390 270.432 1.00 18.21 108 GLY B CA 1
ATOM 2303 C C . GLY B 1 80 ? 148.755 -16.850 270.099 1.00 18.10 108 GLY B C 1
ATOM 2304 O O . GLY B 1 80 ? 149.393 -17.561 270.875 1.00 20.84 108 GLY B O 1
ATOM 2305 N N . PRO B 1 81 ? 148.289 -17.356 268.940 1.00 16.90 109 PRO B N 1
ATOM 2306 C CA . PRO B 1 81 ? 147.564 -16.549 267.954 1.00 14.98 109 PRO B CA 1
ATOM 2307 C C . PRO B 1 81 ? 146.199 -16.091 268.474 1.00 15.60 109 PRO B C 1
ATOM 2308 O O . PRO B 1 81 ? 145.603 -16.743 269.322 1.00 17.99 109 PRO B O 1
ATOM 2312 N N . VAL B 1 82 ? 145.735 -14.949 267.967 1.00 15.73 110 VAL B N 1
ATOM 2313 C CA . VAL B 1 82 ? 144.378 -14.416 268.264 1.00 14.15 110 VAL B CA 1
ATOM 2314 C C . VAL B 1 82 ? 143.606 -14.293 266.959 1.00 12.86 110 VAL B C 1
ATOM 2315 O O . VAL B 1 82 ? 144.177 -14.030 265.908 1.00 13.90 110 VAL B O 1
ATOM 2319 N N . PRO B 1 83 ? 142.276 -14.476 267.025 1.00 14.36 111 PRO B N 1
ATOM 2320 C CA . PRO B 1 83 ? 141.434 -14.331 265.835 1.00 14.47 111 PRO B CA 1
ATOM 2321 C C . PRO B 1 83 ? 141.201 -12.858 265.494 1.00 13.33 111 PRO B C 1
ATOM 2322 O O . PRO B 1 83 ? 140.803 -12.079 266.349 1.00 15.42 111 PRO B O 1
ATOM 2326 N N . ILE B 1 84 ? 141.473 -12.522 264.241 1.00 12.47 112 ILE B N 1
ATOM 2327 C CA . ILE B 1 84 ? 141.150 -11.205 263.636 1.00 12.69 112 ILE B CA 1
ATOM 2328 C C . ILE B 1 84 ? 140.052 -11.449 262.606 1.00 12.63 112 ILE B C 1
ATOM 2329 O O . ILE B 1 84 ? 140.263 -12.232 261.670 1.00 13.29 112 ILE B O 1
ATOM 2334 N N . THR B 1 85 ? 138.884 -10.857 262.838 1.00 12.16 113 THR B N 1
ATOM 2335 C CA . THR B 1 85 ? 137.673 -11.096 262.025 1.00 12.26 113 THR B CA 1
ATOM 2336 C C . THR B 1 85 ? 137.495 -9.921 261.086 1.00 11.36 113 THR B C 1
ATOM 2337 O O . THR B 1 85 ? 137.428 -8.783 261.567 1.00 12.76 113 THR B O 1
ATOM 2341 N N . ILE B 1 86 ? 137.471 -10.182 259.799 1.00 11.21 114 ILE B N 1
ATOM 2342 C CA . ILE B 1 86 ? 137.168 -9.144 258.772 1.00 10.25 114 ILE B CA 1
ATOM 2343 C C . ILE B 1 86 ? 135.746 -9.381 258.254 1.00 10.87 114 ILE B C 1
ATOM 2344 O O . ILE B 1 86 ? 135.546 -10.340 257.489 1.00 11.32 114 ILE B O 1
ATOM 2349 N N . LYS B 1 87 ? 134.798 -8.540 258.636 1.00 10.93 115 LYS B N 1
ATOM 2350 C CA . LYS B 1 87 ? 133.405 -8.590 258.132 1.00 11.02 115 LYS B CA 1
ATOM 2351 C C . LYS B 1 87 ? 133.346 -7.758 256.853 1.00 11.20 115 LYS B C 1
ATOM 2352 O O . LYS B 1 87 ? 133.774 -6.611 256.851 1.00 11.93 115 LYS B O 1
ATOM 2358 N N . VAL B 1 88 ? 132.897 -8.362 255.768 1.00 9.52 116 VAL B N 1
ATOM 2359 C CA . VAL B 1 88 ? 132.872 -7.696 254.444 1.00 10.41 116 VAL B CA 1
ATOM 2360 C C . VAL B 1 88 ? 131.473 -7.108 254.241 1.00 10.44 116 VAL B C 1
ATOM 2361 O O . VAL B 1 88 ? 130.480 -7.872 254.170 1.00 11.75 116 VAL B O 1
ATOM 2365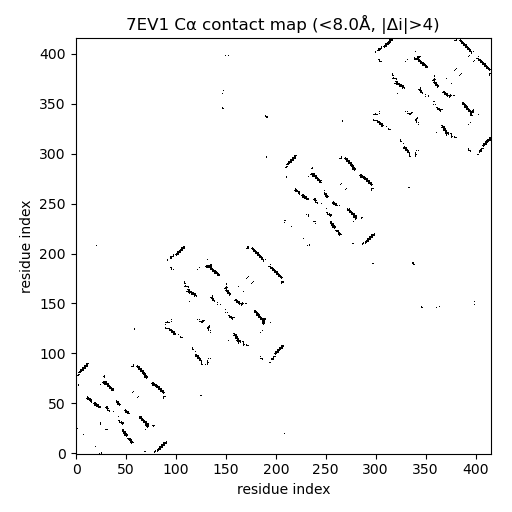 N N . LYS B 1 89 ? 131.389 -5.794 254.170 1.00 9.79 117 LYS B N 1
ATOM 2366 C CA . LYS B 1 89 ? 130.096 -5.091 254.011 1.00 10.62 117 LYS B CA 1
ATOM 2367 C C . LYS B 1 89 ? 129.671 -5.099 252.537 1.00 10.11 117 LYS B C 1
ATOM 2368 O O . LYS B 1 89 ? 130.476 -4.907 251.650 1.00 10.51 117 LYS B O 1
ATOM 2374 N N . ASP B 1 90 ? 128.386 -5.327 252.338 1.00 10.37 118 ASP B N 1
ATOM 2375 C CA . ASP B 1 90 ? 127.750 -5.528 251.016 1.00 10.73 118 ASP B CA 1
ATOM 2376 C C . ASP B 1 90 ? 127.547 -4.203 250.288 1.00 11.15 118 ASP B C 1
ATOM 2377 O O . ASP B 1 90 ? 127.041 -3.241 250.907 1.00 12.77 118 ASP B O 1
ATOM 2382 N N . ILE B 1 91 ? 127.847 -4.196 249.005 1.00 10.14 119 ILE B N 1
ATOM 2383 C CA . ILE B 1 91 ? 127.352 -3.157 248.072 1.00 9.66 119 ILE B CA 1
ATOM 2384 C C . ILE B 1 91 ? 126.439 -3.831 247.052 1.00 9.82 119 ILE B C 1
ATOM 2385 O O . ILE B 1 91 ? 126.526 -5.053 246.839 1.00 10.21 119 ILE B O 1
ATOM 2390 N N . ASN B 1 92 ? 125.643 -3.024 246.368 1.00 9.51 120 ASN B N 1
ATOM 2391 C CA . ASN B 1 92 ? 124.825 -3.541 245.249 1.00 9.88 120 ASN B CA 1
ATOM 2392 C C . ASN B 1 92 ? 125.695 -3.671 243.995 1.00 11.02 120 ASN B C 1
ATOM 2393 O O . ASN B 1 92 ? 125.767 -2.734 243.205 1.00 12.37 120 ASN B O 1
ATOM 2398 N N . ASP B 1 93 ? 126.356 -4.807 243.815 1.00 10.82 121 ASP B N 1
ATOM 2399 C CA . ASP B 1 93 ? 127.207 -5.047 242.637 1.00 11.74 121 ASP B CA 1
ATOM 2400 C C . ASP B 1 93 ? 126.755 -6.282 241.864 1.00 10.76 121 ASP B C 1
ATOM 2401 O O . ASP B 1 93 ? 127.516 -6.719 241.005 1.00 11.67 121 ASP B O 1
ATOM 2406 N N . ASN B 1 94 ? 125.573 -6.820 242.161 1.00 10.79 122 ASN B N 1
ATOM 2407 C CA . ASN B 1 94 ? 125.034 -7.962 241.377 1.00 11.30 122 ASN B CA 1
ATOM 2408 C C . ASN B 1 94 ? 123.630 -7.641 240.876 1.00 10.52 122 ASN B C 1
ATOM 2409 O O . ASN B 1 94 ? 122.792 -7.230 241.638 1.00 10.46 122 ASN B O 1
ATOM 2414 N N . ARG B 1 95 ? 123.424 -7.855 239.589 1.00 11.94 123 ARG B N 1
ATOM 2415 C CA A ARG B 1 95 ? 122.095 -7.658 238.969 0.60 12.02 123 ARG B CA 1
ATOM 2416 C CA B ARG B 1 95 ? 122.107 -7.665 238.939 0.40 10.96 123 ARG B CA 1
ATOM 2417 C C . ARG B 1 95 ? 121.241 -8.866 239.303 1.00 11.08 123 ARG B C 1
ATOM 2418 O O . ARG B 1 95 ? 121.719 -9.991 239.268 1.00 12.66 123 ARG B O 1
ATOM 2433 N N . PRO B 1 96 ? 119.949 -8.687 239.630 1.00 9.77 124 PRO B N 1
ATOM 2434 C CA . PRO B 1 96 ? 119.088 -9.848 239.803 1.00 10.46 124 PRO B CA 1
ATOM 2435 C C . PRO B 1 96 ? 118.916 -10.558 238.453 1.00 10.92 124 PRO B C 1
ATOM 2436 O O . PRO B 1 96 ? 118.984 -9.910 237.395 1.00 11.27 124 PRO B O 1
ATOM 2440 N N . THR B 1 97 ? 118.680 -11.877 238.502 1.00 10.22 125 THR B N 1
ATOM 2441 C CA . THR B 1 97 ? 118.522 -12.671 237.272 1.00 12.07 125 THR B CA 1
ATOM 2442 C C . THR B 1 97 ? 117.334 -13.600 237.436 1.00 10.67 125 THR B C 1
ATOM 2443 O O . THR B 1 97 ? 117.294 -14.387 238.410 1.00 11.24 125 THR B O 1
ATOM 2447 N N . PHE B 1 98 ? 116.409 -13.570 236.474 1.00 9.89 126 PHE B N 1
ATOM 2448 C CA . PHE B 1 98 ? 115.325 -14.566 236.442 1.00 9.86 126 PHE B CA 1
ATOM 2449 C C . PHE B 1 98 ? 115.921 -15.967 236.272 1.00 9.76 126 PHE B C 1
ATOM 2450 O O . PHE B 1 98 ? 116.892 -16.166 235.537 1.00 11.12 126 PHE B O 1
ATOM 2458 N N . LEU B 1 99 ? 115.256 -16.946 236.849 1.00 10.88 127 LEU B N 1
ATOM 2459 C CA . LEU B 1 99 ? 115.730 -18.340 236.754 1.00 11.25 127 LEU B CA 1
ATOM 2460 C C . LEU B 1 99 ? 115.364 -18.963 235.409 1.00 11.03 127 LEU B C 1
ATOM 2461 O O . LEU B 1 99 ? 115.968 -19.985 235.073 1.00 12.55 127 LEU B O 1
ATOM 2466 N N . GLN B 1 100 ? 114.389 -18.394 234.683 1.00 11.07 128 GLN B N 1
ATOM 2467 C CA . GLN B 1 100 ? 114.098 -18.760 233.277 1.00 11.50 128 GLN B CA 1
ATOM 2468 C C . GLN B 1 100 ? 114.000 -17.475 232.436 1.00 11.10 128 GLN B C 1
ATOM 2469 O O . GLN B 1 100 ? 113.456 -16.484 232.931 1.00 12.02 128 GLN B O 1
ATOM 2475 N N . SER B 1 101 ? 114.503 -17.508 231.211 1.00 12.13 129 SER B N 1
ATOM 2476 C CA . SER B 1 101 ? 114.381 -16.400 230.235 1.00 12.72 129 SER B CA 1
ATOM 2477 C C . SER B 1 101 ? 113.021 -16.450 229.529 1.00 12.04 129 SER B C 1
ATOM 2478 O O . SER B 1 101 ? 112.576 -15.421 228.979 1.00 13.94 129 SER B O 1
ATOM 2481 N N . LYS B 1 102 ? 112.324 -17.574 229.633 1.00 11.81 130 LYS B N 1
ATOM 2482 C CA . LYS B 1 102 ? 110.972 -17.753 229.068 1.00 12.80 130 LYS B CA 1
ATOM 2483 C C . LYS B 1 102 ? 110.175 -18.682 229.981 1.00 10.40 130 LYS B C 1
ATOM 2484 O O . LYS B 1 102 ? 110.718 -19.758 230.342 1.00 11.98 130 LYS B O 1
ATOM 2490 N N . TYR B 1 103 ? 108.975 -18.274 230.365 1.00 9.32 131 TYR B N 1
ATOM 2491 C CA . TYR B 1 103 ? 107.998 -19.089 231.117 1.00 10.05 131 TYR B CA 1
ATOM 2492 C C . TYR B 1 103 ? 106.834 -19.410 230.186 1.00 9.87 131 TYR B C 1
ATOM 2493 O O . TYR B 1 103 ? 106.415 -18.518 229.404 1.00 10.56 131 TYR B O 1
ATOM 2502 N N . GLU B 1 104 ? 106.304 -20.619 230.271 1.00 10.00 132 GLU B N 1
ATOM 2503 C CA . GLU B 1 104 ? 105.087 -21.008 229.539 1.00 11.65 132 GLU B CA 1
ATOM 2504 C C . GLU B 1 104 ? 104.084 -21.420 230.581 1.00 11.98 132 GLU B C 1
ATOM 2505 O O . GLU B 1 104 ? 104.418 -22.324 231.366 1.00 14.98 132 GLU B O 1
ATOM 2511 N N . GLY B 1 105 ? 102.913 -20.821 230.547 1.00 13.27 133 GLY B N 1
ATOM 2512 C CA . GLY B 1 105 ? 101.827 -21.171 231.458 1.00 13.74 133 GLY B CA 1
ATOM 2513 C C . GLY B 1 105 ? 100.481 -21.142 230.778 1.00 12.53 133 GLY B C 1
ATOM 2514 O O . GLY B 1 105 ? 100.381 -20.875 229.567 1.00 10.90 133 GLY B O 1
ATOM 2515 N N . SER B 1 106 ? 99.463 -21.404 231.559 1.00 13.68 134 SER B N 1
ATOM 2516 C CA . SER B 1 106 ? 98.076 -21.374 231.054 1.00 13.12 134 SER B CA 1
ATOM 2517 C C . SER B 1 106 ? 97.154 -20.975 232.186 1.00 13.28 134 SER B C 1
ATOM 2518 O O . SER B 1 106 ? 97.514 -21.123 233.357 1.00 13.98 134 SER B O 1
ATOM 2521 N N . VAL B 1 107 ? 95.985 -20.469 231.804 1.00 13.25 135 VAL B N 1
ATOM 2522 C CA . VAL B 1 107 ? 94.944 -20.084 232.779 1.00 14.23 135 VAL B CA 1
ATOM 2523 C C . VAL B 1 107 ? 93.591 -20.419 232.162 1.00 13.40 135 VAL B C 1
ATOM 2524 O O . VAL B 1 107 ? 93.408 -20.239 230.945 1.00 12.51 135 VAL B O 1
ATOM 2528 N N . ARG B 1 108 ? 92.707 -20.970 232.985 1.00 16.18 136 ARG B N 1
ATOM 2529 C CA . ARG B 1 108 ? 91.358 -21.380 232.530 1.00 17.80 136 ARG B CA 1
ATOM 2530 C C . ARG B 1 108 ? 90.469 -20.141 232.435 1.00 18.30 136 ARG B C 1
ATOM 2531 O O . ARG B 1 108 ? 90.490 -19.308 233.365 1.00 19.42 136 ARG B O 1
ATOM 2539 N N . GLN B 1 109 ? 89.673 -20.030 231.384 1.00 20.03 137 GLN B N 1
ATOM 2540 C CA . GLN B 1 109 ? 88.683 -18.923 231.311 1.00 23.51 137 GLN B CA 1
ATOM 2541 C C . GLN B 1 109 ? 87.735 -19.011 232.516 1.00 25.12 137 GLN B C 1
ATOM 2542 O O . GLN B 1 109 ? 87.427 -20.135 232.993 1.00 25.53 137 GLN B O 1
ATOM 2548 N N . ASN B 1 110 ? 87.307 -17.852 233.013 1.00 27.60 138 ASN B N 1
ATOM 2549 C CA . ASN B 1 110 ? 86.383 -17.712 234.171 1.00 32.48 138 ASN B CA 1
ATOM 2550 C C . ASN B 1 110 ? 87.072 -18.189 235.459 1.00 33.25 138 ASN B C 1
ATOM 2551 O O . ASN B 1 110 ? 86.360 -18.349 236.453 1.00 40.52 138 ASN B O 1
ATOM 2556 N N . SER B 1 111 ? 88.396 -18.406 235.437 1.00 30.86 139 SER B N 1
ATOM 2557 C CA . SER B 1 111 ? 89.278 -18.533 236.633 1.00 30.70 139 SER B CA 1
ATOM 2558 C C . SER B 1 111 ? 88.999 -17.368 237.589 1.00 28.42 139 SER B C 1
ATOM 2559 O O . SER B 1 111 ? 88.766 -16.261 237.098 1.00 26.96 139 SER B O 1
ATOM 2562 N N . ARG B 1 112 ? 89.100 -17.575 238.899 1.00 26.20 140 ARG B N 1
ATOM 2563 C CA . ARG B 1 112 ? 88.854 -16.497 239.895 1.00 26.27 140 ARG B CA 1
ATOM 2564 C C . ARG B 1 112 ? 90.022 -15.511 239.857 1.00 23.55 140 ARG B C 1
ATOM 2565 O O . ARG B 1 112 ? 91.177 -15.903 239.700 1.00 23.48 140 ARG B O 1
ATOM 2573 N N . PRO B 1 113 ? 89.758 -14.198 240.018 1.00 18.36 141 PRO B N 1
ATOM 2574 C CA . PRO B 1 113 ? 90.823 -13.207 240.096 1.00 17.00 141 PRO B CA 1
ATOM 2575 C C . PRO B 1 113 ? 91.685 -13.341 241.361 1.00 16.14 141 PRO B C 1
ATOM 2576 O O . PRO B 1 113 ? 91.215 -13.803 242.401 1.00 19.51 141 PRO B O 1
ATOM 2580 N N . GLY B 1 114 ? 92.964 -12.998 241.214 1.00 14.86 142 GLY B N 1
ATOM 2581 C CA . GLY B 1 114 ? 93.906 -12.882 242.339 1.00 15.19 142 GLY B CA 1
ATOM 2582 C C . GLY B 1 114 ? 94.458 -14.216 242.810 1.00 14.69 142 GLY B C 1
ATOM 2583 O O . GLY B 1 114 ? 95.325 -14.209 243.696 1.00 16.18 142 GLY B O 1
ATOM 2584 N N . LYS B 1 115 ? 93.975 -15.329 242.264 1.00 14.07 143 LYS B N 1
ATOM 2585 C CA . LYS B 1 115 ? 94.512 -16.674 242.585 1.00 15.18 143 LYS B CA 1
ATOM 2586 C C . LYS B 1 115 ? 95.755 -16.896 241.725 1.00 13.20 143 LYS B C 1
ATOM 2587 O O . LYS B 1 115 ? 95.675 -16.935 240.492 1.00 13.46 143 LYS B O 1
ATOM 2593 N N . PRO B 1 116 ? 96.963 -17.012 242.318 1.00 11.36 144 PRO B N 1
ATOM 2594 C CA . PRO B 1 116 ? 98.153 -17.272 241.519 1.00 10.87 144 PRO B CA 1
ATOM 2595 C C . PRO B 1 116 ? 98.018 -18.538 240.665 1.00 10.86 144 PRO B C 1
ATOM 2596 O O . PRO B 1 116 ? 97.501 -19.554 241.140 1.00 11.73 144 PRO B O 1
ATOM 2600 N N . PHE B 1 117 ? 98.487 -18.463 239.424 1.00 10.61 145 PHE B N 1
ATOM 2601 C CA . PHE B 1 117 ? 98.571 -19.641 238.542 1.00 10.25 145 PHE B CA 1
ATOM 2602 C C . PHE B 1 117 ? 99.984 -19.859 238.014 1.00 9.60 145 PHE B C 1
ATOM 2603 O O . PHE B 1 117 ? 100.234 -20.872 237.332 1.00 10.79 145 PHE B O 1
ATOM 2611 N N . LEU B 1 118 ? 100.902 -18.926 238.274 1.00 9.53 146 LEU B N 1
ATOM 2612 C CA . LEU B 1 118 ? 102.299 -19.026 237.761 1.00 9.88 146 LEU B CA 1
ATOM 2613 C C . LEU B 1 118 ? 103.162 -18.163 238.671 1.00 9.97 146 LEU B C 1
ATOM 2614 O O . LEU B 1 118 ? 102.693 -17.096 239.062 1.00 11.58 146 LEU B O 1
ATOM 2619 N N . TYR B 1 119 ? 104.320 -18.674 239.073 1.00 9.67 147 TYR B N 1
ATOM 2620 C CA . TYR B 1 119 ? 105.338 -17.895 239.813 1.00 9.96 147 TYR B CA 1
ATOM 2621 C C . TYR B 1 119 ? 106.514 -17.699 238.871 1.00 10.34 147 TYR B C 1
ATOM 2622 O O . TYR B 1 119 ? 107.087 -18.675 238.384 1.00 12.63 147 TYR B O 1
ATOM 2631 N N . VAL B 1 120 ? 106.944 -16.461 238.704 1.00 9.67 148 VAL B N 1
ATOM 2632 C CA . VAL B 1 120 ? 108.302 -16.177 238.178 1.00 9.79 148 VAL B CA 1
ATOM 2633 C C . VAL B 1 120 ? 109.209 -15.945 239.386 1.00 9.96 148 VAL B C 1
ATOM 2634 O O . VAL B 1 120 ? 108.726 -15.521 240.442 1.00 10.76 148 VAL B O 1
ATOM 2638 N N . ASN B 1 121 ? 110.496 -16.158 239.194 1.00 9.94 149 ASN B N 1
ATOM 2639 C CA A ASN B 1 121 ? 111.472 -16.090 240.309 0.50 9.88 149 ASN B CA 1
ATOM 2640 C CA B ASN B 1 121 ? 111.454 -16.056 240.307 0.50 10.20 149 ASN B CA 1
ATOM 2641 C C . ASN B 1 121 ? 112.781 -15.546 239.762 1.00 9.97 149 ASN B C 1
ATOM 2642 O O . ASN B 1 121 ? 113.202 -16.013 238.695 1.00 9.53 149 ASN B O 1
ATOM 2651 N N . ALA B 1 122 ? 113.380 -14.631 240.510 1.00 10.25 150 ALA B N 1
ATOM 2652 C CA . ALA B 1 122 ? 114.751 -14.159 240.271 1.00 9.99 150 ALA B CA 1
ATOM 2653 C C . ALA B 1 122 ? 115.552 -14.351 241.559 1.00 10.83 150 ALA B C 1
ATOM 2654 O O . ALA B 1 122 ? 114.951 -14.355 242.677 1.00 11.83 150 ALA B O 1
ATOM 2656 N N . THR B 1 123 ? 116.853 -14.473 241.376 1.00 10.80 151 THR B N 1
ATOM 2657 C CA . THR B 1 123 ? 117.792 -14.485 242.513 1.00 11.62 151 THR B CA 1
ATOM 2658 C C . THR B 1 123 ? 118.773 -13.327 242.346 1.00 11.43 151 THR B C 1
ATOM 2659 O O . THR B 1 123 ? 118.969 -12.800 241.233 1.00 11.92 151 THR B O 1
ATOM 2663 N N . ASP B 1 124 ? 119.340 -12.911 243.466 1.00 10.57 152 ASP B N 1
ATOM 2664 C CA . ASP B 1 124 ? 120.306 -11.794 243.490 1.00 10.09 152 ASP B CA 1
ATOM 2665 C C . ASP B 1 124 ? 121.388 -12.199 244.488 1.00 10.14 152 ASP B C 1
ATOM 2666 O O . ASP B 1 124 ? 121.035 -12.530 245.631 1.00 11.34 152 ASP B O 1
ATOM 2671 N N . LEU B 1 125 ? 122.631 -12.204 244.033 1.00 10.37 153 LEU B N 1
ATOM 2672 C CA . LEU B 1 125 ? 123.778 -12.668 244.854 1.00 11.10 153 LEU B CA 1
ATOM 2673 C C . LEU B 1 125 ? 124.107 -11.682 245.989 1.00 10.84 153 LEU B C 1
ATOM 2674 O O . LEU B 1 125 ? 124.858 -12.059 246.882 1.00 11.08 153 LEU B O 1
ATOM 2679 N N . ASP B 1 126 ? 123.568 -10.479 245.997 1.00 9.81 154 ASP B N 1
ATOM 2680 C CA . ASP B 1 126 ? 123.817 -9.527 247.110 1.00 9.24 154 ASP B CA 1
ATOM 2681 C C . ASP B 1 126 ? 123.025 -9.975 248.339 1.00 10.36 154 ASP B C 1
ATOM 2682 O O . ASP B 1 126 ? 122.231 -10.942 248.268 1.00 12.33 154 ASP B O 1
ATOM 2687 N N . ASP B 1 127 ? 123.233 -9.295 249.467 1.00 10.60 155 ASP B N 1
ATOM 2688 C CA . ASP B 1 127 ? 122.636 -9.721 250.756 1.00 12.19 155 ASP B CA 1
ATOM 2689 C C . ASP B 1 127 ? 121.131 -9.480 250.723 1.00 13.44 155 ASP B C 1
ATOM 2690 O O . ASP B 1 127 ? 120.671 -8.346 250.595 1.00 12.02 155 ASP B O 1
ATOM 2695 N N . PRO B 1 128 ? 120.288 -10.534 250.844 1.00 15.26 156 PRO B N 1
ATOM 2696 C CA . PRO B 1 128 ? 118.848 -10.341 250.721 1.00 14.77 156 PRO B CA 1
ATOM 2697 C C . PRO B 1 128 ? 118.220 -9.636 251.918 1.00 14.56 156 PRO B C 1
ATOM 2698 O O . PRO B 1 128 ? 117.056 -9.238 251.840 1.00 15.73 156 PRO B O 1
ATOM 2702 N N . ALA B 1 129 ? 118.985 -9.493 253.006 1.00 13.82 157 ALA B N 1
ATOM 2703 C CA . ALA B 1 129 ? 118.528 -8.740 254.195 1.00 14.82 157 ALA B CA 1
ATOM 2704 C C . ALA B 1 129 ? 118.888 -7.253 254.061 1.00 14.89 157 ALA B C 1
ATOM 2705 O O . ALA B 1 129 ? 118.678 -6.484 255.025 1.00 14.68 157 ALA B O 1
ATOM 2707 N N . THR B 1 130 ? 119.366 -6.846 252.890 1.00 12.85 158 THR B N 1
ATOM 2708 C CA . THR B 1 130 ? 119.631 -5.437 252.538 1.00 12.95 158 THR B CA 1
ATOM 2709 C C . THR B 1 130 ? 118.873 -5.082 251.269 1.00 12.49 158 THR B C 1
ATOM 2710 O O . THR B 1 130 ? 118.471 -5.971 250.507 1.00 12.12 158 THR B O 1
ATOM 2714 N N . PRO B 1 131 ? 118.682 -3.779 250.980 1.00 12.18 159 PRO B N 1
ATOM 2715 C CA . PRO B 1 131 ? 118.100 -3.389 249.698 1.00 11.25 159 PRO B CA 1
ATOM 2716 C C . PRO B 1 131 ? 118.829 -3.996 248.494 1.00 10.22 159 PRO B C 1
ATOM 2717 O O . PRO B 1 131 ? 118.195 -4.230 247.492 1.00 9.95 159 PRO B O 1
ATOM 2721 N N . ASN B 1 132 ? 120.132 -4.257 248.588 1.00 9.41 160 ASN B N 1
ATOM 2722 C CA . ASN B 1 132 ? 120.953 -4.732 247.450 1.00 9.62 160 ASN B CA 1
ATOM 2723 C C . ASN B 1 132 ? 120.387 -6.046 246.895 1.00 9.13 160 ASN B C 1
ATOM 2724 O O . ASN B 1 132 ? 120.625 -6.331 245.714 1.00 9.56 160 ASN B O 1
ATOM 2729 N N . GLY B 1 133 ? 119.766 -6.864 247.747 1.00 9.56 161 GLY B N 1
ATOM 2730 C CA . GLY B 1 133 ? 119.202 -8.154 247.326 1.00 10.96 161 GLY B CA 1
ATOM 2731 C C . GLY B 1 133 ? 117.693 -8.245 247.521 1.00 11.19 161 GLY B C 1
ATOM 2732 O O . GLY B 1 133 ? 117.139 -9.385 247.476 1.00 13.27 161 GLY B O 1
ATOM 2733 N N . GLN B 1 134 ? 117.019 -7.109 247.663 1.00 11.03 162 GLN B N 1
ATOM 2734 C CA . GLN B 1 134 ? 115.556 -7.026 247.946 1.00 11.83 162 GLN B CA 1
ATOM 2735 C C . GLN B 1 134 ? 114.837 -6.790 246.613 1.00 10.27 162 GLN B C 1
ATOM 2736 O O . GLN B 1 134 ? 115.051 -5.723 245.992 1.00 11.26 162 GLN B O 1
ATOM 2742 N N . LEU B 1 135 ? 114.041 -7.766 246.153 1.00 9.81 163 LEU B N 1
ATOM 2743 C CA . LEU B 1 135 ? 113.542 -7.751 244.758 1.00 10.07 163 LEU B CA 1
ATOM 2744 C C . LEU B 1 135 ? 112.084 -7.298 244.668 1.00 9.06 163 LEU B C 1
ATOM 2745 O O . LEU B 1 135 ? 111.275 -7.538 245.551 1.00 10.38 163 LEU B O 1
ATOM 2750 N N . TYR B 1 136 ? 111.791 -6.666 243.544 1.00 8.91 164 TYR B N 1
ATOM 2751 C CA . TYR B 1 136 ? 110.479 -6.055 243.226 1.00 8.67 164 TYR B CA 1
ATOM 2752 C C . TYR B 1 136 ? 110.099 -6.408 241.787 1.00 8.17 164 TYR B C 1
ATOM 2753 O O . TYR B 1 136 ? 110.822 -6.049 240.852 1.00 8.75 164 TYR B O 1
ATOM 2762 N N . TYR B 1 137 ? 108.985 -7.129 241.647 1.00 8.43 165 TYR B N 1
ATOM 2763 C CA . TYR B 1 137 ? 108.504 -7.663 240.351 1.00 8.79 165 TYR B CA 1
ATOM 2764 C C . TYR B 1 137 ? 107.387 -6.764 239.802 1.00 8.82 165 TYR B C 1
ATOM 2765 O O . TYR B 1 137 ? 106.509 -6.326 240.581 1.00 8.31 165 TYR B O 1
ATOM 2774 N N . GLN B 1 138 ? 107.416 -6.543 238.483 1.00 8.78 166 GLN B N 1
ATOM 2775 C CA . GLN B 1 138 ? 106.362 -5.735 237.809 1.00 10.10 166 GLN B CA 1
ATOM 2776 C C . GLN B 1 138 ? 106.062 -6.311 236.439 1.00 10.24 166 GLN B C 1
ATOM 2777 O O . GLN B 1 138 ? 106.973 -6.824 235.780 1.00 9.81 166 GLN B O 1
ATOM 2783 N N . ILE B 1 139 ? 104.825 -6.124 235.981 1.00 9.12 167 ILE B N 1
ATOM 2784 C CA . ILE B 1 139 ? 104.531 -6.343 234.550 1.00 10.56 167 ILE B CA 1
ATOM 2785 C C . ILE B 1 139 ? 104.955 -5.075 233.801 1.00 9.65 167 ILE B C 1
ATOM 2786 O O . ILE B 1 139 ? 104.394 -3.992 234.071 1.00 11.91 167 ILE B O 1
ATOM 2791 N N . VAL B 1 140 ? 105.854 -5.219 232.846 1.00 8.91 168 VAL B N 1
ATOM 2792 C CA . VAL B 1 140 ? 106.279 -4.105 231.956 1.00 9.31 168 VAL B CA 1
ATOM 2793 C C . VAL B 1 140 ? 105.169 -3.888 230.931 1.00 9.90 168 VAL B C 1
ATOM 2794 O O . VAL B 1 140 ? 104.729 -2.748 230.741 1.00 10.55 168 VAL B O 1
ATOM 2798 N N . ILE B 1 141 ? 104.731 -4.953 230.259 1.00 9.43 169 ILE B N 1
ATOM 2799 C CA . ILE B 1 141 ? 103.674 -4.823 229.224 1.00 10.28 169 ILE B CA 1
ATOM 2800 C C . ILE B 1 141 ? 102.972 -6.165 229.088 1.00 9.56 169 ILE B C 1
ATOM 2801 O O . ILE B 1 141 ? 103.631 -7.230 229.221 1.00 10.23 169 ILE B O 1
ATOM 2806 N N . GLN B 1 142 ? 101.686 -6.086 228.809 1.00 8.88 170 GLN B N 1
ATOM 2807 C CA . GLN B 1 142 ? 100.830 -7.228 228.421 1.00 9.11 170 GLN B CA 1
ATOM 2808 C C . GLN B 1 142 ? 100.406 -7.019 226.967 1.00 9.44 170 GLN B C 1
ATOM 2809 O O . GLN B 1 142 ? 99.854 -5.965 226.655 1.00 9.24 170 GLN B O 1
ATOM 2815 N N . LEU B 1 143 ? 100.584 -8.023 226.128 1.00 9.42 171 LEU B N 1
ATOM 2816 C CA . LEU B 1 143 ? 100.106 -7.968 224.731 1.00 9.53 171 LEU B CA 1
ATOM 2817 C C . LEU B 1 143 ? 99.391 -9.268 224.400 1.00 10.35 171 LEU B C 1
ATOM 2818 O O . LEU B 1 143 ? 99.855 -10.356 224.747 1.00 11.10 171 LEU B O 1
ATOM 2823 N N . PRO B 1 144 ? 98.240 -9.217 223.719 1.00 9.45 172 PRO B N 1
ATOM 2824 C CA . PRO B 1 144 ? 97.552 -7.976 223.387 1.00 9.61 172 PRO B CA 1
ATOM 2825 C C . PRO B 1 144 ? 96.979 -7.299 224.638 1.00 10.42 172 PRO B C 1
ATOM 2826 O O . PRO B 1 144 ? 96.875 -7.924 225.671 1.00 10.33 172 PRO B O 1
ATOM 2830 N N . MET B 1 145 ? 96.600 -6.034 224.497 1.00 11.18 173 MET B N 1
ATOM 2831 C CA . MET B 1 145 ? 95.931 -5.274 225.574 1.00 12.37 173 MET B CA 1
ATOM 2832 C C . MET B 1 145 ? 94.681 -4.641 224.965 1.00 12.47 173 MET B C 1
ATOM 2833 O O . MET B 1 145 ? 94.743 -4.167 223.816 1.00 13.61 173 MET B O 1
ATOM 2838 N N . ILE B 1 146 ? 93.580 -4.735 225.692 1.00 12.32 174 ILE B N 1
ATOM 2839 C CA . ILE B 1 146 ? 92.261 -4.290 225.186 1.00 13.58 174 ILE B CA 1
ATOM 2840 C C . ILE B 1 146 ? 91.841 -3.046 225.980 1.00 13.86 174 ILE B C 1
ATOM 2841 O O . ILE B 1 146 ? 91.647 -3.141 227.201 1.00 13.93 174 ILE B O 1
ATOM 2846 N N . ASN B 1 147 ? 91.730 -1.899 225.302 1.00 12.47 175 ASN B N 1
ATOM 2847 C CA . ASN B 1 147 ? 91.157 -0.662 225.894 1.00 13.77 175 ASN B CA 1
ATOM 2848 C C . ASN B 1 147 ? 91.879 -0.269 227.194 1.00 13.55 175 ASN B C 1
ATOM 2849 O O . ASN B 1 147 ? 91.228 0.172 228.149 1.00 14.17 175 ASN B O 1
ATOM 2854 N N . ASN B 1 148 ? 93.201 -0.437 227.225 1.00 12.42 176 ASN B N 1
ATOM 2855 C CA . ASN B 1 148 ? 94.062 -0.014 228.361 1.00 13.27 176 ASN B CA 1
ATOM 2856 C C . ASN B 1 148 ? 93.652 -0.730 229.654 1.00 12.58 176 ASN B C 1
ATOM 2857 O O . ASN B 1 148 ? 93.840 -0.142 230.740 1.00 15.75 176 ASN B O 1
ATOM 2862 N N . VAL B 1 149 ? 93.106 -1.941 229.577 1.00 11.64 177 VAL B N 1
ATOM 2863 C CA . VAL B 1 149 ? 92.747 -2.717 230.800 1.00 11.93 177 VAL B CA 1
ATOM 2864 C C . VAL B 1 149 ? 93.776 -3.836 230.989 1.00 11.94 177 VAL B C 1
ATOM 2865 O O . VAL B 1 149 ? 93.991 -4.604 230.052 1.00 13.44 177 VAL B O 1
ATOM 2869 N N . MET B 1 150 ? 94.379 -3.927 232.175 1.00 11.19 178 MET B N 1
ATOM 2870 C CA . MET B 1 150 ? 95.240 -5.083 232.504 1.00 11.21 178 MET B CA 1
ATOM 2871 C C . MET B 1 150 ? 94.354 -6.305 232.820 1.00 10.91 178 MET B C 1
ATOM 2872 O O . MET B 1 150 ? 93.420 -6.203 233.661 1.00 10.94 178 MET B O 1
ATOM 2877 N N . TYR B 1 151 ? 94.648 -7.443 232.192 1.00 9.81 179 TYR B N 1
ATOM 2878 C CA . TYR B 1 151 ? 93.954 -8.725 232.484 1.00 9.50 179 TYR B CA 1
ATOM 2879 C C . TYR B 1 151 ? 94.758 -9.586 233.470 1.00 9.68 179 TYR B C 1
ATOM 2880 O O . TYR B 1 151 ? 94.217 -10.543 234.018 1.00 10.02 179 TYR B O 1
ATOM 2889 N N . PHE B 1 152 ? 96.022 -9.227 233.699 1.00 9.50 180 PHE B N 1
ATOM 2890 C CA . PHE B 1 152 ? 96.951 -9.947 234.602 1.00 9.38 180 PHE B CA 1
ATOM 2891 C C . PHE B 1 152 ? 97.551 -8.947 235.581 1.00 9.66 180 PHE B C 1
ATOM 2892 O O . PHE B 1 152 ? 97.695 -7.773 235.275 1.00 10.91 180 PHE B O 1
ATOM 2900 N N . GLN B 1 153 ? 97.931 -9.473 236.735 1.00 9.34 181 GLN B N 1
ATOM 2901 C CA . GLN B 1 153 ? 98.614 -8.724 237.799 1.00 9.29 181 GLN B CA 1
ATOM 2902 C C . GLN B 1 153 ? 99.697 -9.624 238.397 1.00 9.69 181 GLN B C 1
ATOM 2903 O O . GLN B 1 153 ? 99.660 -10.861 238.255 1.00 10.03 181 GLN B O 1
ATOM 2909 N N . ILE B 1 154 ? 100.688 -8.985 239.001 1.00 9.12 182 ILE B N 1
ATOM 2910 C CA . ILE B 1 154 ? 101.791 -9.715 239.665 1.00 8.99 182 ILE B CA 1
ATOM 2911 C C . ILE B 1 154 ? 101.946 -9.144 241.059 1.00 9.54 182 ILE B C 1
ATOM 2912 O O . ILE B 1 154 ? 101.831 -7.912 241.243 1.00 10.33 182 ILE B O 1
ATOM 2917 N N . ASN B 1 155 ? 102.212 -10.027 242.021 1.00 8.85 183 ASN B N 1
ATOM 2918 C CA . ASN B 1 155 ? 102.601 -9.604 243.385 1.00 9.42 183 ASN B CA 1
ATOM 2919 C C . ASN B 1 155 ? 104.055 -9.141 243.336 1.00 9.14 183 ASN B C 1
ATOM 2920 O O . ASN B 1 155 ? 104.938 -9.917 242.932 1.00 9.32 183 ASN B O 1
ATOM 2925 N N . ASN B 1 156 ? 104.304 -7.909 243.768 1.00 9.99 184 ASN B N 1
ATOM 2926 C CA . ASN B 1 156 ? 105.637 -7.296 243.564 1.00 10.42 184 ASN B CA 1
ATOM 2927 C C . ASN B 1 156 ? 106.682 -7.930 244.483 1.00 10.26 184 ASN B C 1
ATOM 2928 O O . ASN B 1 156 ? 107.866 -7.787 244.161 1.00 10.00 184 ASN B O 1
ATOM 2933 N N . LYS B 1 157 ? 106.272 -8.620 245.546 1.00 10.64 185 LYS B N 1
ATOM 2934 C CA . LYS B 1 157 ? 107.227 -9.310 246.458 1.00 11.76 185 LYS B CA 1
ATOM 2935 C C . LYS B 1 157 ? 107.438 -10.775 246.060 1.00 11.65 185 LYS B C 1
ATOM 2936 O O . LYS B 1 157 ? 108.578 -11.247 246.170 1.00 12.65 185 LYS B O 1
ATOM 2942 N N . THR B 1 158 ? 106.392 -11.502 245.662 1.00 11.31 186 THR B N 1
ATOM 2943 C CA . THR B 1 158 ? 106.452 -12.981 245.520 1.00 12.26 186 THR B CA 1
ATOM 2944 C C . THR B 1 158 ? 106.639 -13.423 244.063 1.00 12.01 186 THR B C 1
ATOM 2945 O O . THR B 1 158 ? 106.987 -14.598 243.844 1.00 14.43 186 THR B O 1
ATOM 2949 N N . GLY B 1 159 ? 106.324 -12.576 243.082 1.00 10.91 187 GLY B N 1
ATOM 2950 C CA . GLY B 1 159 ? 106.369 -13.012 241.671 1.00 10.87 187 GLY B CA 1
ATOM 2951 C C . GLY B 1 159 ? 105.135 -13.805 241.264 1.00 9.14 187 GLY B C 1
ATOM 2952 O O . GLY B 1 159 ? 105.166 -14.383 240.158 1.00 9.46 187 GLY B O 1
ATOM 2953 N N . ALA B 1 160 ? 104.106 -13.867 242.115 1.00 10.06 188 ALA B N 1
ATOM 2954 C CA . ALA B 1 160 ? 102.858 -14.609 241.830 1.00 9.60 188 ALA B CA 1
ATOM 2955 C C . ALA B 1 160 ? 102.074 -13.853 240.741 1.00 9.83 188 ALA B C 1
ATOM 2956 O O . ALA B 1 160 ? 101.654 -12.699 240.996 1.00 9.52 188 ALA B O 1
ATOM 2958 N N . ILE B 1 161 ? 101.784 -14.506 239.608 1.00 8.17 189 ILE B N 1
ATOM 2959 C CA . ILE B 1 161 ? 100.940 -13.900 238.540 1.00 8.62 189 ILE B CA 1
ATOM 2960 C C . ILE B 1 161 ? 99.530 -14.478 238.678 1.00 8.49 189 ILE B C 1
ATOM 2961 O O . ILE B 1 161 ? 99.374 -15.716 238.792 1.00 9.22 189 ILE B O 1
ATOM 2966 N N . SER B 1 162 ? 98.530 -13.599 238.628 1.00 8.90 190 SER B N 1
ATOM 2967 C CA . SER B 1 162 ? 97.090 -13.939 238.712 1.00 9.44 190 SER B CA 1
ATOM 2968 C C . SER B 1 162 ? 96.292 -13.080 237.723 1.00 9.81 190 SER B C 1
ATOM 2969 O O . SER B 1 162 ? 96.812 -12.098 237.164 1.00 10.13 190 SER B O 1
ATOM 2972 N N . LEU B 1 163 ? 95.040 -13.464 237.509 1.00 9.49 191 LEU B N 1
ATOM 2973 C CA . LEU B 1 163 ? 94.100 -12.613 236.751 1.00 9.70 191 LEU B CA 1
ATOM 2974 C C . LEU B 1 163 ? 93.676 -11.414 237.593 1.00 10.04 191 LEU B C 1
ATOM 2975 O O . LEU B 1 163 ? 93.519 -11.522 238.808 1.00 10.35 191 LEU B O 1
ATOM 2980 N N . THR B 1 164 ? 93.441 -10.303 236.918 1.00 9.90 192 THR B N 1
ATOM 2981 C CA . THR B 1 164 ? 92.652 -9.187 237.475 1.00 10.97 192 THR B CA 1
ATOM 2982 C C . THR B 1 164 ? 91.152 -9.538 237.443 1.00 11.53 192 THR B C 1
ATOM 2983 O O . THR B 1 164 ? 90.773 -10.491 236.768 1.00 11.93 192 THR B O 1
ATOM 2987 N N . ARG B 1 165 ? 90.322 -8.738 238.110 1.00 12.92 193 ARG B N 1
ATOM 2988 C CA . ARG B 1 165 ? 88.846 -8.862 237.999 1.00 14.03 193 ARG B CA 1
ATOM 2989 C C . ARG B 1 165 ? 88.458 -8.819 236.516 1.00 12.48 193 ARG B C 1
ATOM 2990 O O . ARG B 1 165 ? 87.674 -9.675 236.050 1.00 14.67 193 ARG B O 1
ATOM 2998 N N . GLU B 1 166 ? 89.012 -7.866 235.780 1.00 12.52 194 GLU B N 1
ATOM 2999 C CA . GLU B 1 166 ? 88.700 -7.690 234.341 1.00 12.51 194 GLU B CA 1
ATOM 3000 C C . GLU B 1 166 ? 89.186 -8.911 233.561 1.00 11.28 194 GLU B C 1
ATOM 3001 O O . GLU B 1 166 ? 88.488 -9.350 232.645 1.00 13.24 194 GLU B O 1
ATOM 3007 N N . GLY B 1 167 ? 90.371 -9.429 233.857 1.00 10.46 195 GLY B N 1
ATOM 3008 C CA . GLY B 1 167 ? 90.861 -10.629 233.168 1.00 11.41 195 GLY B CA 1
ATOM 3009 C C . GLY B 1 167 ? 89.919 -11.802 233.380 1.00 11.59 195 GLY B C 1
ATOM 3010 O O . GLY B 1 167 ? 89.600 -12.523 232.424 1.00 12.19 195 GLY B O 1
ATOM 3011 N N . SER B 1 168 ? 89.496 -12.022 234.614 1.00 12.37 196 SER B N 1
ATOM 3012 C CA . SER B 1 168 ? 88.555 -13.113 234.955 1.00 12.94 196 SER B CA 1
ATOM 3013 C C . SER B 1 168 ? 87.254 -12.930 234.154 1.00 13.67 196 SER B C 1
ATOM 3014 O O . SER B 1 168 ? 86.690 -13.917 233.694 1.00 16.06 196 SER B O 1
ATOM 3017 N N . GLN B 1 169 ? 86.791 -11.692 233.985 1.00 15.42 197 GLN B N 1
ATOM 3018 C CA . GLN B 1 169 ? 85.531 -11.378 233.266 1.00 15.80 197 GLN B CA 1
ATOM 3019 C C . GLN B 1 169 ? 85.709 -11.578 231.756 1.00 14.67 197 GLN B C 1
ATOM 3020 O O . GLN B 1 169 ? 84.749 -12.044 231.114 1.00 17.68 197 GLN B O 1
ATOM 3026 N N . GLU B 1 170 ? 86.864 -11.245 231.177 1.00 13.67 198 GLU B N 1
ATOM 3027 C CA . GLU B 1 170 ? 86.957 -11.069 229.704 1.00 14.80 198 GLU B CA 1
ATOM 3028 C C . GLU B 1 170 ? 87.742 -12.175 229.009 1.00 14.98 198 GLU B C 1
ATOM 3029 O O . GLU B 1 170 ? 87.611 -12.296 227.766 1.00 17.34 198 GLU B O 1
ATOM 3035 N N . LEU B 1 171 ? 88.578 -12.932 229.715 1.00 15.34 199 LEU B N 1
ATOM 3036 C CA . LEU B 1 171 ? 89.417 -13.931 229.003 1.00 15.66 199 LEU B CA 1
ATOM 3037 C C . LEU B 1 171 ? 88.482 -14.917 228.299 1.00 15.39 199 LEU B C 1
ATOM 3038 O O . LEU B 1 171 ? 87.474 -15.321 228.898 1.00 17.79 199 LEU B O 1
ATOM 3043 N N . ASN B 1 172 ? 88.851 -15.301 227.078 1.00 17.55 200 ASN B N 1
ATOM 3044 C CA . ASN B 1 172 ? 88.003 -16.082 226.150 1.00 19.70 200 ASN B CA 1
ATOM 3045 C C . ASN B 1 172 ? 88.892 -16.593 225.031 1.00 18.48 200 ASN B C 1
ATOM 3046 O O . ASN B 1 172 ? 89.364 -15.796 224.219 1.00 19.87 200 ASN B O 1
ATOM 3051 N N . PRO B 1 173 ? 89.140 -17.918 224.961 1.00 20.09 201 PRO B N 1
ATOM 3052 C CA . PRO B 1 173 ? 90.046 -18.481 223.961 1.00 23.23 201 PRO B CA 1
ATOM 3053 C C . PRO B 1 173 ? 89.627 -18.193 222.510 1.00 24.73 201 PRO B C 1
ATOM 3054 O O . PRO B 1 173 ? 90.509 -18.080 221.679 1.00 23.57 201 PRO B O 1
ATOM 3058 N N . ALA B 1 174 ? 88.326 -18.012 222.248 1.00 23.63 202 ALA B N 1
ATOM 3059 C CA . ALA B 1 174 ? 87.802 -17.737 220.891 1.00 27.60 202 ALA B CA 1
ATOM 3060 C C . ALA B 1 174 ? 88.183 -16.316 220.455 1.00 29.65 202 ALA B C 1
ATOM 3061 O O . ALA B 1 174 ? 88.384 -16.103 219.252 1.00 36.36 202 ALA B O 1
ATOM 3063 N N . LYS B 1 175 ? 88.294 -15.374 221.390 1.00 24.29 203 LYS B N 1
ATOM 3064 C CA . LYS B 1 175 ? 88.594 -13.953 221.073 1.00 25.10 203 LYS B CA 1
ATOM 3065 C C . LYS B 1 175 ? 90.106 -13.714 221.122 1.00 23.68 203 LYS B C 1
ATOM 3066 O O . LYS B 1 175 ? 90.631 -13.046 220.238 1.00 25.63 203 LYS B O 1
ATOM 3072 N N . ASN B 1 176 ? 90.777 -14.175 222.173 1.00 21.42 204 ASN B N 1
ATOM 3073 C CA . ASN B 1 176 ? 92.247 -14.009 222.304 1.00 21.11 204 ASN B CA 1
ATOM 3074 C C . ASN B 1 176 ? 92.779 -15.240 223.010 1.00 17.34 204 ASN B C 1
ATOM 3075 O O . ASN B 1 176 ? 92.608 -15.381 224.211 1.00 17.27 204 ASN B O 1
ATOM 3080 N N . PRO B 1 177 ? 93.368 -16.200 222.269 1.00 17.53 205 PRO B N 1
ATOM 3081 C CA . PRO B 1 177 ? 93.794 -17.462 222.870 1.00 17.85 205 PRO B CA 1
ATOM 3082 C C . PRO B 1 177 ? 95.108 -17.394 223.654 1.00 16.13 205 PRO B C 1
ATOM 3083 O O . PRO B 1 177 ? 95.399 -18.336 224.385 1.00 17.67 205 PRO B O 1
ATOM 3087 N N . SER B 1 178 ? 95.906 -16.338 223.484 1.00 13.63 206 SER B N 1
ATOM 3088 C CA . SER B 1 178 ? 97.202 -16.270 224.196 1.00 14.01 206 SER B CA 1
ATOM 3089 C C . SER B 1 178 ? 97.624 -14.828 224.443 1.00 12.97 206 SER B C 1
ATOM 3090 O O . SER B 1 178 ? 97.258 -13.897 223.688 1.00 13.22 206 SER B O 1
ATOM 3093 N N . TYR B 1 179 ? 98.367 -14.669 225.515 1.00 11.16 207 TYR B N 1
ATOM 3094 C CA . TYR B 1 179 ? 98.948 -13.389 225.932 1.00 10.66 207 TYR B CA 1
ATOM 3095 C C . TYR B 1 179 ? 100.421 -13.591 226.207 1.00 10.49 207 TYR B C 1
ATOM 3096 O O . TYR B 1 179 ? 100.857 -14.683 226.575 1.00 11.48 207 TYR B O 1
ATOM 3105 N N . ASN B 1 180 ? 101.165 -12.515 226.074 1.00 10.15 208 ASN B N 1
ATOM 3106 C CA . ASN B 1 180 ? 102.570 -12.441 226.514 1.00 9.76 208 ASN B CA 1
ATOM 3107 C C . ASN B 1 180 ? 102.699 -11.321 227.543 1.00 9.73 208 ASN B C 1
ATOM 3108 O O . ASN B 1 180 ? 102.140 -10.232 227.345 1.00 10.09 208 ASN B O 1
ATOM 3113 N N . LEU B 1 181 ? 103.387 -11.612 228.633 1.00 8.61 209 LEU B N 1
ATOM 3114 C CA . LEU B 1 181 ? 103.771 -10.573 229.614 1.00 8.80 209 LEU B CA 1
ATOM 3115 C C . LEU B 1 181 ? 105.281 -10.446 229.566 1.00 9.25 209 LEU B C 1
ATOM 3116 O O . LEU B 1 181 ? 105.983 -11.484 229.630 1.00 9.56 209 LEU B O 1
ATOM 3121 N N . VAL B 1 182 ? 105.765 -9.220 229.538 1.00 9.16 210 VAL B N 1
ATOM 3122 C CA . VAL B 1 182 ? 107.173 -8.953 229.893 1.00 9.61 210 VAL B CA 1
ATOM 3123 C C . VAL B 1 182 ? 107.178 -8.571 231.365 1.00 9.02 210 VAL B C 1
ATOM 3124 O O . VAL B 1 182 ? 106.452 -7.663 231.750 1.00 8.45 210 VAL B O 1
ATOM 3128 N N . ILE B 1 183 ? 107.912 -9.347 232.161 1.00 8.97 211 ILE B N 1
ATOM 3129 C CA . ILE B 1 183 ? 108.053 -9.096 233.615 1.00 8.92 211 ILE B CA 1
ATOM 3130 C C . ILE B 1 183 ? 109.451 -8.513 233.858 1.00 8.55 211 ILE B C 1
ATOM 3131 O O . ILE B 1 183 ? 110.441 -9.073 233.380 1.00 9.78 211 ILE B O 1
ATOM 3136 N N . SER B 1 184 ? 109.516 -7.468 234.664 1.00 9.03 212 SER B N 1
ATOM 3137 C CA . SER B 1 184 ? 110.789 -6.963 235.209 1.00 9.34 212 SER B CA 1
ATOM 3138 C C . SER B 1 184 ? 110.955 -7.400 236.665 1.00 8.92 212 SER B C 1
ATOM 3139 O O . SER B 1 184 ? 109.962 -7.572 237.418 1.00 8.46 212 SER B O 1
ATOM 3142 N N . VAL B 1 185 ? 112.224 -7.481 237.054 1.00 8.87 213 VAL B N 1
ATOM 3143 C CA . VAL B 1 185 ? 112.598 -7.547 238.482 1.00 9.65 213 VAL B CA 1
ATOM 3144 C C . VAL B 1 185 ? 113.673 -6.479 238.702 1.00 9.27 213 VAL B C 1
ATOM 3145 O O . VAL B 1 185 ? 114.540 -6.317 237.834 1.00 9.71 213 VAL B O 1
ATOM 3149 N N . LYS B 1 186 ? 113.570 -5.785 239.821 1.00 9.33 214 LYS B N 1
ATOM 3150 C CA . LYS B 1 186 ? 114.549 -4.745 240.210 1.00 9.98 214 LYS B CA 1
ATOM 3151 C C . LYS B 1 186 ? 114.987 -5.038 241.640 1.00 9.59 214 LYS B C 1
ATOM 3152 O O . LYS B 1 186 ? 114.171 -5.476 242.445 1.00 9.26 214 LYS B O 1
ATOM 3158 N N . ASP B 1 187 ? 116.230 -4.732 241.960 1.00 8.32 215 ASP B N 1
ATOM 3159 C CA . ASP B 1 187 ? 116.677 -4.765 243.367 1.00 8.87 215 ASP B CA 1
ATOM 3160 C C . ASP B 1 187 ? 116.477 -3.368 243.971 1.00 9.21 215 ASP B C 1
ATOM 3161 O O . ASP B 1 187 ? 115.697 -2.569 243.431 1.00 8.91 215 ASP B O 1
ATOM 3166 N N . MET B 1 188 ? 117.088 -3.089 245.128 1.00 9.60 216 MET B N 1
ATOM 3167 C CA . MET B 1 188 ? 116.867 -1.855 245.923 1.00 9.81 216 MET B CA 1
ATOM 3168 C C . MET B 1 188 ? 115.372 -1.713 246.223 1.00 11.17 216 MET B C 1
ATOM 3169 O O . MET B 1 188 ? 114.853 -0.587 246.302 1.00 11.80 216 MET B O 1
ATOM 3174 N N . GLY B 1 189 ? 114.654 -2.833 246.354 1.00 10.69 217 GLY B N 1
ATOM 3175 C CA . GLY B 1 189 ? 113.212 -2.763 246.653 1.00 11.47 217 GLY B CA 1
ATOM 3176 C C . GLY B 1 189 ? 112.410 -2.172 245.502 1.00 10.62 217 GLY B C 1
ATOM 3177 O O . GLY B 1 189 ? 111.225 -1.775 245.725 1.00 12.50 217 GLY B O 1
ATOM 3178 N N . GLY B 1 190 ? 112.998 -2.072 244.314 1.00 11.08 218 GLY B N 1
ATOM 3179 C CA . GLY B 1 190 ? 112.279 -1.566 243.135 1.00 11.01 218 GLY B CA 1
ATOM 3180 C C . GLY B 1 190 ? 112.479 -0.083 242.868 1.00 12.84 218 GLY B C 1
ATOM 3181 O O . GLY B 1 190 ? 111.973 0.399 241.851 1.00 12.75 218 GLY B O 1
ATOM 3182 N N . GLN B 1 191 ? 113.200 0.655 243.720 1.00 12.67 219 GLN B N 1
ATOM 3183 C CA . GLN B 1 191 ? 113.410 2.099 243.435 1.00 12.32 219 GLN B CA 1
ATOM 3184 C C . GLN B 1 191 ? 114.320 2.253 242.216 1.00 12.71 219 GLN B C 1
ATOM 3185 O O . GLN B 1 191 ? 115.091 1.334 241.905 1.00 13.01 219 GLN B O 1
ATOM 3191 N N . SER B 1 192 ? 114.272 3.404 241.548 1.00 14.11 220 SER B N 1
ATOM 3192 C CA . SER B 1 192 ? 115.137 3.665 240.360 1.00 16.47 220 SER B CA 1
ATOM 3193 C C . SER B 1 192 ? 116.597 3.894 240.770 1.00 16.41 220 SER B C 1
ATOM 3194 O O . SER B 1 192 ? 117.488 3.541 240.007 1.00 18.32 220 SER B O 1
ATOM 3197 N N . GLU B 1 193 ? 116.851 4.540 241.906 1.00 14.81 221 GLU B N 1
ATOM 3198 C CA . GLU B 1 193 ? 118.236 4.948 242.232 1.00 15.95 221 GLU B CA 1
ATOM 3199 C C . GLU B 1 193 ? 119.039 3.715 242.672 1.00 14.72 221 GLU B C 1
ATOM 3200 O O . GLU B 1 193 ? 118.604 2.994 243.610 1.00 14.09 221 GLU B O 1
ATOM 3206 N N . ASN B 1 194 ? 120.186 3.516 242.021 1.00 14.89 222 ASN B N 1
ATOM 3207 C CA . ASN B 1 194 ? 121.225 2.521 242.387 1.00 15.74 222 ASN B CA 1
ATOM 3208 C C . ASN B 1 194 ? 120.728 1.100 242.146 1.00 14.76 222 ASN B C 1
ATOM 3209 O O . ASN B 1 194 ? 121.428 0.185 242.592 1.00 15.11 222 ASN B O 1
ATOM 3214 N N . SER B 1 195 ? 119.627 0.907 241.406 1.00 13.06 223 SER B N 1
ATOM 3215 C CA . SER B 1 195 ? 119.046 -0.438 241.156 1.00 12.37 223 SER B CA 1
ATOM 3216 C C . SER B 1 195 ? 119.493 -1.015 239.807 1.00 11.95 223 SER B C 1
ATOM 3217 O O . SER B 1 195 ? 119.768 -0.276 238.839 1.00 14.89 223 SER B O 1
ATOM 3220 N N . PHE B 1 196 ? 119.569 -2.332 239.776 1.00 9.85 224 PHE B N 1
ATOM 3221 C CA . PHE B 1 196 ? 119.757 -3.169 238.573 1.00 9.81 224 PHE B CA 1
ATOM 3222 C C . PHE B 1 196 ? 118.448 -3.925 238.302 1.00 10.50 224 PHE B C 1
ATOM 3223 O O . PHE B 1 196 ? 117.604 -4.126 239.219 1.00 10.82 224 PHE B O 1
ATOM 3231 N N . SER B 1 197 ? 118.306 -4.392 237.065 1.00 10.09 225 SER B N 1
ATOM 3232 C CA . SER B 1 197 ? 117.058 -5.065 236.627 1.00 9.88 225 SER B CA 1
ATOM 3233 C C . SER B 1 197 ? 117.348 -6.225 235.675 1.00 10.47 225 SER B C 1
ATOM 3234 O O . SER B 1 197 ? 118.424 -6.291 235.036 1.00 12.00 225 SER B O 1
ATOM 3237 N N . ASP B 1 198 ? 116.349 -7.106 235.566 1.00 9.39 226 ASP B N 1
ATOM 3238 C CA . ASP B 1 198 ? 116.283 -8.160 234.535 1.00 9.49 226 ASP B CA 1
ATOM 3239 C C . ASP B 1 198 ? 114.847 -8.188 234.024 1.00 9.33 226 ASP B C 1
ATOM 3240 O O . ASP B 1 198 ? 113.943 -7.672 234.711 1.00 9.50 226 ASP B O 1
ATOM 3245 N N . THR B 1 199 ? 114.660 -8.825 232.890 1.00 9.77 227 THR B N 1
ATOM 3246 C CA . THR B 1 199 ? 113.304 -9.091 232.364 1.00 10.59 227 THR B CA 1
ATOM 3247 C C . THR B 1 199 ? 113.236 -10.544 231.927 1.00 10.56 227 THR B C 1
ATOM 3248 O O . THR B 1 199 ? 114.275 -11.164 231.628 1.00 10.64 227 THR B O 1
ATOM 3252 N N . THR B 1 200 ? 112.014 -11.056 231.946 1.00 9.75 228 THR B N 1
ATOM 3253 C CA . THR B 1 200 ? 111.678 -12.363 231.372 1.00 10.18 228 THR B CA 1
ATOM 3254 C C . THR B 1 200 ? 110.403 -12.210 230.557 1.00 10.13 228 THR B C 1
ATOM 3255 O O . THR B 1 200 ? 109.616 -11.247 230.757 1.00 10.53 228 THR B O 1
ATOM 3259 N N . SER B 1 201 ? 110.147 -13.244 229.786 1.00 9.56 229 SER B N 1
ATOM 3260 C CA . SER B 1 201 ? 108.975 -13.350 228.897 1.00 9.33 229 SER B CA 1
ATOM 3261 C C . SER B 1 201 ? 108.067 -14.485 229.381 1.00 9.28 229 SER B C 1
ATOM 3262 O O . SER B 1 201 ? 108.577 -15.592 229.611 1.00 10.59 229 SER B O 1
ATOM 3265 N N . VAL B 1 202 ? 106.784 -14.213 229.553 1.00 8.65 230 VAL B N 1
ATOM 3266 C CA . VAL B 1 202 ? 105.790 -15.215 230.026 1.00 9.11 230 VAL B CA 1
ATOM 3267 C C . VAL B 1 202 ? 104.697 -15.349 228.969 1.00 8.95 230 VAL B C 1
ATOM 3268 O O . VAL B 1 202 ? 103.972 -14.370 228.728 1.00 9.92 230 VAL B O 1
ATOM 3272 N N . ASP B 1 203 ? 104.599 -16.498 228.315 1.00 9.41 231 ASP B N 1
ATOM 3273 C CA . ASP B 1 203 ? 103.474 -16.809 227.397 1.00 10.37 231 ASP B CA 1
ATOM 3274 C C . ASP B 1 203 ? 102.391 -17.496 228.214 1.00 10.24 231 ASP B C 1
ATOM 3275 O O . ASP B 1 203 ? 102.717 -18.433 228.962 1.00 11.36 231 ASP B O 1
ATOM 3280 N N . ILE B 1 204 ? 101.139 -17.069 228.063 1.00 10.81 232 ILE B N 1
ATOM 3281 C CA . ILE B 1 204 ? 99.978 -17.650 228.778 1.00 11.32 232 ILE B CA 1
ATOM 3282 C C . ILE B 1 204 ? 98.926 -18.033 227.737 1.00 11.60 232 ILE B C 1
ATOM 3283 O O . ILE B 1 204 ? 98.439 -17.142 227.004 1.00 12.18 232 ILE B O 1
ATOM 3288 N N . ILE B 1 205 ? 98.583 -19.312 227.701 1.00 11.73 233 ILE B N 1
ATOM 3289 C CA . ILE B 1 205 ? 97.466 -19.860 226.875 1.00 12.87 233 ILE B CA 1
ATOM 3290 C C . ILE B 1 205 ? 96.205 -19.793 227.717 1.00 12.30 233 ILE B C 1
ATOM 3291 O O . ILE B 1 205 ? 96.236 -20.219 228.873 1.00 12.42 233 ILE B O 1
ATOM 3296 N N . VAL B 1 206 ? 95.114 -19.310 227.127 1.00 12.78 234 VAL B N 1
ATOM 3297 C CA . VAL B 1 206 ? 93.770 -19.342 227.739 1.00 13.34 234 VAL B CA 1
ATOM 3298 C C . VAL B 1 206 ? 93.089 -20.654 227.354 1.00 13.64 234 VAL B C 1
ATOM 3299 O O . VAL B 1 206 ? 92.995 -20.958 226.149 1.00 14.58 234 VAL B O 1
ATOM 3303 N N . THR B 1 207 ? 92.664 -21.409 228.355 1.00 14.23 235 THR B N 1
ATOM 3304 C CA . THR B 1 207 ? 92.073 -22.749 228.158 1.00 15.49 235 THR B CA 1
ATOM 3305 C C . THR B 1 207 ? 90.579 -22.718 228.440 1.00 17.28 235 THR B C 1
ATOM 3306 O O . THR B 1 207 ? 90.087 -21.824 229.141 1.00 16.63 235 THR B O 1
ATOM 3310 N N . GLU B 1 208 ? 89.946 -23.772 227.927 1.00 19.40 236 GLU B N 1
ATOM 3311 C CA . GLU B 1 208 ? 88.492 -23.999 227.833 1.00 22.53 236 GLU B CA 1
ATOM 3312 C C . GLU B 1 208 ? 87.882 -23.957 229.234 1.00 21.92 236 GLU B C 1
ATOM 3313 O O . GLU B 1 208 ? 88.384 -24.508 230.231 1.00 22.07 236 GLU B O 1
#

Nearest PDB structures (foldseek):
  7ev1-assembly1_B  TM=9.513E-01  e=2.257E-42  Homo sapiens
  6ulm-assembly2_B  TM=9.803E-01  e=1.348E-39  Homo sapiens
  7cym-assembly1_A  TM=9.569E-01  e=1.688E-39  Homo sapiens
  6ulm-assembly3_A  TM=9.854E-01  e=6.086E-37  Homo sapiens
  4nup-assembly2_C-2  TM=9.031E-01  e=8.549E-22  Mus musculus

GO terms:
  GO:0007155 cell adhesion (P, TAS)
  GO:0005886 plasma membrane (C, TAS)
  GO:0005515 protein binding (F, IPI)
  GO:0030054 cell junction (C, IDA)
  GO:0016323 basolateral plasma membrane (C, IDA)
  GO:0033626 positive regulation of integrin activation by cell surface receptor linked signal transduction (P, IMP)
  GO:0007229 integrin-mediated signaling pathway (P, IMP)
  GO:0005178 integrin binding (F, IPI)

Sequence (416 aa):
GPLKPMTFSIYEGQQEPSQIIFQFKANPPAVTFEELTGETDNIFVIEREGLLYYNRALDRETRSTHNLQVAALDANGIIVEGPVPITIKVKDINDNRPTTFLQSKYEGSVRQNSRPGKPFLLYVNATDLDDPATPNGQLYYQIVIQLPMINNNVMYFQINNKTGAISLTREGSQELNPAKNPSSYNLVISVKDMGGQSSENSFSSDTTSVDIIVTEGPLKPMTFSIYEGQEPSQIIFQFKANPPAVTFELTGETDNIFVIEREGLLYYNRALDRETRSTHNLQVAALDANGIIVEGPVPITIKVKDINDNRRPTFLQSKYEGSVRQNSRPGKPFLYVNNATDLDDPATPNGQLYYQIVIQLPMINNVMYFQINNKTGAISLTREGSQELNPAKNPSYNLVISVKDMGGQSENSFSDTTSVDIIVTE

B-factor: mean 17.91, std 9.26, range [7.86, 87.38]

InterPro domains:
  IPR002126 Cadherin-like [PF00028] (131-235)
  IPR002126 Cadherin-like [PF00028] (267-330)
  IPR002126 Cadherin-like [PF00028] (346-428)
  IPR002126 Cadherin-like [PF00028] (458-536)
  IPR002126 Cadherin-like [PF00028] (571-653)
  IPR002126 Cadherin-like [PR00205] (67-86)
  IPR002126 Cadherin-like [PR00205] (126-155)
  IPR002126 Cadherin-like [PR00205] (206-218)
  IPR002126 Cadherin-like [PR00205] (319-338)
  IPR002126 Cadherin-like [PR00205] (564-577)
  IPR002126 Cadherin-like [PR00205] (615-641)
  IPR002126 Cadherin-like [PR00205] (649-666)
  IPR002126 Cadherin-like [PS50268] (58-126)
  IPR002126 Cadherin-like [PS50268] (127-340)
  IPR002126 Cadherin-like [PS50268] (341-449)
  IPR002126 Cadherin-like [PS50268] (451-566)
  IPR002126 Cadherin-like [PS50268] (567-667)
  IPR002126 Cadherin-like [PS50268] (681-777)
  IPR002126 Cadherin-like [SM00112] (39-124)
  IPR002126 Cadherin-like [SM00112] (148-242)

Organism: Homo sapiens (NCBI:txid9606)